Protein AF-0000000079571016 (afdb_homodimer)

Nearest PDB structures (foldseek):
  3h5a-assembly1_A  TM=6.651E-01  e=1.038E-20  Escherichia coli
  6om4-assembly2_B  TM=6.946E-01  e=4.763E-20  Escherichia coli
  3h5a-assembly1_B  TM=6.778E-01  e=3.968E-20  Escherichia coli
  3h9g-assembly1_A  TM=6.775E-01  e=3.305E-20  Escherichia coli
  3h5a-assembly1_C  TM=6.556E-01  e=3.512E-20  Escherichia coli

Solvent-accessible surface area (backbone atoms only — not comparable to full-atom values): 36452 Å² total; per-residue (Å²): 130,80,75,73,71,76,77,66,71,58,88,85,45,50,35,7,35,23,44,46,66,61,47,41,76,34,58,69,48,94,32,28,38,27,41,32,80,48,87,89,58,41,43,78,42,71,78,42,44,72,60,48,50,51,50,62,70,61,38,71,28,58,48,35,45,67,57,54,68,71,71,46,86,49,57,64,68,59,51,52,51,51,49,41,53,34,36,76,60,25,56,34,36,42,64,17,77,87,48,60,45,54,57,70,95,71,29,48,65,74,68,20,53,43,25,25,45,38,42,34,42,37,56,39,92,50,89,61,46,38,59,56,36,51,50,43,27,43,69,33,31,37,38,28,37,33,28,76,45,45,17,31,28,38,44,30,51,43,45,60,68,41,37,31,28,44,24,60,48,44,78,63,57,31,44,52,58,27,44,42,57,27,18,30,37,51,85,44,50,66,35,50,27,36,59,37,33,52,49,32,37,36,54,46,34,76,82,58,45,63,58,82,72,54,92,87,52,73,58,66,31,36,36,38,26,42,68,47,65,72,55,67,63,58,53,49,52,31,45,74,69,55,36,29,36,34,33,29,24,43,57,50,52,26,14,38,30,33,43,32,27,39,53,62,78,41,24,50,70,64,18,51,50,50,52,45,27,73,75,34,79,49,37,65,56,36,50,53,48,55,48,62,47,64,81,77,48,51,67,40,25,26,63,42,42,40,36,36,33,35,18,54,44,48,45,40,50,47,29,46,66,54,68,77,41,80,42,81,19,49,31,14,32,38,33,37,37,58,91,79,66,48,75,45,76,47,83,38,64,68,35,91,89,47,76,64,102,130,80,76,74,71,74,78,66,72,56,88,87,46,48,33,7,33,22,44,47,65,61,47,41,78,34,57,68,47,93,34,26,39,28,42,32,81,50,86,89,60,40,44,76,42,72,78,42,43,71,60,47,50,50,51,64,69,62,37,73,29,60,46,34,45,68,59,52,69,70,72,47,87,50,58,65,68,59,51,52,50,53,49,41,53,32,36,75,60,27,54,34,36,40,63,18,78,87,47,61,46,54,57,70,95,70,30,48,64,73,69,20,51,43,26,25,44,39,40,34,44,37,56,40,92,51,90,62,47,39,55,56,36,52,50,43,27,42,70,33,31,37,38,29,38,33,28,76,44,45,18,32,28,37,43,30,51,43,46,60,69,38,36,31,29,43,24,61,48,43,78,63,58,31,45,54,59,27,44,41,57,28,18,31,36,52,85,43,51,68,36,50,27,34,58,37,32,52,49,33,37,35,55,46,36,76,82,58,44,63,58,82,70,53,94,88,53,72,56,66,32,35,36,39,27,43,68,47,66,72,55,69,64,59,52,50,53,32,46,75,69,54,38,30,34,34,34,29,24,42,56,48,52,27,15,36,30,33,42,32,27,38,53,62,75,41,23,48,70,65,18,50,49,51,52,46,25,74,77,33,78,49,35,65,56,36,49,53,48,55,49,62,48,63,82,77,47,52,68,40,24,26,62,43,43,39,36,37,33,35,17,54,44,47,46,39,51,45,30,47,68,54,68,76,42,80,40,80,20,48,30,14,32,37,34,36,37,58,92,80,66,47,74,47,75,46,80,38,63,68,35,91,89,47,75,63,102

Radius of gyration: 27.51 Å; Cα contacts (8 Å, |Δi|>4): 1527; chains: 2; bounding box: 64×108×54 Å

Foldseek 3Di:
DPPCCVVDDPLLFAFQKAFQPQFDWDDPDPAWIWTHDDPVQIDIDGRHDPQNVVLNVVRHRQATPVVSCVPGPDPPVVNSVVRSVCVVSLRMAHQCNVNHGDDPVPDCCHPHLQVVVQNVVSNDPFPDHSNLLLVLQLPAAEEEEDDLALQQQLQLVSVSNRRQEYEYHYADFRDPLSDDVSAAHPVRGGPGRRVRSVVSSCVSPVNHHYDDDDPVDDHQEYEYEDAADDDPVVQVVCLVVQHWYKYWYDDAQKTKTDQTDGFPPFADVVLVQVVVCVVPVCSVVVRVCVVPPDPPPRGHHDNVNSVVNSVLNSVQVSCVSSPTDHRPNGQWMWMAGPPVRDIDIGGRGHHPPDPRD/DPPCCVVDDPLLFAFQKAFQPQFDWDDPDPFWIWTHDDPVQIDIDGRHDPQNVVLNVPRHRQATPVVSCVPGPDPPVVNSVVRSVCVVSLRMAHQCNVNHGDDPVPDCCHPHLQVVVQNVVSNDPFPDHSNLLLVLQLPAAEEEEDDLALQQQLQLVSVSNRRQEYEYHYADFRDPLSDDVSAAHPVRGGPGRRVRSVVSSCVSPVNHHYDDDDPVDDGQEYEYEDAADDDPVVQVVCLVVQHWYKYWYDDAQKTKTDQTDGFPPFADPVLVQVVVCVVPVCSVVVRVCVVPPDPPPRGHHDNVNSVVNSVLNSVQVSQVSSPTDHRPNGQWMWMAGPPVRDIDIGGRGHHPPDPRD

Structure (mmCIF, N/CA/C/O backbone):
data_AF-0000000079571016-model_v1
#
loop_
_entity.id
_entity.type
_entity.pdbx_description
1 polymer 'THIF-type NAD/FAD binding fold domain-containing protein'
#
loop_
_atom_site.group_PDB
_atom_site.id
_atom_site.type_symbol
_atom_site.label_atom_id
_atom_site.label_alt_id
_atom_site.label_comp_id
_atom_site.label_asym_id
_atom_site.label_entity_id
_atom_site.label_seq_id
_atom_site.pdbx_PDB_ins_code
_atom_site.Cartn_x
_atom_site.Cartn_y
_atom_site.Cartn_z
_atom_site.occupancy
_atom_site.B_iso_or_equiv
_atom_site.auth_seq_id
_atom_site.auth_comp_id
_atom_site.auth_asym_id
_atom_site.auth_atom_id
_atom_site.pdbx_PDB_model_num
ATOM 1 N N . MET A 1 1 ? 23.5 55.062 23.609 1 24.98 1 MET A N 1
ATOM 2 C CA . MET A 1 1 ? 23.641 53.656 23.875 1 24.98 1 MET A CA 1
ATOM 3 C C . MET A 1 1 ? 22.641 52.844 23.047 1 24.98 1 MET A C 1
ATOM 5 O O . MET A 1 1 ? 21.438 52.969 23.219 1 24.98 1 MET A O 1
ATOM 9 N N . SER A 1 2 ? 22.828 52.719 21.734 1 28.77 2 SER A N 1
ATOM 10 C CA . SER A 1 2 ? 22 52 20.766 1 28.77 2 SER A CA 1
ATOM 11 C C . SER A 1 2 ? 21.672 50.594 21.266 1 28.77 2 SER A C 1
ATOM 13 O O . SER A 1 2 ? 22.578 49.812 21.547 1 28.77 2 SER A O 1
ATOM 15 N N . ILE A 1 3 ? 20.719 50.562 22.219 1 31.75 3 ILE A N 1
ATOM 16 C CA . ILE A 1 3 ? 20.281 49.25 22.688 1 31.75 3 ILE A CA 1
ATOM 17 C C . ILE A 1 3 ? 20.25 48.25 21.531 1 31.75 3 ILE A C 1
ATOM 19 O O . ILE A 1 3 ? 19.531 48.469 20.547 1 31.75 3 ILE A O 1
ATOM 23 N N . ASP A 1 4 ? 21.406 47.75 21.156 1 34 4 ASP A N 1
ATOM 24 C CA . ASP A 1 4 ? 21.484 46.656 20.203 1 34 4 ASP A CA 1
ATOM 25 C C . ASP A 1 4 ? 20.391 45.625 20.484 1 34 4 ASP A C 1
ATOM 27 O O . ASP A 1 4 ? 20.422 44.938 21.5 1 34 4 ASP A O 1
ATOM 31 N N . PHE A 1 5 ? 19.188 45.906 20.453 1 36.31 5 PHE A N 1
ATOM 32 C CA . PHE A 1 5 ? 18.094 44.938 20.438 1 36.31 5 PHE A CA 1
ATOM 33 C C . PHE A 1 5 ? 18.469 43.688 19.672 1 36.31 5 PHE A C 1
ATOM 35 O O . PHE A 1 5 ? 18.203 43.594 18.469 1 36.31 5 PHE A O 1
ATOM 42 N N . GLU A 1 6 ? 19.703 43.281 19.609 1 40.94 6 GLU A N 1
ATOM 43 C CA . GLU A 1 6 ? 19.922 42 18.953 1 40.94 6 GLU A CA 1
ATOM 44 C C . GLU A 1 6 ? 18.891 40.969 19.391 1 40.94 6 GLU A C 1
ATOM 46 O O . GLU A 1 6 ? 18.938 40.469 20.531 1 40.94 6 GLU A O 1
ATOM 51 N N . HIS A 1 7 ? 17.594 41.156 19.312 1 48.28 7 HIS A N 1
ATOM 52 C CA . HIS A 1 7 ? 16.375 40.375 19.469 1 48.28 7 HIS A CA 1
ATOM 53 C C . HIS A 1 7 ? 16.547 38.938 19 1 48.28 7 HIS A C 1
ATOM 55 O O . HIS A 1 7 ? 16.328 38.625 17.828 1 48.28 7 HIS A O 1
ATOM 61 N N . VAL A 1 8 ? 17.453 38.281 19.578 1 56.59 8 VAL A N 1
ATOM 62 C CA . VAL A 1 8 ? 17.828 36.906 19.266 1 56.59 8 VAL A CA 1
ATOM 63 C C . VAL A 1 8 ? 16.656 35.969 19.547 1 56.59 8 VAL A C 1
ATOM 65 O O . VAL A 1 8 ? 16.094 36 20.641 1 56.59 8 VAL A O 1
ATOM 68 N N . THR A 1 9 ? 15.992 35.5 18.594 1 68.31 9 THR A N 1
ATOM 69 C CA . THR A 1 9 ? 15.07 34.375 18.734 1 68.31 9 THR A CA 1
ATOM 70 C C . THR A 1 9 ? 15.641 33.344 19.688 1 68.31 9 THR A C 1
ATOM 72 O O . THR A 1 9 ? 16.812 32.969 19.578 1 68.31 9 THR A O 1
ATOM 75 N N . PRO A 1 10 ? 14.938 33.188 20.844 1 78 10 PRO A N 1
ATOM 76 C CA . PRO A 1 10 ? 15.406 32.094 21.703 1 78 10 PRO A CA 1
ATOM 77 C C . PRO A 1 10 ? 15.789 30.844 20.938 1 78 10 PRO A C 1
ATOM 79 O O . PRO A 1 10 ? 15.125 30.484 19.969 1 78 10 PRO A O 1
ATOM 82 N N . PRO A 1 11 ? 16.953 30.281 21.25 1 77.25 11 PRO A N 1
ATOM 83 C CA . PRO A 1 11 ? 17.484 29.141 20.5 1 77.25 11 PRO A CA 1
ATOM 84 C C . PRO A 1 11 ? 16.531 27.953 20.484 1 77.25 11 PRO A C 1
ATOM 86 O O . PRO A 1 11 ? 16.641 27.078 19.609 1 77.25 11 PRO A O 1
ATOM 89 N N . ASP A 1 12 ? 15.578 27.906 21.406 1 84.88 12 ASP A N 1
ATOM 90 C CA . ASP A 1 12 ? 14.695 26.75 21.5 1 84.88 12 ASP A CA 1
ATOM 91 C C . ASP A 1 12 ? 13.445 26.938 20.641 1 84.88 12 ASP A C 1
ATOM 93 O O . ASP A 1 12 ? 12.562 26.078 20.625 1 84.88 12 ASP A O 1
ATOM 97 N N . LEU A 1 13 ? 13.461 28.062 19.984 1 88.38 13 LEU A N 1
ATOM 98 C CA . LEU A 1 13 ? 12.281 28.344 19.172 1 88.38 13 LEU A CA 1
ATOM 99 C C . LEU A 1 13 ? 12.633 28.344 17.688 1 88.38 13 LEU A C 1
ATOM 101 O O . LEU A 1 13 ? 13.758 28.656 17.312 1 88.38 13 LEU A O 1
ATOM 105 N N . PRO A 1 14 ? 11.633 28.031 16.891 1 86.81 14 PRO A N 1
ATOM 106 C CA . PRO A 1 14 ? 11.875 28.094 15.453 1 86.81 14 PRO A CA 1
ATOM 107 C C . PRO A 1 14 ? 12.102 29.516 14.953 1 86.81 14 PRO A C 1
ATOM 109 O O . PRO A 1 14 ? 11.414 30.438 15.383 1 86.81 14 PRO A O 1
ATOM 112 N N . ARG A 1 15 ? 13.055 29.672 14.094 1 85.75 15 ARG A N 1
ATOM 113 C CA . ARG A 1 15 ? 13.336 30.969 13.5 1 85.75 15 ARG A CA 1
ATOM 114 C C . ARG A 1 15 ? 12.273 31.359 12.484 1 85.75 15 ARG A C 1
ATOM 116 O O . ARG A 1 15 ? 11.898 32.531 12.375 1 85.75 15 ARG A O 1
ATOM 123 N N . VAL A 1 16 ? 11.867 30.359 11.797 1 86.44 16 VAL A N 1
ATOM 124 C CA . VAL A 1 16 ? 10.781 30.531 10.844 1 86.44 16 VAL A CA 1
ATOM 125 C C . VAL A 1 16 ? 9.672 29.531 11.125 1 86.44 16 VAL A C 1
ATOM 127 O O . VAL A 1 16 ? 9.633 28.453 10.523 1 86.44 16 VAL A O 1
ATOM 130 N N . PRO A 1 17 ? 8.75 29.906 11.961 1 87.5 17 PRO A N 1
ATOM 131 C CA . PRO A 1 17 ? 7.73 28.953 12.414 1 87.5 17 PRO A CA 1
ATOM 132 C C . PRO A 1 17 ? 6.684 28.656 11.344 1 87.5 17 PRO A C 1
ATOM 134 O O . PRO A 1 17 ? 6.293 29.547 10.586 1 87.5 17 PRO A O 1
ATOM 137 N N . TRP A 1 18 ? 6.363 27.406 11.32 1 85.88 18 TRP A N 1
ATOM 138 C CA . TRP A 1 18 ? 5.32 26.922 10.414 1 85.88 18 TRP A CA 1
ATOM 139 C C . TRP A 1 18 ? 4.41 25.922 11.125 1 85.88 18 TRP A C 1
ATOM 141 O O . TRP A 1 18 ? 4.887 25.016 11.812 1 85.88 18 TRP A O 1
ATOM 151 N N . ILE A 1 19 ? 3.15 26.156 11.047 1 86.12 19 ILE A N 1
ATOM 152 C CA . ILE A 1 19 ? 2.154 25.156 11.43 1 86.12 19 ILE A CA 1
ATOM 153 C C . ILE A 1 19 ? 1.577 24.484 10.188 1 86.12 19 ILE A C 1
ATOM 155 O O . ILE A 1 19 ? 0.854 25.125 9.414 1 86.12 19 ILE A O 1
ATOM 159 N N . PRO A 1 20 ? 1.945 23.203 10.047 1 80.56 20 PRO A N 1
ATOM 160 C CA . PRO A 1 20 ? 1.42 22.531 8.859 1 80.56 20 PRO A CA 1
ATOM 161 C C . PRO A 1 20 ? -0.102 22.609 8.758 1 80.56 20 PRO A C 1
ATOM 163 O O . PRO A 1 20 ? -0.802 22.391 9.75 1 80.56 20 PRO A O 1
ATOM 166 N N . PRO A 1 21 ? -0.557 22.891 7.594 1 76.94 21 PRO A N 1
ATOM 167 C CA . PRO A 1 21 ? -2.004 23.031 7.418 1 76.94 21 PRO A CA 1
ATOM 168 C C . PRO A 1 21 ? -2.764 21.75 7.719 1 76.94 21 PRO A C 1
ATOM 170 O O . PRO A 1 21 ? -3.967 21.781 7.988 1 76.94 21 PRO A O 1
ATOM 173 N N . VAL A 1 22 ? -2.096 20.656 7.664 1 77.62 22 VAL A N 1
ATOM 174 C CA . VAL A 1 22 ? -2.748 19.391 7.926 1 77.62 22 VAL A CA 1
ATOM 175 C C . VAL A 1 22 ? -3.166 19.312 9.391 1 77.62 22 VAL A C 1
ATOM 177 O O . VAL A 1 22 ? -4.082 18.562 9.742 1 77.62 22 VAL A O 1
ATOM 180 N N . LEU A 1 23 ? -2.477 20.062 10.18 1 84.25 23 LEU A N 1
ATOM 181 C CA . LEU A 1 23 ? -2.898 20.172 11.578 1 84.25 23 LEU A CA 1
ATOM 182 C C . LEU A 1 23 ? -4.078 21.125 11.711 1 84.25 23 LEU A C 1
ATOM 184 O O . LEU A 1 23 ? -3.891 22.344 11.805 1 84.25 23 LEU A O 1
ATOM 188 N N . ARG A 1 24 ? -5.191 20.516 11.82 1 84.94 24 ARG A N 1
ATOM 189 C CA . ARG A 1 24 ? -6.41 21.312 11.875 1 84.94 24 ARG A CA 1
ATOM 190 C C . ARG A 1 24 ? -6.539 22.016 13.219 1 84.94 24 ARG A C 1
ATOM 192 O O . ARG A 1 24 ? -6.188 21.453 14.258 1 84.94 24 ARG A O 1
ATOM 199 N N . ARG A 1 25 ? -7.027 23.219 13.047 1 89.75 25 ARG A N 1
ATOM 200 C CA . ARG A 1 25 ? -7.332 24 14.242 1 89.75 25 ARG A CA 1
ATOM 201 C C . ARG A 1 25 ? -8.82 23.922 14.578 1 89.75 25 ARG A C 1
ATOM 203 O O . ARG A 1 25 ? -9.664 24.266 13.75 1 89.75 25 ARG A O 1
ATOM 210 N N . VAL A 1 26 ? -9.078 23.406 15.758 1 92.06 26 VAL A N 1
ATOM 211 C CA . VAL A 1 26 ? -10.469 23.234 16.156 1 92.06 26 VAL A CA 1
ATOM 212 C C . VAL A 1 26 ? -10.703 23.844 17.531 1 92.06 26 VAL A C 1
ATOM 214 O O . VAL A 1 26 ? -9.898 23.672 18.438 1 92.06 26 VAL A O 1
ATOM 217 N N . TRP A 1 27 ? -11.828 24.594 17.656 1 94.62 27 TRP A N 1
ATOM 218 C CA . TRP A 1 27 ? -12.188 25.219 18.922 1 94.62 27 TRP A CA 1
ATOM 219 C C . TRP A 1 27 ? -13.016 24.25 19.781 1 94.62 27 TRP A C 1
ATOM 221 O O . TRP A 1 27 ? -14.047 23.75 19.344 1 94.62 27 TRP A O 1
ATOM 231 N N . ARG A 1 28 ? -12.531 24 21 1 94.56 28 ARG A N 1
ATOM 232 C CA . ARG A 1 28 ? -13.234 23.156 21.953 1 94.56 28 ARG A CA 1
ATOM 233 C C . ARG A 1 28 ? -14.086 23.984 22.906 1 94.56 28 ARG A C 1
ATOM 235 O O . ARG A 1 28 ? -14.922 23.438 23.625 1 94.56 28 ARG A O 1
ATOM 242 N N . GLY A 1 29 ? -13.852 25.203 22.969 1 93.81 29 GLY A N 1
ATOM 243 C CA . GLY A 1 29 ? -14.516 26.266 23.719 1 93.81 29 GLY A CA 1
ATOM 244 C C . GLY A 1 29 ? -14.117 27.656 23.266 1 93.81 29 GLY A C 1
ATOM 245 O O . GLY A 1 29 ? -13.32 27.812 22.344 1 93.81 29 GLY A O 1
ATOM 246 N N . PRO A 1 30 ? -14.648 28.672 23.844 1 93.31 30 PRO A N 1
ATOM 247 C CA . PRO A 1 30 ? -14.383 30.031 23.391 1 93.31 30 PRO A CA 1
ATOM 248 C C . PRO A 1 30 ? -12.906 30.406 23.5 1 93.31 30 PRO A C 1
ATOM 250 O O . PRO A 1 30 ? -12.422 31.25 22.734 1 93.31 30 PRO A O 1
ATOM 253 N N . ASP A 1 31 ? -12.227 29.812 24.391 1 96.12 31 ASP A N 1
ATOM 254 C CA . ASP A 1 31 ? -10.82 30.172 24.562 1 96.12 31 ASP A CA 1
ATOM 255 C C . ASP A 1 31 ? -9.938 28.922 24.609 1 96.12 31 ASP A C 1
ATOM 257 O O . ASP A 1 31 ? -8.852 28.953 25.188 1 96.12 31 ASP A O 1
ATOM 261 N N . VAL A 1 32 ? -10.477 27.812 24.094 1 96.81 32 VAL A N 1
ATOM 262 C CA . VAL A 1 32 ? -9.742 26.562 24.094 1 96.81 32 VAL A CA 1
ATOM 263 C C . VAL A 1 32 ? -9.57 26.078 22.641 1 96.81 32 VAL A C 1
ATOM 265 O O . VAL A 1 32 ? -10.547 25.703 21.984 1 96.81 32 VAL A O 1
ATOM 268 N N . LEU A 1 33 ? -8.312 26.062 22.203 1 96.31 33 LEU A N 1
ATOM 269 C CA . LEU A 1 33 ? -7.988 25.734 20.828 1 96.31 33 LEU A CA 1
ATOM 270 C C . LEU A 1 33 ? -7.176 24.453 20.75 1 96.31 33 LEU A C 1
ATOM 272 O O . LEU A 1 33 ? -6.199 24.281 21.484 1 96.31 33 LEU A O 1
ATOM 276 N N . GLN A 1 34 ? -7.656 23.547 19.984 1 94.69 34 GLN A N 1
ATOM 277 C CA . GLN A 1 34 ? -6.918 22.312 19.719 1 94.69 34 GLN A CA 1
ATOM 278 C C . GLN A 1 34 ? -6.223 22.375 18.359 1 94.69 34 GLN A C 1
ATOM 280 O O . GLN A 1 34 ? -6.824 22.797 17.359 1 94.69 34 GLN A O 1
ATOM 285 N N . ILE A 1 35 ? -4.961 22 18.312 1 91.69 35 ILE A N 1
ATOM 286 C CA . ILE A 1 35 ? -4.188 21.906 17.078 1 91.69 35 ILE A CA 1
ATOM 287 C C . ILE A 1 35 ? -3.871 20.438 16.781 1 91.69 35 ILE A C 1
ATOM 289 O O . ILE A 1 35 ? -3.162 19.781 17.547 1 91.69 35 ILE A O 1
ATOM 293 N N . GLY A 1 36 ? -4.434 19.969 15.633 1 85.56 36 GLY A N 1
ATOM 294 C CA . GLY A 1 36 ? -4.312 18.562 15.281 1 85.56 36 GLY A CA 1
ATOM 295 C C . GLY A 1 36 ? -5.52 17.75 15.688 1 85.56 36 GLY A C 1
ATOM 296 O O . GLY A 1 36 ? -6.277 18.141 16.578 1 85.56 36 GLY A O 1
ATOM 297 N N . ALA A 1 37 ? -5.652 16.594 15.055 1 79.56 37 ALA A N 1
ATOM 298 C CA . ALA A 1 37 ? -6.816 15.758 15.32 1 79.56 37 ALA A CA 1
ATOM 299 C C . ALA A 1 37 ? -6.402 14.391 15.852 1 79.56 37 ALA A C 1
ATOM 301 O O . ALA A 1 37 ? -7.242 13.617 16.312 1 79.56 37 ALA A O 1
ATOM 302 N N . ASP A 1 38 ? -5.16 14.086 15.742 1 75.62 38 ASP A N 1
ATOM 303 C CA . ASP A 1 38 ? -4.668 12.836 16.297 1 75.62 38 ASP A CA 1
ATOM 304 C C . ASP A 1 38 ? -4.664 12.867 17.828 1 75.62 38 ASP A C 1
ATOM 306 O O . ASP A 1 38 ? -4.012 13.719 18.422 1 75.62 38 ASP A O 1
ATOM 310 N N . PRO A 1 39 ? -5.363 11.938 18.438 1 73.56 39 PRO A N 1
ATOM 311 C CA . PRO A 1 39 ? -5.477 11.984 19.906 1 73.56 39 PRO A CA 1
ATOM 312 C C . PRO A 1 39 ? -4.129 11.828 20.609 1 73.56 39 PRO A C 1
ATOM 314 O O . PRO A 1 39 ? -3.959 12.289 21.734 1 73.56 39 PRO A O 1
ATOM 317 N N . ASP A 1 40 ? -3.24 11.211 19.891 1 74.19 40 ASP A N 1
ATOM 318 C CA . ASP A 1 40 ? -1.943 10.961 20.516 1 74.19 40 ASP A CA 1
ATOM 319 C C . ASP A 1 40 ? -1.023 12.172 20.359 1 74.19 40 ASP A C 1
ATOM 321 O O . ASP A 1 40 ? -0.031 12.297 21.078 1 74.19 40 ASP A O 1
ATOM 325 N N . ARG A 1 41 ? -1.382 13.164 19.5 1 79.06 41 ARG A N 1
ATOM 326 C CA . ARG A 1 41 ? -0.411 14.211 19.188 1 79.06 41 ARG A CA 1
ATOM 327 C C . ARG A 1 41 ? -1.044 15.594 19.281 1 79.06 41 ARG A C 1
ATOM 329 O O . ARG A 1 41 ? -0.338 16.594 19.391 1 79.06 41 ARG A O 1
ATOM 336 N N . ALA A 1 42 ? -2.346 15.617 19.297 1 87.12 42 ALA A N 1
ATOM 337 C CA . ALA A 1 42 ? -3.029 16.906 19.328 1 87.12 42 ALA A CA 1
ATOM 338 C C . ALA A 1 42 ? -2.67 17.703 20.578 1 87.12 42 ALA A C 1
ATOM 340 O O . ALA A 1 42 ? -2.428 17.125 21.641 1 87.12 42 ALA A O 1
ATOM 341 N N . VAL A 1 43 ? -2.568 19.016 20.391 1 92.38 43 VAL A N 1
ATOM 342 C CA . VAL A 1 43 ? -2.26 19.906 21.5 1 92.38 43 VAL A CA 1
ATOM 343 C C . VAL A 1 43 ? -3.457 20.812 21.781 1 92.38 43 VAL A C 1
ATOM 345 O O . VAL A 1 43 ? -4.016 21.422 20.859 1 92.38 43 VAL A O 1
ATOM 348 N N . VAL A 1 44 ? -3.84 20.828 23.047 1 94.94 44 VAL A N 1
ATOM 349 C CA . VAL A 1 44 ? -4.941 21.688 23.453 1 94.94 44 VAL A CA 1
ATOM 350 C C . VAL A 1 44 ? -4.398 22.891 24.203 1 94.94 44 VAL A C 1
ATOM 352 O O . VAL A 1 44 ? -3.719 22.75 25.219 1 94.94 44 VAL A O 1
ATOM 355 N N . LEU A 1 45 ? -4.645 24.062 23.625 1 96.12 45 LEU A N 1
ATOM 356 C CA . LEU A 1 45 ? -4.238 25.328 24.234 1 96.12 45 LEU A CA 1
ATOM 357 C C . LEU A 1 45 ? -5.41 25.969 24.969 1 96.12 45 LEU A C 1
ATOM 359 O O . LEU A 1 45 ? -6.484 26.156 24.391 1 96.12 45 LEU A O 1
ATOM 363 N N . GLU A 1 46 ? -5.188 26.328 26.188 1 95.69 46 GLU A N 1
ATOM 364 C CA . GLU A 1 46 ? -6.184 27.047 26.984 1 95.69 46 GLU A CA 1
ATOM 365 C C . GLU A 1 46 ? -5.852 28.531 27.062 1 95.69 46 GLU A C 1
ATOM 367 O O . GLU A 1 46 ? -4.691 28.922 26.938 1 95.69 46 GLU A O 1
ATOM 372 N N . GLY A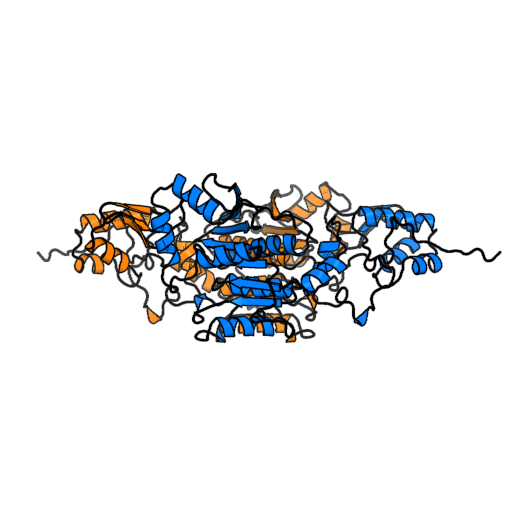 1 47 ? -6.922 29.344 27.234 1 94.5 47 GLY A N 1
ATOM 373 C CA . GLY A 1 47 ? -6.727 30.766 27.359 1 94.5 47 GLY A CA 1
ATOM 374 C C . GLY A 1 47 ? -6.289 31.438 26.078 1 94.5 47 GLY A C 1
ATOM 375 O O . GLY A 1 47 ? -5.473 32.375 26.094 1 94.5 47 GLY A O 1
ATOM 376 N N . VAL A 1 48 ? -6.809 30.891 25.016 1 96.44 48 VAL A N 1
ATOM 377 C CA . VAL A 1 48 ? -6.434 31.438 23.719 1 96.44 48 VAL A CA 1
ATOM 378 C C . VAL A 1 48 ? -7.273 32.688 23.422 1 96.44 48 VAL A C 1
ATOM 380 O O . VAL A 1 48 ? -8.469 32.562 23.156 1 96.44 48 VAL A O 1
ATOM 383 N N . THR A 1 49 ? -6.625 33.875 23.453 1 94.31 49 THR A N 1
ATOM 384 C CA . THR A 1 49 ? -7.293 35.125 23.094 1 94.31 49 THR A CA 1
ATOM 385 C C . THR A 1 49 ? -7.453 35.219 21.578 1 94.31 49 THR A C 1
ATOM 387 O O . THR A 1 49 ? -6.777 34.531 20.828 1 94.31 49 THR A O 1
ATOM 390 N N . PRO A 1 50 ? -8.398 36.062 21.125 1 93.25 50 PRO A N 1
ATOM 391 C CA . PRO A 1 50 ? -8.531 36.312 19.688 1 93.25 50 PRO A CA 1
ATOM 392 C C . PRO A 1 50 ? -7.219 36.719 19.031 1 93.25 50 PRO A C 1
ATOM 394 O O . PRO A 1 50 ? -6.91 36.281 17.922 1 93.25 50 PRO A O 1
ATOM 397 N N . ALA A 1 51 ? -6.496 37.531 19.75 1 93.25 51 ALA A N 1
ATOM 398 C CA . ALA A 1 51 ? -5.211 37.969 19.219 1 93.25 51 ALA A CA 1
ATOM 399 C C . ALA A 1 51 ? -4.242 36.812 19.047 1 93.25 51 ALA A C 1
ATOM 401 O O . ALA A 1 51 ? -3.545 36.719 18.031 1 93.25 51 ALA A O 1
ATOM 402 N N . LEU A 1 52 ? -4.254 35.938 20.031 1 94.56 52 LEU A N 1
ATOM 403 C CA . LEU A 1 52 ? -3.377 34.781 19.953 1 94.56 52 LEU A CA 1
ATOM 404 C C . LEU A 1 52 ? -3.814 33.844 18.828 1 94.56 52 LEU A C 1
ATOM 406 O O . LEU A 1 52 ? -2.977 33.312 18.094 1 94.56 52 LEU A O 1
ATOM 410 N N . ALA A 1 53 ? -5.109 33.656 18.703 1 94.75 53 ALA A N 1
ATOM 411 C CA . ALA A 1 53 ? -5.645 32.844 17.625 1 94.75 53 ALA A CA 1
ATOM 412 C C . ALA A 1 53 ? -5.246 33.406 16.266 1 94.75 53 ALA A C 1
ATOM 414 O O . ALA A 1 53 ? -4.883 32.656 15.359 1 94.75 53 ALA A O 1
ATOM 415 N N . GLU A 1 54 ? -5.309 34.656 16.109 1 92.31 54 GLU A N 1
ATOM 416 C CA . GLU A 1 54 ? -4.93 35.312 14.859 1 92.31 54 GLU A CA 1
ATOM 417 C C . GLU A 1 54 ? -3.439 35.156 14.578 1 92.31 54 GLU A C 1
ATOM 419 O O . GLU A 1 54 ? -3.045 34.938 13.43 1 92.31 54 GLU A O 1
ATOM 424 N N . PHE A 1 55 ? -2.688 35.281 15.609 1 93 55 PHE A N 1
ATOM 425 C CA . PHE A 1 55 ? -1.255 35.031 15.469 1 93 55 PHE A CA 1
ATOM 426 C C . PHE A 1 55 ? -0.979 33.625 14.953 1 93 55 PHE A C 1
ATOM 428 O O . PHE A 1 55 ? -0.263 33.469 13.969 1 93 55 PHE A O 1
ATOM 435 N N . LEU A 1 56 ? -1.588 32.625 15.617 1 93.12 56 LEU A N 1
ATOM 436 C CA . LEU A 1 56 ? -1.371 31.219 15.234 1 93.12 56 LEU A CA 1
ATOM 437 C C . LEU A 1 56 ? -1.821 30.984 13.797 1 93.12 56 LEU A C 1
ATOM 439 O O . LEU A 1 56 ? -1.187 30.219 13.062 1 93.12 56 LEU A O 1
ATOM 443 N N . ALA A 1 57 ? -2.816 31.672 13.398 1 90.5 57 ALA A N 1
ATOM 444 C CA . ALA A 1 57 ? -3.332 31.547 12.039 1 90.5 57 ALA A CA 1
ATOM 445 C C . ALA A 1 57 ? -2.385 32.188 11.031 1 90.5 57 ALA A C 1
ATOM 447 O O . ALA A 1 57 ? -2.387 31.828 9.852 1 90.5 57 ALA A O 1
ATOM 448 N N . SER A 1 58 ? -1.588 33.094 11.508 1 89.56 58 SER A N 1
ATOM 449 C CA . SER A 1 58 ? -0.722 33.844 10.602 1 89.56 58 SER A CA 1
ATOM 450 C C . SER A 1 58 ? 0.588 33.094 10.352 1 89.56 58 SER A C 1
ATOM 452 O O . SER A 1 58 ? 1.331 33.438 9.43 1 89.56 58 SER A O 1
ATOM 454 N N . ILE A 1 59 ? 0.845 32.125 11.188 1 89 59 ILE A N 1
ATOM 455 C CA . ILE A 1 59 ? 2.082 31.344 11.055 1 89 59 ILE A CA 1
ATOM 456 C C . ILE A 1 59 ? 2.018 30.469 9.805 1 89 59 ILE A C 1
ATOM 458 O O . ILE A 1 59 ? 1.356 29.438 9.805 1 89 59 ILE A O 1
ATOM 462 N N . ASP A 1 60 ? 2.727 30.906 8.789 1 80.38 60 ASP A N 1
ATOM 463 C CA . ASP A 1 60 ? 2.627 30.203 7.516 1 80.38 60 ASP A CA 1
ATOM 464 C C . ASP A 1 60 ? 4.004 29.75 7.027 1 80.38 60 ASP A C 1
ATOM 466 O O . ASP A 1 60 ? 4.125 29.172 5.949 1 80.38 60 ASP A O 1
ATOM 470 N N . GLY A 1 61 ? 5.051 30.094 7.773 1 80.62 61 GLY A N 1
ATOM 471 C CA . GLY A 1 61 ? 6.383 29.625 7.422 1 80.62 61 GLY A CA 1
ATOM 472 C C . GLY A 1 61 ? 7.125 30.594 6.512 1 80.62 61 GLY A C 1
ATOM 473 O O . GLY A 1 61 ? 8.219 30.281 6.031 1 80.62 61 GLY A O 1
ATOM 474 N N . PHE A 1 62 ? 6.602 31.828 6.281 1 82.06 62 PHE A N 1
ATOM 475 C CA . PHE A 1 62 ? 7.219 32.75 5.328 1 82.06 62 PHE A CA 1
ATOM 476 C C . PHE A 1 62 ? 7.789 33.969 6.043 1 82.06 62 PHE A C 1
ATOM 478 O O . PHE A 1 62 ? 8.336 34.875 5.406 1 82.06 62 PHE A O 1
ATOM 485 N N . SER A 1 63 ? 7.637 34.031 7.312 1 84.69 63 SER A N 1
ATOM 486 C CA . SER A 1 63 ? 8.156 35.156 8.086 1 84.69 63 SER A CA 1
ATOM 487 C C . SER A 1 63 ? 8.992 34.688 9.266 1 84.69 63 SER A C 1
ATOM 489 O O . SER A 1 63 ? 8.664 33.656 9.906 1 84.69 63 SER A O 1
ATOM 491 N N . PRO A 1 64 ? 10.023 35.406 9.469 1 87.25 64 PRO A N 1
ATOM 492 C CA . PRO A 1 64 ? 10.789 35.062 10.68 1 87.25 64 PRO A CA 1
ATOM 493 C C . PRO A 1 64 ? 10.023 35.406 11.961 1 87.25 64 PRO A C 1
ATOM 495 O O . PRO A 1 64 ? 9.156 36.281 11.961 1 87.25 64 PRO A O 1
ATOM 498 N N . LEU A 1 65 ? 10.352 34.688 12.945 1 89.31 65 LEU A N 1
ATOM 499 C CA . LEU A 1 65 ? 9.703 34.844 14.234 1 89.31 65 LEU A CA 1
ATOM 500 C C . LEU A 1 65 ? 9.766 36.312 14.695 1 89.31 65 LEU A C 1
ATOM 502 O O . LEU A 1 65 ? 8.805 36.812 15.273 1 89.31 65 LEU A O 1
ATOM 506 N N . GLU A 1 66 ? 10.82 37 14.391 1 87.62 66 GLU A N 1
ATOM 507 C CA . GLU A 1 66 ? 11.039 38.375 14.82 1 87.62 66 GLU A CA 1
ATOM 508 C C . GLU A 1 66 ? 9.953 39.312 14.273 1 87.62 66 GLU A C 1
ATOM 510 O O . GLU A 1 66 ? 9.562 40.25 14.938 1 87.62 66 GLU A O 1
ATOM 515 N N . ARG A 1 67 ? 9.555 39 13.117 1 88.25 67 ARG A N 1
ATOM 516 C CA . ARG A 1 67 ? 8.516 39.844 12.508 1 88.25 67 ARG A CA 1
ATOM 517 C C . ARG A 1 67 ? 7.207 39.719 13.281 1 88.25 67 ARG A C 1
ATOM 519 O O . ARG A 1 67 ? 6.508 40.719 13.477 1 88.25 67 ARG A O 1
ATOM 526 N N . TYR A 1 68 ? 6.898 38.562 13.711 1 87.81 68 TYR A N 1
ATOM 527 C CA . TYR A 1 68 ? 5.676 38.344 14.477 1 87.81 68 TYR A CA 1
ATOM 528 C C . TYR A 1 68 ? 5.754 39.031 15.828 1 87.81 68 TYR A C 1
ATOM 530 O O . TYR A 1 68 ? 4.758 39.594 16.312 1 87.81 68 TYR A O 1
ATOM 538 N N . LEU A 1 69 ? 6.891 39.094 16.438 1 86.44 69 LEU A N 1
ATOM 539 C CA . LEU A 1 69 ? 7.078 39.688 17.766 1 86.44 69 LEU A CA 1
ATOM 540 C C . LEU A 1 69 ? 6.914 41.188 17.719 1 86.44 69 LEU A C 1
ATOM 542 O O . LEU A 1 69 ? 6.512 41.812 18.719 1 86.44 69 LEU A O 1
ATOM 546 N N . THR A 1 70 ? 7.223 41.719 16.578 1 84.88 70 THR A N 1
ATOM 547 C CA . THR A 1 70 ? 7.145 43.156 16.438 1 84.88 70 THR A CA 1
ATOM 548 C C . THR A 1 70 ? 5.73 43.594 16.062 1 84.88 70 THR A C 1
ATOM 550 O O . THR A 1 70 ? 5.293 44.688 16.438 1 84.88 70 THR A O 1
ATOM 553 N N . GLU A 1 71 ? 4.961 42.781 15.398 1 80.31 71 GLU A N 1
ATOM 554 C CA . GLU A 1 71 ? 3.703 43.188 14.781 1 80.31 71 GLU A CA 1
ATOM 555 C C . GLU A 1 71 ? 2.506 42.75 15.625 1 80.31 71 GLU A C 1
ATOM 557 O O . GLU A 1 71 ? 1.401 43.281 15.453 1 80.31 71 GLU A O 1
ATOM 562 N N . GLN A 1 72 ? 2.756 41.969 16.578 1 71.44 72 GLN A N 1
ATOM 563 C CA . GLN A 1 72 ? 1.582 41.375 17.203 1 71.44 72 GLN A CA 1
ATOM 564 C C . GLN A 1 72 ? 1.249 42.062 18.531 1 71.44 72 GLN A C 1
ATOM 566 O O . GLN A 1 72 ? 2.117 42.688 19.156 1 71.44 72 GLN A O 1
ATOM 571 N N . THR A 1 73 ? 0.017 42.031 18.812 1 83.31 73 THR A N 1
ATOM 572 C CA . THR A 1 73 ? -0.525 42.625 20.031 1 83.31 73 THR A CA 1
ATOM 573 C C . THR A 1 73 ? -0.526 41.594 21.172 1 83.31 73 THR A C 1
ATOM 575 O O . THR A 1 73 ? -0.827 41.938 22.312 1 83.31 73 THR A O 1
ATOM 578 N N . VAL A 1 74 ? -0.176 40.438 20.875 1 89.31 74 VAL A N 1
ATOM 579 C CA . VAL A 1 74 ? -0.092 39.406 21.891 1 89.31 74 VAL A CA 1
ATOM 580 C C . VAL A 1 74 ? 1.134 39.625 22.781 1 89.31 74 VAL A C 1
ATOM 582 O O . VAL A 1 74 ? 2.211 39.969 22.281 1 89.31 74 VAL A O 1
ATOM 585 N N . PRO A 1 75 ? 0.891 39.625 24.141 1 90.5 75 PRO A N 1
ATOM 586 C CA . PRO A 1 75 ? 2.072 39.719 25 1 90.5 75 PRO A CA 1
ATOM 587 C C . PRO A 1 75 ? 3.186 38.75 24.578 1 90.5 75 PRO A C 1
ATOM 589 O O . PRO A 1 75 ? 2.924 37.594 24.312 1 90.5 75 PRO A O 1
ATOM 592 N N . ARG A 1 76 ? 4.383 39.281 24.547 1 90.06 76 ARG A N 1
ATOM 593 C CA . ARG A 1 76 ? 5.547 38.531 24.078 1 90.06 76 ARG A CA 1
ATOM 594 C C . ARG A 1 76 ? 5.719 37.25 24.844 1 90.06 76 ARG A C 1
ATOM 596 O O . ARG A 1 76 ? 5.984 36.188 24.234 1 90.06 76 ARG A O 1
ATOM 603 N N . THR A 1 77 ? 5.566 37.312 26.078 1 91.06 77 THR A N 1
ATOM 604 C CA . THR A 1 77 ? 5.762 36.125 26.922 1 91.06 77 THR A CA 1
ATOM 605 C C . THR A 1 77 ? 4.754 35.031 26.562 1 91.06 77 THR A C 1
ATOM 607 O O . THR A 1 77 ? 5.109 33.844 26.469 1 91.06 77 THR A O 1
ATOM 610 N N . LEU A 1 78 ? 3.549 35.406 26.344 1 92.62 78 LEU A N 1
ATOM 611 C CA . LEU A 1 78 ? 2.506 34.469 25.969 1 92.62 78 LEU A CA 1
ATOM 612 C C . LEU A 1 78 ? 2.797 33.844 24.609 1 92.62 78 LEU A C 1
ATOM 614 O O . LEU A 1 78 ? 2.646 32.625 24.422 1 92.62 78 LEU A O 1
ATOM 618 N N . LEU A 1 79 ? 3.193 34.656 23.75 1 92.44 79 LEU A N 1
ATOM 619 C CA . LEU A 1 79 ? 3.51 34.219 22.391 1 92.44 79 LEU A CA 1
ATOM 620 C C . LEU A 1 79 ? 4.648 33.188 22.406 1 92.44 79 LEU A C 1
ATOM 622 O O . LEU A 1 79 ? 4.527 32.125 21.828 1 92.44 79 LEU A O 1
ATOM 626 N N . LEU A 1 80 ? 5.691 33.5 23.078 1 93.12 80 LEU A N 1
ATOM 627 C CA . LEU A 1 80 ? 6.867 32.656 23.109 1 93.12 80 LEU A CA 1
ATOM 628 C C . LEU A 1 80 ? 6.559 31.344 23.828 1 93.12 80 LEU A C 1
ATOM 630 O O . LEU A 1 80 ? 6.996 30.281 23.406 1 93.12 80 LEU A O 1
ATOM 634 N N . ASP A 1 81 ? 5.785 31.422 24.844 1 93.81 81 ASP A N 1
ATOM 635 C CA . ASP A 1 81 ? 5.422 30.234 25.594 1 93.81 81 ASP A CA 1
ATOM 636 C C . ASP A 1 81 ? 4.555 29.297 24.75 1 93.81 81 ASP A C 1
ATOM 638 O O . ASP A 1 81 ? 4.742 28.078 24.766 1 93.81 81 ASP A O 1
ATOM 642 N N . THR A 1 82 ? 3.646 29.875 24.062 1 94.44 82 THR A N 1
ATOM 643 C CA . THR A 1 82 ? 2.771 29.094 23.188 1 94.44 82 THR A CA 1
ATOM 644 C C . THR A 1 82 ? 3.574 28.406 22.078 1 94.44 82 THR A C 1
ATOM 646 O O . THR A 1 82 ? 3.412 27.219 21.844 1 94.44 82 THR A O 1
ATOM 649 N N . LEU A 1 83 ? 4.488 29.125 21.516 1 92.75 83 LEU A N 1
ATOM 650 C CA . LEU A 1 83 ? 5.309 28.594 20.438 1 92.75 83 LEU A CA 1
ATOM 651 C C . LEU A 1 83 ? 6.211 27.469 20.953 1 92.75 83 LEU A C 1
ATOM 653 O O . LEU A 1 83 ? 6.41 26.469 20.281 1 92.75 83 LEU A O 1
ATOM 657 N N . ARG A 1 84 ? 6.699 27.688 22.125 1 92.06 84 ARG A N 1
ATOM 658 C CA . ARG A 1 84 ? 7.547 26.672 22.734 1 92.06 84 ARG A CA 1
ATOM 659 C C . ARG A 1 84 ? 6.773 25.375 22.953 1 92.06 84 ARG A C 1
ATOM 661 O O . ARG A 1 84 ? 7.273 24.281 22.656 1 92.06 84 ARG A O 1
ATOM 668 N N . ARG A 1 85 ? 5.637 25.5 23.438 1 91.5 85 ARG A N 1
ATOM 669 C CA . ARG A 1 85 ? 4.789 24.344 23.688 1 91.5 85 ARG A CA 1
ATOM 670 C C . ARG A 1 85 ? 4.453 23.609 22.391 1 91.5 85 ARG A C 1
ATOM 672 O O . ARG A 1 85 ? 4.559 22.391 22.312 1 91.5 85 ARG A O 1
ATOM 679 N N . LEU A 1 86 ? 4.113 24.359 21.406 1 90.81 86 LEU A N 1
ATOM 680 C CA . LEU A 1 86 ? 3.727 23.781 20.125 1 90.81 86 LEU A CA 1
ATOM 681 C C . LEU A 1 86 ? 4.93 23.156 19.422 1 90.81 86 LEU A C 1
ATOM 683 O O . LEU A 1 86 ? 4.809 22.125 18.766 1 90.81 86 LEU A O 1
ATOM 687 N N . HIS A 1 87 ? 6.023 23.781 19.578 1 87.62 87 HIS A N 1
ATOM 688 C CA . HIS A 1 87 ? 7.246 23.266 18.984 1 87.62 87 HIS A CA 1
ATOM 689 C C . HIS A 1 87 ? 7.66 21.938 19.625 1 87.62 87 HIS A C 1
ATOM 691 O O . HIS A 1 87 ? 8.039 21 18.938 1 87.62 87 HIS A O 1
ATOM 697 N N . ARG A 1 88 ? 7.547 21.922 20.938 1 82.62 88 ARG A N 1
ATOM 698 C CA . ARG A 1 88 ? 7.898 20.703 21.672 1 82.62 88 ARG A CA 1
ATOM 699 C C . ARG A 1 88 ? 6.973 19.547 21.297 1 82.62 88 ARG A C 1
ATOM 701 O O . ARG A 1 88 ? 7.398 18.391 21.266 1 82.62 88 ARG A O 1
ATOM 708 N N . ALA A 1 89 ? 5.785 19.922 21 1 82.81 89 ALA A N 1
ATOM 709 C CA . ALA A 1 89 ? 4.797 18.906 20.641 1 82.81 89 ALA A CA 1
ATOM 710 C C . ALA A 1 89 ? 4.891 18.547 19.172 1 82.81 89 ALA A C 1
ATOM 712 O O . ALA A 1 89 ? 4.191 17.641 18.703 1 82.81 89 ALA A O 1
ATOM 713 N N . GLY A 1 90 ? 5.668 19.297 18.422 1 79.88 90 GLY A N 1
ATOM 714 C CA . GLY A 1 90 ? 5.848 19 17.016 1 79.88 90 GLY A CA 1
ATOM 715 C C . GLY A 1 90 ? 4.805 19.672 16.125 1 79.88 90 GLY A C 1
ATOM 716 O O . GLY A 1 90 ? 4.703 19.375 14.938 1 79.88 90 GLY A O 1
ATOM 717 N N . CYS A 1 91 ? 4.043 20.562 16.672 1 85.62 91 CYS A N 1
ATOM 718 C CA . CYS A 1 91 ? 2.977 21.234 15.93 1 85.62 91 CYS A CA 1
ATOM 719 C C . CYS A 1 91 ? 3.506 22.453 15.18 1 85.62 91 CYS A C 1
ATOM 721 O O . CYS A 1 91 ? 2.857 22.953 14.266 1 85.62 91 CYS A O 1
ATOM 723 N N . VAL A 1 92 ? 4.633 23 15.609 1 85.44 92 VAL A N 1
ATOM 724 C CA . VAL A 1 92 ? 5.324 24.078 14.914 1 85.44 92 VAL A CA 1
ATOM 725 C C . VAL A 1 92 ? 6.73 23.625 14.523 1 85.44 92 VAL A C 1
ATOM 727 O O . VAL A 1 92 ? 7.441 23.031 15.336 1 85.44 92 VAL A O 1
ATOM 730 N N . VAL A 1 93 ? 7.035 23.906 13.305 1 80.81 93 VAL A N 1
ATOM 731 C CA . VAL A 1 93 ? 8.344 23.484 12.82 1 80.81 93 VAL A CA 1
ATOM 732 C C . VAL A 1 93 ? 9.117 24.688 12.297 1 80.81 93 VAL A C 1
ATOM 734 O O . VAL A 1 93 ? 8.523 25.719 11.961 1 80.81 93 VAL A O 1
ATOM 737 N N . ASP A 1 94 ? 10.367 24.516 12.359 1 80.38 94 ASP A N 1
ATOM 738 C CA . ASP A 1 94 ? 11.25 25.531 11.812 1 80.38 94 ASP A CA 1
ATOM 739 C C . ASP A 1 94 ? 11.562 25.266 10.344 1 80.38 94 ASP A C 1
ATOM 741 O O . ASP A 1 94 ? 12.258 24.312 10.016 1 80.38 94 ASP A O 1
ATOM 745 N N . LEU A 1 95 ? 11.07 26.047 9.445 1 77 95 LEU A N 1
ATOM 746 C CA . LEU A 1 95 ? 11.258 25.797 8.016 1 77 95 LEU A CA 1
ATOM 747 C C . LEU A 1 95 ? 12.625 26.297 7.555 1 77 95 LEU A C 1
ATOM 749 O O . LEU A 1 95 ? 13.117 25.906 6.496 1 77 95 LEU A O 1
ATOM 753 N N . ALA A 1 96 ? 13.141 27.281 8.188 1 73.25 96 ALA A N 1
ATOM 754 C CA . ALA A 1 96 ? 14.445 27.828 7.832 1 73.25 96 ALA A CA 1
ATOM 755 C C . ALA A 1 96 ? 15.289 28.094 9.078 1 73.25 96 ALA A C 1
ATOM 757 O O . ALA A 1 96 ? 15.367 29.234 9.547 1 73.25 96 ALA A O 1
ATOM 758 N N . PRO A 1 97 ? 15.961 27.062 9.539 1 65.12 97 PRO A N 1
ATOM 759 C CA . PRO A 1 97 ? 16.75 27.25 10.758 1 65.12 97 PRO A CA 1
ATOM 760 C C . PRO A 1 97 ? 17.828 28.328 10.609 1 65.12 97 PRO A C 1
ATOM 762 O O . PRO A 1 97 ? 18.281 28.906 11.602 1 65.12 97 PRO A O 1
ATOM 765 N N . GLY A 1 98 ? 18.219 28.516 9.352 1 66.19 98 GLY A N 1
ATOM 766 C CA . GLY A 1 98 ? 19.203 29.562 9.125 1 66.19 98 GLY A CA 1
ATOM 767 C C . GLY A 1 98 ? 18.625 30.953 9.148 1 66.19 98 GLY A C 1
ATOM 768 O O . GLY A 1 98 ? 19.344 31.953 9.062 1 66.19 98 GLY A O 1
ATOM 769 N N . GLY A 1 99 ? 17.328 31.031 9.398 1 63.72 99 GLY A N 1
ATOM 770 C CA . GLY A 1 99 ? 16.656 32.312 9.617 1 63.72 99 GLY A CA 1
ATOM 771 C C . GLY A 1 99 ? 16.141 32.938 8.344 1 63.72 99 GLY A C 1
ATOM 772 O O . GLY A 1 99 ? 15.398 33.938 8.383 1 63.72 99 GLY A O 1
ATOM 773 N N . GLN A 1 100 ? 16.594 32.5 7.148 1 69.31 100 GLN A N 1
ATOM 774 C CA . GLN A 1 100 ? 16.078 33.062 5.906 1 69.31 100 GLN A CA 1
ATOM 775 C C . GLN A 1 100 ? 14.844 32.312 5.418 1 69.31 100 GLN A C 1
ATOM 777 O O . GLN A 1 100 ? 14.953 31.156 4.984 1 69.31 100 GLN A O 1
ATOM 782 N N . PRO A 1 101 ? 13.742 33.031 5.594 1 69.69 101 PRO A N 1
ATOM 783 C CA . PRO A 1 101 ? 12.531 32.344 5.141 1 69.69 101 PRO A CA 1
ATOM 784 C C . PRO A 1 101 ? 12.562 32.031 3.648 1 69.69 101 PRO A C 1
ATOM 786 O O . PRO A 1 101 ? 13.148 32.781 2.861 1 69.69 101 PRO A O 1
ATOM 789 N N . PRO A 1 102 ? 12.047 30.891 3.332 1 66.31 102 PRO A N 1
ATOM 790 C CA . PRO A 1 102 ? 11.961 30.562 1.91 1 66.31 102 PRO A CA 1
ATOM 791 C C . PRO A 1 102 ? 11.016 31.484 1.144 1 66.31 102 PRO A C 1
ATOM 793 O O . PRO A 1 102 ? 10.141 32.125 1.742 1 66.31 102 PRO A O 1
ATOM 796 N N . GLU A 1 103 ? 11.352 31.719 -0.149 1 63.62 103 GLU A N 1
ATOM 797 C CA . GLU A 1 103 ? 10.445 32.469 -1.007 1 63.62 103 GLU A CA 1
ATOM 798 C C . GLU A 1 103 ? 9.141 31.703 -1.233 1 63.62 103 GLU A C 1
ATOM 800 O O . GLU A 1 103 ? 9.164 30.516 -1.552 1 63.62 103 GLU A O 1
ATOM 805 N N . PRO A 1 104 ? 7.977 32.344 -0.777 1 58.81 104 PRO A N 1
ATOM 806 C CA . PRO A 1 104 ? 6.695 31.656 -0.894 1 58.81 104 PRO A CA 1
ATOM 807 C C . PRO A 1 104 ? 6.527 30.953 -2.236 1 58.81 104 PRO A C 1
ATOM 809 O O . PRO A 1 104 ? 6.059 29.812 -2.285 1 58.81 104 PRO A O 1
ATOM 812 N N . ALA A 1 105 ? 6.648 31.766 -3.43 1 52.59 105 ALA A N 1
ATOM 813 C CA . ALA A 1 105 ? 6.34 31.25 -4.762 1 52.59 105 ALA A CA 1
ATOM 814 C C . ALA A 1 105 ? 7.145 30 -5.066 1 52.59 105 ALA A C 1
ATOM 816 O O . ALA A 1 105 ? 6.695 29.141 -5.828 1 52.59 105 ALA A O 1
ATOM 817 N N . ARG A 1 106 ? 8.195 29.938 -4.484 1 50.91 106 ARG A N 1
ATOM 818 C CA . ARG A 1 106 ? 9.156 28.938 -4.957 1 50.91 106 ARG A CA 1
ATOM 819 C C . ARG A 1 106 ? 9.242 27.766 -3.996 1 50.91 106 ARG A C 1
ATOM 821 O O . ARG A 1 106 ? 9.914 26.766 -4.281 1 50.91 106 ARG A O 1
ATOM 828 N N . HIS A 1 107 ? 8.492 27.953 -2.863 1 54.78 107 HIS A N 1
ATOM 829 C CA . HIS A 1 107 ? 8.938 26.922 -1.926 1 54.78 107 HIS A CA 1
ATOM 830 C C . HIS A 1 107 ? 8.086 25.672 -2.033 1 54.78 107 HIS A C 1
ATOM 832 O O . HIS A 1 107 ? 6.863 25.719 -1.88 1 54.78 107 HIS A O 1
ATOM 838 N N . PRO A 1 108 ? 8.672 24.656 -2.547 1 56.06 108 PRO A N 1
ATOM 839 C CA . PRO A 1 108 ? 7.988 23.375 -2.717 1 56.06 108 PRO A CA 1
ATOM 840 C C . PRO A 1 108 ? 7.121 23 -1.515 1 56.06 108 PRO A C 1
ATOM 842 O O . PRO A 1 108 ? 6.137 22.266 -1.659 1 56.06 108 PRO A O 1
ATOM 845 N N . MET A 1 109 ? 7.488 23.625 -0.442 1 54 109 MET A N 1
ATOM 846 C CA . MET A 1 109 ? 6.84 23.266 0.816 1 54 109 MET A CA 1
ATOM 847 C C . MET A 1 109 ? 5.391 23.734 0.832 1 54 109 MET A C 1
ATOM 849 O O . MET A 1 109 ? 4.57 23.203 1.582 1 54 109 MET A O 1
ATOM 853 N N . PHE A 1 110 ? 5.059 24.766 0.029 1 54.5 110 PHE A N 1
ATOM 854 C CA . PHE A 1 110 ? 3.73 25.344 0.201 1 54.5 110 PHE A CA 1
ATOM 855 C C . PHE A 1 110 ? 2.887 25.125 -1.052 1 54.5 110 PHE A C 1
ATOM 857 O O . PHE A 1 110 ? 1.658 25.219 -1 1 54.5 110 PHE A O 1
ATOM 864 N N . SER A 1 111 ? 3.463 25.031 -2.006 1 56.84 111 SER A N 1
ATOM 865 C CA . SER A 1 111 ? 2.607 24.891 -3.18 1 56.84 111 SER A CA 1
ATOM 866 C C . SER A 1 111 ? 3.049 23.719 -4.051 1 56.84 111 SER A C 1
ATOM 868 O O . SER A 1 111 ? 2.625 23.609 -5.203 1 56.84 111 SER A O 1
ATOM 870 N N . GLY A 1 112 ? 3.596 22.922 -3.195 1 73.38 112 GLY A N 1
ATOM 871 C CA . GLY A 1 112 ? 4.203 21.984 -4.129 1 73.38 112 GLY A CA 1
ATOM 872 C C . GLY A 1 112 ? 3.824 20.531 -3.855 1 73.38 112 GLY A C 1
ATOM 873 O O . GLY A 1 112 ? 2.98 20.266 -2.998 1 73.38 112 GLY A O 1
ATOM 874 N N . ARG A 1 113 ? 4.191 19.812 -4.652 1 79.81 113 ARG A N 1
ATOM 875 C CA . ARG A 1 113 ? 3.908 18.375 -4.719 1 79.81 113 ARG A CA 1
ATOM 876 C C . ARG A 1 113 ? 4.371 17.672 -3.449 1 79.81 113 ARG A C 1
ATOM 878 O O . ARG A 1 113 ? 3.822 16.625 -3.074 1 79.81 113 ARG A O 1
ATOM 885 N N . LEU A 1 114 ? 5.234 18.422 -2.68 1 85 114 LEU A N 1
ATOM 886 C CA . LEU A 1 114 ? 5.84 17.703 -1.567 1 85 114 LEU A CA 1
ATOM 887 C C . LEU A 1 114 ? 5.309 18.219 -0.233 1 85 114 LEU A C 1
ATOM 889 O O . LEU A 1 114 ? 5.832 17.859 0.826 1 85 114 LEU A O 1
ATOM 893 N N . VAL A 1 115 ? 4.289 18.969 -0.292 1 79.88 115 VAL A N 1
ATOM 894 C CA . VAL A 1 115 ? 3.711 19.562 0.914 1 79.88 115 VAL A CA 1
ATOM 895 C C . VAL A 1 115 ? 3.283 18.453 1.871 1 79.88 115 VAL A C 1
ATOM 897 O O . VAL A 1 115 ? 3.598 18.484 3.062 1 79.88 115 VAL A O 1
ATOM 900 N N . PRO A 1 116 ? 2.611 17.406 1.398 1 83.94 116 PRO A N 1
ATOM 901 C CA . PRO A 1 116 ? 2.234 16.344 2.332 1 83.94 116 PRO A CA 1
ATOM 902 C C . PRO A 1 116 ? 3.443 15.648 2.951 1 83.94 116 PRO A C 1
ATOM 904 O O . PRO A 1 116 ? 3.398 15.25 4.117 1 83.94 116 PRO A O 1
ATOM 907 N N . GLU A 1 117 ? 4.496 15.523 2.172 1 86.56 117 GLU A N 1
ATOM 908 C CA . GLU A 1 117 ? 5.719 14.914 2.691 1 86.56 117 GLU A CA 1
ATOM 909 C C . GLU A 1 117 ? 6.328 15.766 3.799 1 86.56 117 GLU A C 1
ATOM 911 O O . GLU A 1 117 ? 6.715 15.25 4.848 1 86.56 117 GLU A O 1
ATOM 916 N N . ILE A 1 118 ? 6.379 17.016 3.566 1 80.75 118 ILE A N 1
ATOM 917 C CA . ILE A 1 118 ? 6.965 17.969 4.508 1 80.75 118 ILE A CA 1
ATOM 918 C C . ILE A 1 118 ? 6.129 18 5.785 1 80.75 118 ILE A C 1
ATOM 920 O O . ILE A 1 118 ? 6.672 17.984 6.891 1 80.75 118 ILE A O 1
ATOM 924 N N . ALA A 1 119 ? 4.828 18.016 5.551 1 79.56 119 ALA A N 1
ATOM 925 C CA . ALA A 1 119 ? 3.922 18.047 6.695 1 79.56 119 ALA A CA 1
ATOM 926 C C . ALA A 1 119 ? 4.086 16.797 7.562 1 79.56 119 ALA A C 1
ATOM 928 O O . ALA A 1 119 ? 4.18 16.891 8.789 1 79.56 119 ALA A O 1
ATOM 929 N N . ALA A 1 120 ? 4.129 15.695 6.961 1 81.25 120 ALA A N 1
ATOM 930 C CA . ALA A 1 120 ? 4.27 14.438 7.695 1 81.25 120 ALA A CA 1
ATOM 931 C C . ALA A 1 120 ? 5.586 14.398 8.469 1 81.25 120 ALA A C 1
ATOM 933 O O . ALA A 1 120 ? 5.625 13.969 9.625 1 81.25 120 ALA A O 1
ATOM 934 N N . ARG A 1 121 ? 6.566 14.875 7.871 1 78.31 121 ARG A N 1
ATOM 935 C CA . ARG A 1 121 ? 7.883 14.859 8.5 1 78.31 121 ARG A CA 1
ATOM 936 C C . ARG A 1 121 ? 7.938 15.82 9.68 1 78.31 121 ARG A C 1
ATOM 938 O O . ARG A 1 121 ? 8.68 15.602 10.641 1 78.31 121 ARG A O 1
ATOM 945 N N . SER A 1 122 ? 7.207 16.812 9.531 1 74.31 122 SER A N 1
ATOM 946 C CA . SER A 1 122 ? 7.18 17.828 10.586 1 74.31 122 SER A CA 1
ATOM 947 C C . SER A 1 122 ? 6.48 17.312 11.836 1 74.31 122 SER A C 1
ATOM 949 O O . SER A 1 122 ? 6.742 17.781 12.945 1 74.31 122 SER A O 1
ATOM 951 N N . LEU A 1 123 ? 5.59 16.406 11.633 1 73.19 123 LEU A N 1
ATOM 952 C CA . LEU A 1 123 ? 4.801 15.867 12.734 1 73.19 123 LEU A CA 1
ATOM 953 C C . LEU A 1 123 ? 5.578 14.781 13.477 1 73.19 123 LEU A C 1
ATOM 955 O O . LEU A 1 123 ? 5.219 14.414 14.602 1 73.19 123 LEU A O 1
ATOM 959 N N . GLY A 1 124 ? 6.613 14.328 12.812 1 62.41 124 GLY A N 1
ATOM 960 C CA . GLY A 1 124 ? 7.41 13.312 13.492 1 62.41 124 GLY A CA 1
ATOM 961 C C . GLY A 1 124 ? 8.523 13.898 14.336 1 62.41 124 GLY A C 1
ATOM 962 O O . GLY A 1 124 ? 8.945 15.039 14.117 1 62.41 124 GLY A O 1
ATOM 963 N N . ALA A 1 125 ? 8.523 13.57 15.609 1 57.16 125 ALA A N 1
ATOM 964 C CA . ALA A 1 125 ? 9.602 13.984 16.5 1 57.16 125 ALA A CA 1
ATOM 965 C C . ALA A 1 125 ? 10.969 13.703 15.875 1 57.16 125 ALA A C 1
ATOM 967 O O . ALA A 1 125 ? 11.766 12.945 16.438 1 57.16 125 ALA A O 1
ATOM 968 N N . LEU A 1 126 ? 11.016 14.188 14.695 1 58.03 126 LEU A N 1
ATOM 969 C CA . LEU A 1 126 ? 12.273 13.805 14.062 1 58.03 126 LEU A CA 1
ATOM 970 C C . LEU A 1 126 ? 13.305 14.922 14.172 1 58.03 126 LEU A C 1
ATOM 972 O O . LEU A 1 126 ? 12.938 16.094 14.328 1 58.03 126 LEU A O 1
ATOM 976 N N . ASP A 1 127 ? 14.414 14.547 14.391 1 57.62 127 ASP A N 1
ATOM 977 C CA . ASP A 1 127 ? 15.562 15.406 14.625 1 57.62 127 ASP A CA 1
ATOM 978 C C . ASP A 1 127 ? 15.867 16.266 13.406 1 57.62 127 ASP A C 1
ATOM 980 O O . ASP A 1 127 ? 16.297 17.422 13.539 1 57.62 127 ASP A O 1
ATOM 984 N N . SER A 1 128 ? 15.531 15.688 12.258 1 63.88 128 SER A N 1
ATOM 985 C CA . SER A 1 128 ? 15.906 16.438 11.062 1 63.88 128 SER A CA 1
ATOM 986 C C . SER A 1 128 ? 14.805 17.406 10.648 1 63.88 128 SER A C 1
ATOM 988 O O . SER A 1 128 ? 13.617 17.109 10.797 1 63.88 128 SER A O 1
ATOM 990 N N . GLN A 1 129 ? 15.32 18.453 10.156 1 69.81 129 GLN A N 1
ATOM 991 C CA . GLN A 1 129 ? 14.406 19.469 9.625 1 69.81 129 GLN A CA 1
ATOM 992 C C . GLN A 1 129 ? 13.75 19 8.336 1 69.81 129 GLN A C 1
ATOM 994 O O . GLN A 1 129 ? 14.391 18.344 7.504 1 69.81 129 GLN A O 1
ATOM 999 N N . PRO A 1 130 ? 12.5 19.234 8.18 1 75.19 130 PRO A N 1
ATOM 1000 C CA . PRO A 1 130 ? 11.797 18.812 6.965 1 75.19 130 PRO A CA 1
ATOM 1001 C C . PRO A 1 130 ? 12.477 19.281 5.684 1 75.19 130 PRO A C 1
ATOM 1003 O O . PRO A 1 130 ? 12.562 18.531 4.711 1 75.19 130 PRO A O 1
ATOM 1006 N N . ALA A 1 131 ? 13.016 20.469 5.703 1 72.12 131 ALA A N 1
ATOM 1007 C CA . ALA A 1 131 ? 13.688 21 4.52 1 72.12 131 ALA A CA 1
ATOM 1008 C C . ALA A 1 131 ? 14.922 20.188 4.172 1 72.12 131 ALA A C 1
ATOM 1010 O O . ALA A 1 131 ? 15.219 19.953 2.996 1 72.12 131 ALA A O 1
ATOM 1011 N N . GLU A 1 132 ? 15.57 19.812 5.16 1 77.81 132 GLU A N 1
ATOM 1012 C CA . GLU A 1 132 ? 16.766 19 4.945 1 77.81 132 GLU A CA 1
ATOM 1013 C C . GLU A 1 132 ? 16.406 17.625 4.367 1 77.81 132 GLU A C 1
ATOM 1015 O O . GLU A 1 132 ? 17.094 17.141 3.471 1 77.81 132 GLU A O 1
ATOM 1020 N N . VAL A 1 133 ? 15.406 17.078 4.855 1 82.56 133 VAL A N 1
ATOM 1021 C CA . VAL A 1 133 ? 14.969 15.766 4.402 1 82.56 133 VAL A CA 1
ATOM 1022 C C . VAL A 1 133 ? 14.539 15.844 2.938 1 82.56 133 VAL A C 1
ATOM 1024 O O . VAL A 1 133 ? 14.914 14.984 2.131 1 82.56 133 VAL A O 1
ATOM 1027 N N . ILE A 1 134 ? 13.844 16.844 2.611 1 81.88 134 ILE A N 1
ATOM 1028 C CA . ILE A 1 134 ? 13.367 17.016 1.241 1 81.88 134 ILE A CA 1
ATOM 1029 C C . ILE A 1 134 ? 14.547 17.266 0.31 1 81.88 134 ILE A C 1
ATOM 1031 O O . ILE A 1 134 ? 14.578 16.766 -0.82 1 81.88 134 ILE A O 1
ATOM 1035 N N . SER A 1 135 ? 15.461 18.016 0.805 1 83.62 135 SER A N 1
ATOM 1036 C CA . SER A 1 135 ? 16.672 18.234 0.023 1 83.62 135 SER A CA 1
ATOM 1037 C C . SER A 1 135 ? 17.453 16.938 -0.185 1 83.62 135 SER A C 1
ATOM 1039 O O . SER A 1 135 ? 17.922 16.672 -1.288 1 83.62 135 SER A O 1
ATOM 1041 N N . ARG A 1 136 ? 17.562 16.219 0.836 1 88.31 136 ARG A N 1
ATOM 1042 C CA . ARG A 1 136 ? 18.234 14.922 0.74 1 88.31 136 ARG A CA 1
ATOM 1043 C C . ARG A 1 136 ? 17.547 14.016 -0.275 1 88.31 136 ARG A C 1
ATOM 1045 O O . ARG A 1 136 ? 18.203 13.367 -1.086 1 88.31 136 ARG A O 1
ATOM 1052 N N . ARG A 1 137 ? 16.25 13.992 -0.213 1 91.81 137 ARG A N 1
ATOM 1053 C CA . ARG A 1 137 ? 15.492 13.18 -1.169 1 91.81 137 ARG A CA 1
ATOM 1054 C C . ARG A 1 137 ? 15.734 13.664 -2.598 1 91.81 137 ARG A C 1
ATOM 1056 O O . ARG A 1 137 ? 15.93 12.852 -3.506 1 91.81 137 ARG A O 1
ATOM 1063 N N . ALA A 1 138 ? 15.797 14.938 -2.752 1 90.25 138 ALA A N 1
ATOM 1064 C CA . ALA A 1 138 ? 15.969 15.516 -4.078 1 90.25 138 ALA A CA 1
ATOM 1065 C C . ALA A 1 138 ? 17.312 15.141 -4.68 1 90.25 138 ALA A C 1
ATOM 1067 O O . ALA A 1 138 ? 17.469 15.07 -5.902 1 90.25 138 ALA A O 1
ATOM 1068 N N . HIS A 1 139 ? 18.25 14.836 -3.877 1 91.5 139 HIS A N 1
ATOM 1069 C CA . HIS A 1 139 ? 19.594 14.516 -4.348 1 91.5 139 HIS A CA 1
ATOM 1070 C C . HIS A 1 139 ? 19.844 13.016 -4.324 1 91.5 139 HIS A C 1
ATOM 1072 O O . HIS A 1 139 ? 20.922 12.547 -4.746 1 91.5 139 HIS A O 1
ATOM 1078 N N . ALA A 1 140 ? 18.938 12.328 -3.805 1 95.19 140 ALA A N 1
ATOM 1079 C CA . ALA A 1 140 ? 19.109 10.875 -3.697 1 95.19 140 ALA A CA 1
ATOM 1080 C C . ALA A 1 140 ? 18.938 10.203 -5.055 1 95.19 140 ALA A C 1
ATOM 1082 O O . ALA A 1 140 ? 18.125 10.648 -5.879 1 95.19 140 ALA A O 1
ATOM 1083 N N . ARG A 1 141 ? 19.766 9.164 -5.266 1 96.62 141 ARG A N 1
ATOM 1084 C CA . ARG A 1 141 ? 19.703 8.312 -6.449 1 96.62 141 ARG A CA 1
ATOM 1085 C C . ARG A 1 141 ? 19.328 6.879 -6.074 1 96.62 141 ARG A C 1
ATOM 1087 O O . ARG A 1 141 ? 20.078 6.191 -5.383 1 96.62 141 ARG A O 1
ATOM 1094 N N . VAL A 1 142 ? 18.172 6.422 -6.582 1 97.94 142 VAL A N 1
ATOM 1095 C CA . VAL A 1 142 ? 17.703 5.09 -6.238 1 97.94 142 VAL A CA 1
ATOM 1096 C C . VAL A 1 142 ? 17.5 4.266 -7.508 1 97.94 142 VAL A C 1
ATOM 1098 O O . VAL A 1 142 ? 16.922 4.746 -8.484 1 97.94 142 VAL A O 1
ATOM 1101 N N . ILE A 1 143 ? 18.047 3.072 -7.539 1 96.69 143 ILE A N 1
ATOM 1102 C CA . ILE A 1 143 ? 17.844 2.123 -8.625 1 96.69 143 ILE A CA 1
ATOM 1103 C C . ILE A 1 143 ? 16.906 1.003 -8.156 1 96.69 143 ILE A C 1
ATOM 1105 O O . ILE A 1 143 ? 17.109 0.427 -7.086 1 96.69 143 ILE A O 1
ATOM 1109 N N . VAL A 1 144 ? 15.844 0.79 -8.883 1 96.56 144 VAL A N 1
ATOM 1110 C CA . VAL A 1 144 ? 14.953 -0.339 -8.648 1 96.56 144 VAL A CA 1
ATOM 1111 C C . VAL A 1 144 ? 15.172 -1.406 -9.719 1 96.56 144 VAL A C 1
ATOM 1113 O O . VAL A 1 144 ? 15.102 -1.119 -10.922 1 96.56 144 VAL A O 1
ATOM 1116 N N . VAL A 1 145 ? 15.461 -2.609 -9.273 1 93.44 145 VAL A N 1
ATOM 1117 C CA . VAL A 1 145 ? 15.781 -3.684 -10.211 1 93.44 145 VAL A CA 1
ATOM 1118 C C . VAL A 1 145 ? 14.695 -4.75 -10.164 1 93.44 145 VAL A C 1
ATOM 1120 O O . VAL A 1 145 ? 14.438 -5.34 -9.109 1 93.44 145 VAL A O 1
ATOM 1123 N N . GLY A 1 146 ? 14.102 -4.938 -11.281 1 87.75 146 GLY A N 1
ATOM 1124 C CA . GLY A 1 146 ? 13.164 -6.039 -11.414 1 87.75 146 GLY A CA 1
ATOM 1125 C C . GLY A 1 146 ? 11.758 -5.684 -10.977 1 87.75 146 GLY A C 1
ATOM 1126 O O . GLY A 1 146 ? 11.406 -4.504 -10.898 1 87.75 146 GLY A O 1
ATOM 1127 N N . GLY A 1 147 ? 10.945 -6.801 -10.891 1 83.75 147 GLY A N 1
ATOM 1128 C CA . GLY A 1 147 ? 9.539 -6.645 -10.562 1 83.75 147 GLY A CA 1
ATOM 1129 C C . GLY A 1 147 ? 8.711 -6.121 -11.719 1 83.75 147 GLY A C 1
ATOM 1130 O O . GLY A 1 147 ? 8.758 -4.93 -12.039 1 83.75 147 GLY A O 1
ATOM 1131 N N . ARG A 1 148 ? 7.918 -6.91 -12.219 1 88.31 148 ARG A N 1
ATOM 1132 C CA . ARG A 1 148 ? 7.109 -6.504 -13.359 1 88.31 148 ARG A CA 1
ATOM 1133 C C . ARG A 1 148 ? 6.012 -5.531 -12.938 1 88.31 148 ARG A C 1
ATOM 1135 O O . ARG A 1 148 ? 5.582 -4.688 -13.727 1 88.31 148 ARG A O 1
ATOM 1142 N N . ARG A 1 149 ? 5.562 -5.723 -11.781 1 93 149 ARG A N 1
ATOM 1143 C CA . ARG A 1 149 ? 4.562 -4.82 -11.211 1 93 149 ARG A CA 1
ATOM 1144 C C . ARG A 1 149 ? 5.133 -4.047 -10.023 1 93 149 ARG A C 1
ATOM 1146 O O . ARG A 1 149 ? 5.168 -2.816 -10.039 1 93 149 ARG A O 1
ATOM 1153 N N . LEU A 1 150 ? 5.805 -4.727 -9.148 1 94.56 150 LEU A N 1
ATOM 1154 C CA . LEU A 1 150 ? 6.309 -4.133 -7.914 1 94.56 150 LEU A CA 1
ATOM 1155 C C . LEU A 1 150 ? 7.363 -3.074 -8.211 1 94.56 150 LEU A C 1
ATOM 1157 O O . LEU A 1 150 ? 7.328 -1.979 -7.648 1 94.56 150 LEU A O 1
ATOM 1161 N N . GLY A 1 151 ? 8.273 -3.326 -9.109 1 95 151 GLY A N 1
ATOM 1162 C CA . GLY A 1 151 ? 9.336 -2.396 -9.445 1 95 151 GLY A CA 1
ATOM 1163 C C . GLY A 1 151 ? 8.828 -1.067 -9.969 1 95 151 GLY A C 1
ATOM 1164 O O . GLY A 1 151 ? 9.109 -0.016 -9.391 1 95 151 GLY A O 1
ATOM 1165 N N . PRO A 1 152 ? 8.039 -1.162 -11.062 1 95.31 152 PRO A N 1
ATOM 1166 C CA . PRO A 1 152 ? 7.492 0.077 -11.609 1 95.31 152 PRO A CA 1
ATOM 1167 C C . PRO A 1 152 ? 6.656 0.855 -10.602 1 95.31 152 PRO A C 1
ATOM 1169 O O . PRO A 1 152 ? 6.762 2.08 -10.516 1 95.31 152 PRO A O 1
ATOM 1172 N N . MET A 1 153 ? 5.82 0.175 -9.828 1 96.31 153 MET A N 1
ATOM 1173 C CA . MET A 1 153 ? 5.039 0.872 -8.812 1 96.31 153 MET A CA 1
ATOM 1174 C C . MET A 1 153 ? 5.953 1.559 -7.805 1 96.31 153 MET A C 1
ATOM 1176 O O . MET A 1 153 ? 5.746 2.727 -7.465 1 96.31 153 MET A O 1
ATOM 1180 N N . LEU A 1 154 ? 6.992 0.899 -7.375 1 97.31 154 LEU A N 1
ATOM 1181 C CA . LEU A 1 154 ? 7.945 1.474 -6.434 1 97.31 154 LEU A CA 1
ATOM 1182 C C . LEU A 1 154 ? 8.648 2.684 -7.043 1 97.31 154 LEU A C 1
ATOM 1184 O O . LEU A 1 154 ? 8.852 3.693 -6.363 1 97.31 154 LEU A O 1
ATOM 1188 N N . GLY A 1 155 ? 9 2.527 -8.266 1 97.31 155 GLY A N 1
ATOM 1189 C CA . GLY A 1 155 ? 9.609 3.66 -8.938 1 97.31 155 GLY A CA 1
ATOM 1190 C C . GLY A 1 155 ? 8.758 4.914 -8.906 1 97.31 155 GLY A C 1
ATOM 1191 O O . GLY A 1 155 ? 9.25 5.996 -8.578 1 97.31 155 GLY A O 1
ATOM 1192 N N . SER A 1 156 ? 7.52 4.742 -9.195 1 96.88 156 SER A N 1
ATOM 1193 C CA . SER A 1 156 ? 6.586 5.867 -9.219 1 96.88 156 SER A CA 1
ATOM 1194 C C . SER A 1 156 ? 6.379 6.438 -7.816 1 96.88 156 SER A C 1
ATOM 1196 O O . SER A 1 156 ? 6.27 7.652 -7.648 1 96.88 156 SER A O 1
ATOM 1198 N N . LEU A 1 157 ? 6.32 5.582 -6.852 1 97.75 157 LEU A N 1
ATOM 1199 C CA . LEU A 1 157 ? 6.133 6.023 -5.473 1 97.75 157 LEU A CA 1
ATOM 1200 C C . LEU A 1 157 ? 7.363 6.773 -4.973 1 97.75 157 LEU A C 1
ATOM 1202 O O . LEU A 1 157 ? 7.238 7.797 -4.293 1 97.75 157 LEU A O 1
ATOM 1206 N N . LEU A 1 158 ? 8.539 6.258 -5.32 1 97.38 158 LEU A N 1
ATOM 1207 C CA . LEU A 1 158 ? 9.781 6.941 -4.969 1 97.38 158 LEU A CA 1
ATOM 1208 C C . LEU A 1 158 ? 9.82 8.336 -5.582 1 97.38 158 LEU A C 1
ATOM 1210 O O . LEU A 1 158 ? 10.117 9.32 -4.891 1 97.38 158 LEU A O 1
ATOM 1214 N N . ALA A 1 159 ? 9.461 8.406 -6.82 1 95.38 159 ALA A N 1
ATOM 1215 C CA . ALA A 1 159 ? 9.438 9.695 -7.508 1 95.38 159 ALA A CA 1
ATOM 1216 C C . ALA A 1 159 ? 8.445 10.648 -6.844 1 95.38 159 ALA A C 1
ATOM 1218 O O . ALA A 1 159 ? 8.766 11.82 -6.613 1 95.38 159 ALA A O 1
ATOM 1219 N N . THR A 1 160 ? 7.312 10.164 -6.504 1 94.75 160 THR A N 1
ATOM 1220 C CA . THR A 1 160 ? 6.258 10.969 -5.902 1 94.75 160 THR A CA 1
ATOM 1221 C C . THR A 1 160 ? 6.668 11.445 -4.512 1 94.75 160 THR A C 1
ATOM 1223 O O . THR A 1 160 ? 6.25 12.516 -4.062 1 94.75 160 THR A O 1
ATOM 1226 N N . SER A 1 161 ? 7.535 10.672 -3.852 1 94.56 161 SER A N 1
ATOM 1227 C CA . SER A 1 161 ? 7.984 11.008 -2.506 1 94.56 161 SER A CA 1
ATOM 1228 C C . SER A 1 161 ? 9.078 12.07 -2.539 1 94.56 161 SER A C 1
ATOM 1230 O O . SER A 1 161 ? 9.531 12.539 -1.491 1 94.56 161 SER A O 1
ATOM 1232 N N . GLY A 1 162 ? 9.562 12.406 -3.729 1 91.62 162 GLY A N 1
ATOM 1233 C CA . GLY A 1 162 ? 10.516 13.492 -3.854 1 91.62 162 GLY A CA 1
ATOM 1234 C C . GLY A 1 162 ? 11.922 13.023 -4.176 1 91.62 162 GLY A C 1
ATOM 1235 O O . GLY A 1 162 ? 12.859 13.82 -4.199 1 91.62 162 GLY A O 1
ATOM 1236 N N . ILE A 1 163 ? 12.102 11.727 -4.426 1 94.75 163 ILE A N 1
ATOM 1237 C CA . ILE A 1 163 ? 13.422 11.242 -4.812 1 94.75 163 ILE A CA 1
ATOM 1238 C C . ILE A 1 163 ? 13.82 11.852 -6.152 1 94.75 163 ILE A C 1
ATOM 1240 O O . ILE A 1 163 ? 13.047 11.82 -7.109 1 94.75 163 ILE A O 1
ATOM 1244 N N . GLY A 1 164 ? 15.016 12.359 -6.199 1 92.06 164 GLY A N 1
ATOM 1245 C CA . GLY A 1 164 ? 15.438 13.148 -7.344 1 92.06 164 GLY A CA 1
ATOM 1246 C C . GLY A 1 164 ? 15.711 12.312 -8.578 1 92.06 164 GLY A C 1
ATOM 1247 O O . GLY A 1 164 ? 15.438 12.742 -9.703 1 92.06 164 GLY A O 1
ATOM 1248 N N . ARG A 1 165 ? 16.344 11.188 -8.406 1 94.75 165 ARG A N 1
ATOM 1249 C CA . ARG A 1 165 ? 16.641 10.289 -9.516 1 94.75 165 ARG A CA 1
ATOM 1250 C C . ARG A 1 165 ? 16.172 8.875 -9.219 1 94.75 165 ARG A C 1
ATOM 1252 O O . ARG A 1 165 ? 16.547 8.289 -8.203 1 94.75 165 ARG A O 1
ATOM 1259 N N . VAL A 1 166 ? 15.367 8.344 -10.086 1 96.69 166 VAL A N 1
ATOM 1260 C CA . VAL A 1 166 ? 14.852 6.988 -9.977 1 96.69 166 VAL A CA 1
ATOM 1261 C C . VAL A 1 166 ? 15.047 6.25 -11.297 1 96.69 166 VAL A C 1
ATOM 1263 O O . VAL A 1 166 ? 14.625 6.727 -12.352 1 96.69 166 VAL A O 1
ATOM 1266 N N . ASP A 1 167 ? 15.75 5.176 -11.266 1 95.44 167 ASP A N 1
ATOM 1267 C CA . ASP A 1 167 ? 15.891 4.316 -12.438 1 95.44 167 ASP A CA 1
ATOM 1268 C C . ASP A 1 167 ? 15.328 2.926 -12.164 1 95.44 167 ASP A C 1
ATOM 1270 O O . ASP A 1 167 ? 15.773 2.234 -11.25 1 95.44 167 ASP A O 1
ATOM 1274 N N . VAL A 1 168 ? 14.344 2.557 -12.938 1 95.19 168 VAL A N 1
ATOM 1275 C CA . VAL A 1 168 ? 13.773 1.22 -12.836 1 95.19 168 VAL A CA 1
ATOM 1276 C C . VAL A 1 168 ? 14.305 0.344 -13.969 1 95.19 168 VAL A C 1
ATOM 1278 O O . VAL A 1 168 ? 14.055 0.616 -15.141 1 95.19 168 VAL A O 1
ATOM 1281 N N . ILE A 1 169 ? 15.047 -0.654 -13.594 1 92.94 169 ILE A N 1
ATOM 1282 C CA . ILE A 1 169 ? 15.586 -1.598 -14.562 1 92.94 169 ILE A CA 1
ATOM 1283 C C . ILE A 1 169 ? 14.609 -2.756 -14.758 1 92.94 169 ILE A C 1
ATOM 1285 O O . ILE A 1 169 ? 14.352 -3.523 -13.828 1 92.94 169 ILE A O 1
ATOM 1289 N N . ALA A 1 170 ? 14.047 -2.771 -15.867 1 87.94 170 ALA A N 1
ATOM 1290 C CA . ALA A 1 170 ? 13.07 -3.801 -16.219 1 87.94 170 ALA A CA 1
ATOM 1291 C C . ALA A 1 170 ? 13.383 -4.426 -17.562 1 87.94 170 ALA A C 1
ATOM 1293 O O . ALA A 1 170 ? 13.75 -3.725 -18.516 1 87.94 170 ALA A O 1
ATOM 1294 N N . HIS A 1 171 ? 13.281 -5.703 -17.625 1 88.06 171 HIS A N 1
ATOM 1295 C CA . HIS A 1 171 ? 13.562 -6.41 -18.875 1 88.06 171 HIS A CA 1
ATOM 1296 C C . HIS A 1 171 ? 12.305 -7.059 -19.438 1 88.06 171 HIS A C 1
ATOM 1298 O O . HIS A 1 171 ? 11.312 -7.219 -18.719 1 88.06 171 HIS A O 1
ATOM 1304 N N . GLY A 1 172 ? 12.367 -7.359 -20.672 1 89.75 172 GLY A N 1
ATOM 1305 C CA . GLY A 1 172 ? 11.25 -8.031 -21.328 1 89.75 172 GLY A CA 1
ATOM 1306 C C . GLY A 1 172 ? 10.227 -7.066 -21.891 1 89.75 172 GLY A C 1
ATOM 1307 O O . GLY A 1 172 ? 10.547 -5.918 -22.203 1 89.75 172 GLY A O 1
ATOM 1308 N N . ARG A 1 173 ? 9 -7.684 -22.141 1 93.44 173 ARG A N 1
ATOM 1309 C CA . ARG A 1 173 ? 7.91 -6.906 -22.719 1 93.44 173 ARG A CA 1
ATOM 1310 C C . ARG A 1 173 ? 6.723 -6.828 -21.766 1 93.44 173 ARG A C 1
ATOM 1312 O O . ARG A 1 173 ? 6.512 -7.734 -20.953 1 93.44 173 ARG A O 1
ATOM 1319 N N . VAL A 1 174 ? 6.031 -5.777 -21.906 1 92.81 174 VAL A N 1
ATOM 1320 C CA . VAL A 1 174 ? 4.863 -5.586 -21.047 1 92.81 174 VAL A CA 1
ATOM 1321 C C . VAL A 1 174 ? 3.791 -6.613 -21.406 1 92.81 174 VAL A C 1
ATOM 1323 O O . VAL A 1 174 ? 3.443 -6.781 -22.578 1 92.81 174 VAL A O 1
ATOM 1326 N N . GLU A 1 175 ? 3.35 -7.305 -20.406 1 89.19 175 GLU A N 1
ATOM 1327 C CA . GLU A 1 175 ? 2.227 -8.227 -20.531 1 89.19 175 GLU A CA 1
ATOM 1328 C C . GLU A 1 175 ? 0.968 -7.66 -19.891 1 89.19 175 GLU A C 1
ATOM 1330 O O . GLU A 1 175 ? 1.039 -6.688 -19.125 1 89.19 175 GLU A O 1
ATOM 1335 N N . ALA A 1 176 ? -0.156 -8.281 -20.172 1 87.38 176 ALA A N 1
ATOM 1336 C CA . ALA A 1 176 ? -1.426 -7.793 -19.641 1 87.38 176 ALA A CA 1
ATOM 1337 C C . ALA A 1 176 ? -1.418 -7.789 -18.125 1 87.38 176 ALA A C 1
ATOM 1339 O O . ALA A 1 176 ? -1.964 -6.879 -17.484 1 87.38 176 ALA A O 1
ATOM 1340 N N . SER A 1 177 ? -0.711 -8.742 -17.547 1 87.56 177 SER A N 1
ATOM 1341 C CA . SER A 1 177 ? -0.704 -8.898 -16.094 1 87.56 177 SER A CA 1
ATOM 1342 C C . SER A 1 177 ? 0.229 -7.891 -15.438 1 87.56 177 SER A C 1
ATOM 1344 O O . SER A 1 177 ? 0.274 -7.793 -14.211 1 87.56 177 SER A O 1
ATOM 1346 N N . ASP A 1 178 ? 0.925 -7.082 -16.312 1 90.12 178 ASP A N 1
ATOM 1347 C CA . ASP A 1 178 ? 1.889 -6.125 -15.773 1 90.12 178 ASP A CA 1
ATOM 1348 C C . ASP A 1 178 ? 1.222 -4.781 -15.477 1 90.12 178 ASP A C 1
ATOM 1350 O O . ASP A 1 178 ? 1.813 -3.92 -14.828 1 90.12 178 ASP A O 1
ATOM 1354 N N . VAL A 1 179 ? -0.002 -4.617 -15.961 1 92 179 VAL A N 1
ATOM 1355 C CA . VAL A 1 179 ? -0.676 -3.326 -15.867 1 92 179 VAL A CA 1
ATOM 1356 C C . VAL A 1 179 ? -1.004 -3.02 -14.406 1 92 179 VAL A C 1
ATOM 1358 O O . VAL A 1 179 ? -1.676 -3.807 -13.734 1 92 179 VAL A O 1
ATOM 1361 N N . ILE A 1 180 ? -0.489 -1.88 -13.953 1 93.38 180 ILE A N 1
ATOM 1362 C CA . ILE A 1 180 ? -0.664 -1.508 -12.547 1 93.38 180 ILE A CA 1
ATOM 1363 C C . ILE A 1 180 ? -0.601 0.011 -12.406 1 93.38 180 ILE A C 1
ATOM 1365 O O . ILE A 1 180 ? 0.045 0.689 -13.211 1 93.38 180 ILE A O 1
ATOM 1369 N N . PRO A 1 181 ? -1.239 0.577 -11.359 1 94.5 181 PRO A N 1
ATOM 1370 C CA . PRO A 1 181 ? -1.056 2.006 -11.094 1 94.5 181 PRO A CA 1
ATOM 1371 C C . PRO A 1 181 ? 0.411 2.385 -10.898 1 94.5 181 PRO A C 1
ATOM 1373 O O . PRO A 1 181 ? 1.122 1.743 -10.125 1 94.5 181 PRO A O 1
ATOM 1376 N N . GLY A 1 182 ? 0.814 3.426 -11.586 1 92.06 182 GLY A N 1
ATOM 1377 C CA . GLY A 1 182 ? 2.193 3.869 -11.461 1 92.06 182 GLY A CA 1
ATOM 1378 C C . GLY A 1 182 ? 3.146 3.121 -12.367 1 92.06 182 GLY A C 1
ATOM 1379 O O . GLY A 1 182 ? 4.324 3.477 -12.477 1 92.06 182 GLY A O 1
ATOM 1380 N N . GLY A 1 183 ? 2.691 2.076 -12.969 1 92.69 183 GLY A N 1
ATOM 1381 C CA . GLY A 1 183 ? 3.49 1.305 -13.906 1 92.69 183 GLY A CA 1
ATOM 1382 C C . GLY A 1 183 ? 3.004 1.424 -15.336 1 92.69 183 GLY A C 1
ATOM 1383 O O . GLY A 1 183 ? 2.576 2.498 -15.766 1 92.69 183 GLY A O 1
ATOM 1384 N N . ALA A 1 184 ? 3.119 0.313 -16.078 1 90.62 184 ALA A N 1
ATOM 1385 C CA . ALA A 1 184 ? 2.758 0.311 -17.484 1 90.62 184 ALA A CA 1
ATOM 1386 C C . ALA A 1 184 ? 1.242 0.318 -17.656 1 90.62 184 ALA A C 1
ATOM 1388 O O . ALA A 1 184 ? 0.541 -0.528 -17.109 1 90.62 184 ALA A O 1
ATOM 1389 N N . PRO A 1 185 ? 0.765 1.236 -18.406 1 91.81 185 PRO A N 1
ATOM 1390 C CA . PRO A 1 185 ? -0.667 1.207 -18.703 1 91.81 185 PRO A CA 1
ATOM 1391 C C . PRO A 1 185 ? -1.022 0.18 -19.781 1 91.81 185 PRO A C 1
ATOM 1393 O O . PRO A 1 185 ? -0.134 -0.345 -20.453 1 91.81 185 PRO A O 1
ATOM 1396 N N . GLU A 1 186 ? -2.264 -0.054 -19.859 1 91.44 186 GLU A N 1
ATOM 1397 C CA . GLU A 1 186 ? -2.775 -1.075 -20.766 1 91.44 186 GLU A CA 1
ATOM 1398 C C . GLU A 1 186 ? -2.328 -0.812 -22.203 1 91.44 186 GLU A C 1
ATOM 1400 O O . GLU A 1 186 ? -2.016 -1.748 -22.938 1 91.44 186 GLU A O 1
ATOM 1405 N N . ALA A 1 187 ? -2.188 0.401 -22.562 1 92.75 187 ALA A N 1
ATOM 1406 C CA . ALA A 1 187 ? -1.884 0.781 -23.953 1 92.75 187 ALA A CA 1
ATOM 1407 C C . ALA A 1 187 ? -0.463 0.372 -24.328 1 92.75 187 ALA A C 1
ATOM 1409 O O . ALA A 1 187 ? -0.112 0.354 -25.516 1 92.75 187 ALA A O 1
ATOM 1410 N N . THR A 1 188 ? 0.345 0.047 -23.375 1 94.62 188 THR A N 1
ATOM 1411 C CA . THR A 1 188 ? 1.748 -0.223 -23.672 1 94.62 188 THR A CA 1
ATOM 1412 C C . THR A 1 188 ? 2.01 -1.726 -23.719 1 94.62 188 THR A C 1
ATOM 1414 O O . THR A 1 188 ? 3.16 -2.156 -23.844 1 94.62 188 THR A O 1
ATOM 1417 N N . ILE A 1 189 ? 0.973 -2.523 -23.609 1 92.44 189 ILE A N 1
ATOM 1418 C CA . ILE A 1 189 ? 1.136 -3.971 -23.688 1 92.44 189 ILE A CA 1
ATOM 1419 C C . ILE A 1 189 ? 1.878 -4.336 -24.969 1 92.44 189 ILE A C 1
ATOM 1421 O O . ILE A 1 189 ? 1.538 -3.85 -26.047 1 92.44 189 ILE A O 1
ATOM 1425 N N . GLY A 1 190 ? 2.91 -5.129 -24.797 1 94.62 190 GLY A N 1
ATOM 1426 C CA . GLY A 1 190 ? 3.709 -5.539 -25.938 1 94.62 190 GLY A CA 1
ATOM 1427 C C . GLY A 1 190 ? 4.977 -4.723 -26.109 1 94.62 190 GLY A C 1
ATOM 1428 O O . GLY A 1 190 ? 5.93 -5.168 -26.75 1 94.62 190 GLY A O 1
ATOM 1429 N N . GLU A 1 191 ? 5.039 -3.537 -25.562 1 96.31 191 GLU A N 1
ATOM 1430 C CA . GLU A 1 191 ? 6.223 -2.688 -25.625 1 96.31 191 GLU A CA 1
ATOM 1431 C C . GLU A 1 191 ? 7.312 -3.189 -24.672 1 96.31 191 GLU A C 1
ATOM 1433 O O . GLU A 1 191 ? 7.047 -4.027 -23.812 1 96.31 191 GLU A O 1
ATOM 1438 N N . ALA A 1 192 ? 8.562 -2.652 -24.984 1 96.12 192 ALA A N 1
ATOM 1439 C CA . ALA A 1 192 ? 9.633 -2.941 -24.031 1 96.12 192 ALA A CA 1
ATOM 1440 C C . ALA A 1 192 ? 9.281 -2.438 -22.625 1 96.12 192 ALA A C 1
ATOM 1442 O O . ALA A 1 192 ? 8.891 -1.277 -22.469 1 96.12 192 ALA A O 1
ATOM 1443 N N . ARG A 1 193 ? 9.391 -3.309 -21.656 1 93.75 193 ARG A N 1
ATOM 1444 C CA . ARG A 1 193 ? 9 -2.979 -20.297 1 93.75 193 ARG A CA 1
ATOM 1445 C C . ARG A 1 193 ? 9.773 -1.769 -19.781 1 93.75 193 ARG A C 1
ATOM 1447 O O . ARG A 1 193 ? 9.203 -0.907 -19.109 1 93.75 193 ARG A O 1
ATOM 1454 N N . GLN A 1 194 ? 11.078 -1.675 -20.094 1 93.81 194 GLN A N 1
ATOM 1455 C CA . GLN A 1 194 ? 11.93 -0.562 -19.672 1 93.81 194 GLN A CA 1
ATOM 1456 C C . GLN A 1 194 ? 11.375 0.767 -20.188 1 93.81 194 GLN A C 1
ATOM 1458 O O . GLN A 1 194 ? 11.266 1.73 -19.422 1 93.81 194 GLN A O 1
ATOM 1463 N N . ALA A 1 195 ? 11.062 0.786 -21.391 1 94.69 195 ALA A N 1
ATOM 1464 C CA . ALA A 1 195 ? 10.562 2.006 -22.031 1 94.69 195 ALA A CA 1
ATOM 1465 C C . ALA A 1 195 ? 9.195 2.383 -21.469 1 94.69 195 ALA A C 1
ATOM 1467 O O . ALA A 1 195 ? 8.93 3.555 -21.188 1 94.69 195 ALA A O 1
ATOM 1468 N N . ALA A 1 196 ? 8.336 1.378 -21.344 1 95.06 196 ALA A N 1
ATOM 1469 C CA . ALA A 1 196 ? 6.996 1.625 -20.828 1 95.06 196 ALA A CA 1
ATOM 1470 C C . ALA A 1 196 ? 7.047 2.172 -19.391 1 95.06 196 ALA A C 1
ATOM 1472 O O . ALA A 1 196 ? 6.301 3.09 -19.047 1 95.06 196 ALA A O 1
ATOM 1473 N N . THR A 1 197 ? 7.93 1.604 -18.609 1 93.88 197 THR A N 1
ATOM 1474 C CA . THR A 1 197 ? 8.07 2.025 -17.219 1 93.88 197 THR A CA 1
ATOM 1475 C C . THR A 1 197 ? 8.609 3.451 -17.141 1 93.88 197 THR A C 1
ATOM 1477 O O . THR A 1 197 ? 8.078 4.277 -16.391 1 93.88 197 THR A O 1
ATOM 1480 N N . ARG A 1 198 ? 9.602 3.76 -17.922 1 93.06 198 ARG A N 1
ATOM 1481 C CA . ARG A 1 198 ? 10.156 5.109 -17.938 1 93.06 198 ARG A CA 1
ATOM 1482 C C . ARG A 1 198 ? 9.117 6.117 -18.422 1 93.06 198 ARG A C 1
ATOM 1484 O O . ARG A 1 198 ? 9.016 7.223 -17.875 1 93.06 198 ARG A O 1
ATOM 1491 N N . GLY A 1 199 ? 8.391 5.707 -19.422 1 92.94 199 GLY A N 1
ATOM 1492 C CA . GLY A 1 199 ? 7.32 6.562 -19.906 1 92.94 199 GLY A CA 1
ATOM 1493 C C . GLY A 1 199 ? 6.273 6.859 -18.844 1 92.94 199 GLY A C 1
ATOM 1494 O O . GLY A 1 199 ? 5.828 8 -18.719 1 92.94 199 GLY A O 1
ATOM 1495 N N . ALA A 1 200 ? 5.902 5.875 -18.125 1 92.38 200 ALA A N 1
ATOM 1496 C CA . ALA A 1 200 ? 4.914 6.047 -17.062 1 92.38 200 ALA A CA 1
ATOM 1497 C C . ALA A 1 200 ? 5.43 6.992 -15.977 1 92.38 200 ALA A C 1
ATOM 1499 O O . ALA A 1 200 ? 4.688 7.844 -15.484 1 92.38 200 ALA A O 1
ATOM 1500 N N . LEU A 1 201 ? 6.695 6.867 -15.602 1 93 201 LEU A N 1
ATOM 1501 C CA . LEU A 1 201 ? 7.309 7.73 -14.594 1 93 201 LEU A CA 1
ATOM 1502 C C . LEU A 1 201 ? 7.316 9.18 -15.062 1 93 201 LEU A C 1
ATOM 1504 O O . LEU A 1 201 ? 6.973 10.086 -14.297 1 93 201 LEU A O 1
ATOM 1508 N N . ARG A 1 202 ? 7.582 9.352 -16.297 1 91 202 ARG A N 1
ATOM 1509 C CA . ARG A 1 202 ? 7.664 10.703 -16.844 1 91 202 ARG A CA 1
ATOM 1510 C C . ARG A 1 202 ? 6.273 11.32 -16.984 1 91 202 ARG A C 1
ATOM 1512 O O . ARG A 1 202 ? 6.113 12.531 -16.875 1 91 202 ARG A O 1
ATOM 1519 N N . GLN A 1 203 ? 5.395 10.477 -17.266 1 89.75 203 GLN A N 1
ATOM 1520 C CA . GLN A 1 203 ? 4.02 10.969 -17.344 1 89.75 203 GLN A CA 1
ATOM 1521 C C . GLN A 1 203 ? 3.531 11.453 -15.984 1 89.75 203 GLN A C 1
ATOM 1523 O O . GLN A 1 203 ? 2.787 12.43 -15.898 1 89.75 203 GLN A O 1
ATOM 1528 N N . LEU A 1 204 ? 3.926 10.773 -14.977 1 91 204 LEU A N 1
ATOM 1529 C CA . LEU A 1 204 ? 3.514 11.133 -13.625 1 91 204 LEU A CA 1
ATOM 1530 C C . LEU A 1 204 ? 4.277 12.359 -13.141 1 91 204 LEU A C 1
ATOM 1532 O O . LEU A 1 204 ? 3.689 13.273 -12.555 1 91 204 LEU A O 1
ATOM 1536 N N . HIS A 1 205 ? 5.57 12.344 -13.391 1 90.19 205 HIS A N 1
ATOM 1537 C CA . HIS A 1 205 ? 6.453 13.453 -13.031 1 90.19 205 HIS A CA 1
ATOM 1538 C C . HIS A 1 205 ? 7.348 13.844 -14.195 1 90.19 205 HIS A C 1
ATOM 1540 O O . HIS A 1 205 ? 8.375 13.211 -14.445 1 90.19 205 HIS A O 1
ATOM 1546 N N . ARG A 1 206 ? 7.074 14.969 -14.836 1 85.88 206 ARG A N 1
ATOM 1547 C CA . ARG A 1 206 ? 7.676 15.352 -16.109 1 85.88 206 ARG A CA 1
ATOM 1548 C C . ARG A 1 206 ? 9.164 15.625 -15.953 1 85.88 206 ARG A C 1
ATOM 1550 O O . ARG A 1 206 ? 9.953 15.344 -16.859 1 85.88 206 ARG A O 1
ATOM 1557 N N . ASP A 1 207 ? 9.594 16.062 -14.766 1 84.88 207 ASP A N 1
ATOM 1558 C CA . ASP A 1 207 ? 10.977 16.5 -14.609 1 84.88 207 ASP A CA 1
ATOM 1559 C C . ASP A 1 207 ? 11.797 15.445 -13.859 1 84.88 207 ASP A C 1
ATOM 1561 O O . ASP A 1 207 ? 12.93 15.703 -13.453 1 84.88 207 ASP A O 1
ATOM 1565 N N . LEU A 1 208 ? 11.234 14.289 -13.68 1 87.44 208 LEU A N 1
ATOM 1566 C CA . LEU A 1 208 ? 11.953 13.234 -12.969 1 87.44 208 LEU A CA 1
ATOM 1567 C C . LEU A 1 208 ? 13.172 12.781 -13.758 1 87.44 208 LEU A C 1
ATOM 1569 O O . LEU A 1 208 ? 13.078 12.539 -14.969 1 87.44 208 LEU A O 1
ATOM 1573 N N . ALA A 1 209 ? 14.32 12.727 -13.164 1 87.69 209 ALA A N 1
ATOM 1574 C CA . ALA A 1 209 ? 15.5 12.117 -13.773 1 87.69 209 ALA A CA 1
ATOM 1575 C C . ALA A 1 209 ? 15.414 10.594 -13.727 1 87.69 209 ALA A C 1
ATOM 1577 O O . ALA A 1 209 ? 15.328 10 -12.641 1 87.69 209 ALA A O 1
ATOM 1578 N N . THR A 1 210 ? 15.289 10.062 -14.914 1 88.12 210 THR A N 1
ATOM 1579 C CA . THR A 1 210 ? 15.234 8.609 -15.023 1 88.12 210 THR A CA 1
ATOM 1580 C C . THR A 1 210 ? 16.328 8.094 -15.961 1 88.12 210 THR A C 1
ATOM 1582 O O . THR A 1 210 ? 16.938 8.875 -16.688 1 88.12 210 THR A O 1
ATOM 1585 N N . GLY A 1 211 ? 16.75 6.891 -15.891 1 84.81 211 GLY A N 1
ATOM 1586 C CA . GLY A 1 211 ? 17.781 6.312 -16.719 1 84.81 211 GLY A CA 1
ATOM 1587 C C . GLY A 1 211 ? 19.031 5.918 -15.945 1 84.81 211 GLY A C 1
ATOM 1588 O O . GLY A 1 211 ? 19.125 6.191 -14.75 1 84.81 211 GLY A O 1
ATOM 1589 N N . PRO A 1 212 ? 19.891 5.359 -16.625 1 84.44 212 PRO A N 1
ATOM 1590 C CA . PRO A 1 212 ? 21.078 4.816 -15.953 1 84.44 212 PRO A CA 1
ATOM 1591 C C . PRO A 1 212 ? 21.984 5.906 -15.398 1 84.44 212 PRO A C 1
ATOM 1593 O O . PRO A 1 212 ? 22.047 7.008 -15.953 1 84.44 212 PRO A O 1
ATOM 1596 N N . LEU A 1 213 ? 22.562 5.57 -14.297 1 83.69 213 LEU A N 1
ATOM 1597 C CA . LEU A 1 213 ? 23.578 6.438 -13.711 1 83.69 213 LEU A CA 1
ATOM 1598 C C . LEU A 1 213 ? 24.859 6.41 -14.531 1 83.69 213 LEU A C 1
ATOM 1600 O O . LEU A 1 213 ? 25.125 5.438 -15.242 1 83.69 213 LEU A O 1
ATOM 1604 N N . THR A 1 214 ? 25.578 7.469 -14.453 1 82.81 214 THR A N 1
ATOM 1605 C CA . THR A 1 214 ? 26.906 7.469 -15.047 1 82.81 214 THR A CA 1
ATOM 1606 C C . THR A 1 214 ? 27.859 6.605 -14.234 1 82.81 214 THR A C 1
ATOM 1608 O O . THR A 1 214 ? 27.609 6.332 -13.062 1 82.81 214 THR A O 1
ATOM 1611 N N . PRO A 1 215 ? 28.828 6.133 -14.914 1 78.56 215 PRO A N 1
ATOM 1612 C CA . PRO A 1 215 ? 29.781 5.285 -14.211 1 78.56 215 PRO A CA 1
ATOM 1613 C C . PRO A 1 215 ? 30.359 5.945 -12.961 1 78.56 215 PRO A C 1
ATOM 1615 O O . PRO A 1 215 ? 30.828 5.258 -12.055 1 78.56 215 PRO A O 1
ATOM 1618 N N . SER A 1 216 ? 30.344 7.254 -12.938 1 81.56 216 SER A N 1
ATOM 1619 C CA . SER A 1 216 ? 30.906 7.969 -11.797 1 81.56 216 SER A CA 1
ATOM 1620 C C . SER A 1 216 ? 29.891 8.125 -10.672 1 81.56 216 SER A C 1
ATOM 1622 O O . SER A 1 216 ? 30.234 8.492 -9.555 1 81.56 216 SER A O 1
ATOM 1624 N N . GLU A 1 217 ? 28.719 7.793 -11.008 1 86.5 217 GLU A N 1
ATOM 1625 C CA . GLU A 1 217 ? 27.656 7.969 -10.031 1 86.5 217 GLU A CA 1
ATOM 1626 C C . GLU A 1 217 ? 27.297 6.652 -9.344 1 86.5 217 GLU A C 1
ATOM 1628 O O . GLU A 1 217 ? 27.297 5.598 -9.984 1 86.5 217 GLU A O 1
ATOM 1633 N N . SER A 1 218 ? 27.234 6.785 -8.031 1 91.19 218 SER A N 1
ATOM 1634 C CA . SER A 1 218 ? 26.812 5.629 -7.254 1 91.19 218 SER A CA 1
ATOM 1635 C C . SER A 1 218 ? 25.391 5.828 -6.703 1 91.19 218 SER A C 1
ATOM 1637 O O . SER A 1 218 ? 25.047 6.93 -6.273 1 91.19 218 SER A O 1
ATOM 1639 N N . PRO A 1 219 ? 24.656 4.789 -6.785 1 96.06 219 PRO A N 1
ATOM 1640 C CA . PRO A 1 219 ? 23.328 4.934 -6.164 1 96.06 219 PRO A CA 1
ATOM 1641 C C . PRO A 1 219 ? 23.406 5.016 -4.641 1 96.06 219 PRO A C 1
ATOM 1643 O O . PRO A 1 219 ? 24.312 4.445 -4.027 1 96.06 219 PRO A O 1
ATOM 1646 N N . ASP A 1 220 ? 22.453 5.754 -4.094 1 96.44 220 ASP A N 1
ATOM 1647 C CA . ASP A 1 220 ? 22.328 5.832 -2.643 1 96.44 220 ASP A CA 1
ATOM 1648 C C . ASP A 1 220 ? 21.609 4.613 -2.078 1 96.44 220 ASP A C 1
ATOM 1650 O O . ASP A 1 220 ? 21.766 4.281 -0.901 1 96.44 220 ASP A O 1
ATOM 1654 N N . LEU A 1 221 ? 20.828 3.955 -2.902 1 97.44 221 LEU A N 1
ATOM 1655 C CA . LEU A 1 221 ? 20.078 2.764 -2.523 1 97.44 221 LEU A CA 1
ATOM 1656 C C . LEU A 1 221 ? 19.672 1.967 -3.756 1 97.44 221 LEU A C 1
ATOM 1658 O O . LEU A 1 221 ? 19.25 2.545 -4.762 1 97.44 221 LEU A O 1
ATOM 1662 N N . VAL A 1 222 ? 19.844 0.695 -3.693 1 96.75 222 VAL A N 1
ATOM 1663 C CA . VAL A 1 222 ? 19.297 -0.209 -4.699 1 96.75 222 VAL A CA 1
ATOM 1664 C C . VAL A 1 222 ? 18.156 -1.034 -4.094 1 96.75 222 VAL A C 1
ATOM 1666 O O . VAL A 1 222 ? 18.297 -1.569 -2.99 1 96.75 222 VAL A O 1
ATOM 1669 N N . ILE A 1 223 ? 17.031 -1.083 -4.758 1 97.12 223 ILE A N 1
ATOM 1670 C CA . ILE A 1 223 ? 15.914 -1.933 -4.34 1 97.12 223 ILE A CA 1
ATOM 1671 C C . ILE A 1 223 ? 15.758 -3.094 -5.316 1 97.12 223 ILE A C 1
ATOM 1673 O O . ILE A 1 223 ? 15.57 -2.883 -6.516 1 97.12 223 ILE A O 1
ATOM 1677 N N . LEU A 1 224 ? 15.906 -4.281 -4.789 1 95.19 224 LEU A N 1
ATOM 1678 C CA . LEU A 1 224 ? 15.688 -5.496 -5.566 1 95.19 224 LEU A CA 1
ATOM 1679 C C . LEU A 1 224 ? 14.25 -5.984 -5.426 1 95.19 224 LEU A C 1
ATOM 1681 O O . LEU A 1 224 ? 13.828 -6.375 -4.336 1 95.19 224 LEU A O 1
ATOM 1685 N N . ALA A 1 225 ? 13.516 -6.039 -6.543 1 92.56 225 ALA A N 1
ATOM 1686 C CA . ALA A 1 225 ? 12.078 -6.285 -6.473 1 92.56 225 ALA A CA 1
ATOM 1687 C C . ALA A 1 225 ? 11.711 -7.621 -7.121 1 92.56 225 ALA A C 1
ATOM 1689 O O . ALA A 1 225 ? 10.531 -7.93 -7.305 1 92.56 225 ALA A O 1
ATOM 1690 N N . ASP A 1 226 ? 12.68 -8.391 -7.43 1 83.31 226 ASP A N 1
ATOM 1691 C CA . ASP A 1 226 ? 12.398 -9.727 -7.957 1 83.31 226 ASP A CA 1
ATOM 1692 C C . ASP A 1 226 ? 12.117 -10.711 -6.828 1 83.31 226 ASP A C 1
ATOM 1694 O O . ASP A 1 226 ? 12.711 -10.625 -5.75 1 83.31 226 ASP A O 1
ATOM 1698 N N . PRO A 1 227 ? 11.25 -11.648 -7.078 1 68.56 227 PRO A N 1
ATOM 1699 C CA . PRO A 1 227 ? 10.836 -12.578 -6.023 1 68.56 227 PRO A CA 1
ATOM 1700 C C . PRO A 1 227 ? 11.961 -13.5 -5.574 1 68.56 227 PRO A C 1
ATOM 1702 O O . PRO A 1 227 ? 11.953 -13.984 -4.438 1 68.56 227 PRO A O 1
ATOM 1705 N N . TRP A 1 228 ? 12.766 -13.852 -6.395 1 66.25 228 TRP A N 1
ATOM 1706 C CA . TRP A 1 228 ? 13.742 -14.867 -6.008 1 66.25 228 TRP A CA 1
ATOM 1707 C C . TRP A 1 228 ? 15.164 -14.359 -6.215 1 66.25 228 TRP A C 1
ATOM 1709 O O . TRP A 1 228 ? 15.383 -13.398 -6.953 1 66.25 228 TRP A O 1
ATOM 1719 N N . PRO A 1 229 ? 15.992 -15.062 -5.574 1 62.09 229 PRO A N 1
ATOM 1720 C CA . PRO A 1 229 ? 17.297 -14.539 -5.164 1 62.09 229 PRO A CA 1
ATOM 1721 C C . PRO A 1 229 ? 18.078 -13.93 -6.324 1 62.09 229 PRO A C 1
ATOM 1723 O O . PRO A 1 229 ? 17.922 -14.359 -7.473 1 62.09 229 PRO A O 1
ATOM 1726 N N . VAL A 1 230 ? 18.656 -12.875 -6.027 1 63.97 230 VAL A N 1
ATOM 1727 C CA . VAL A 1 230 ? 19.578 -12.039 -6.781 1 63.97 230 VAL A CA 1
ATOM 1728 C C . VAL A 1 230 ? 20.828 -12.852 -7.145 1 63.97 230 VAL A C 1
ATOM 1730 O O . VAL A 1 230 ? 21.234 -13.742 -6.398 1 63.97 230 VAL A O 1
ATOM 1733 N N . SER A 1 231 ? 21.172 -12.516 -8.273 1 66 231 SER A N 1
ATOM 1734 C CA . SER A 1 231 ? 22.438 -13.125 -8.703 1 66 231 SER A CA 1
ATOM 1735 C C . SER A 1 231 ? 23.547 -12.844 -7.711 1 66 231 SER A C 1
ATOM 1737 O O . SER A 1 231 ? 23.609 -11.766 -7.117 1 66 231 SER A O 1
ATOM 1739 N N . GLY A 1 232 ? 24.25 -13.828 -7.477 1 75.62 232 GLY A N 1
ATOM 1740 C CA . GLY A 1 232 ? 25.438 -13.703 -6.641 1 75.62 232 GLY A CA 1
ATOM 1741 C C . GLY A 1 232 ? 26.375 -12.602 -7.098 1 75.62 232 GLY A C 1
ATOM 1742 O O . GLY A 1 232 ? 26.953 -11.891 -6.273 1 75.62 232 GLY A O 1
ATOM 1743 N N . GLU A 1 233 ? 26.359 -12.375 -8.359 1 81.19 233 GLU A N 1
ATOM 1744 C CA . GLU A 1 233 ? 27.25 -11.359 -8.922 1 81.19 233 GLU A CA 1
ATOM 1745 C C . GLU A 1 233 ? 26.781 -9.953 -8.547 1 81.19 233 GLU A C 1
ATOM 1747 O O . GLU A 1 233 ? 27.609 -9.102 -8.195 1 81.19 233 GLU A O 1
ATOM 1752 N N . ARG A 1 234 ? 25.578 -9.727 -8.648 1 83.62 234 ARG A N 1
ATOM 1753 C CA . ARG A 1 234 ? 25.047 -8.422 -8.281 1 83.62 234 ARG A CA 1
ATOM 1754 C C . ARG A 1 234 ? 25.281 -8.125 -6.809 1 83.62 234 ARG A C 1
ATOM 1756 O O . ARG A 1 234 ? 25.672 -7.008 -6.449 1 83.62 234 ARG A O 1
ATOM 1763 N N . GLU A 1 235 ? 25.094 -9.078 -6.062 1 85.5 235 GLU A N 1
ATOM 1764 C CA . GLU A 1 235 ? 25.297 -8.906 -4.629 1 85.5 235 GLU A CA 1
ATOM 1765 C C . GLU A 1 235 ? 26.766 -8.578 -4.324 1 85.5 235 GLU A C 1
ATOM 1767 O O . GLU A 1 235 ? 27.047 -7.688 -3.516 1 85.5 235 GLU A O 1
ATOM 1772 N N . ARG A 1 236 ? 27.625 -9.266 -4.957 1 86.38 236 ARG A N 1
ATOM 1773 C CA . ARG A 1 236 ? 29.047 -9.031 -4.746 1 86.38 236 ARG A CA 1
ATOM 1774 C C . ARG A 1 236 ? 29.438 -7.625 -5.18 1 86.38 236 ARG A C 1
ATOM 1776 O O . ARG A 1 236 ? 30.219 -6.957 -4.496 1 86.38 236 ARG A O 1
ATOM 1783 N N . SER A 1 237 ? 28.906 -7.234 -6.285 1 88.25 237 SER A N 1
ATOM 1784 C CA . SER A 1 237 ? 29.219 -5.902 -6.797 1 88.25 237 SER A CA 1
ATOM 1785 C C . SER A 1 237 ? 28.734 -4.816 -5.84 1 88.25 237 SER A C 1
ATOM 1787 O O . SER A 1 237 ? 29.438 -3.844 -5.586 1 88.25 237 SER A O 1
ATOM 1789 N N . MET A 1 238 ? 27.594 -4.961 -5.328 1 90.38 238 MET A N 1
ATOM 1790 C CA . MET A 1 238 ? 27.031 -3.988 -4.395 1 90.38 238 MET A CA 1
ATOM 1791 C C . MET A 1 238 ? 27.828 -3.969 -3.092 1 90.38 238 MET A C 1
ATOM 1793 O O . MET A 1 238 ? 28.078 -2.902 -2.533 1 90.38 238 MET A O 1
ATOM 1797 N N . ARG A 1 239 ? 28.203 -5.117 -2.674 1 90.69 239 ARG A N 1
ATOM 1798 C CA . ARG A 1 239 ? 29.016 -5.215 -1.466 1 90.69 239 ARG A CA 1
ATOM 1799 C C . ARG A 1 239 ? 30.344 -4.5 -1.645 1 90.69 239 ARG A C 1
ATOM 1801 O O . ARG A 1 239 ? 30.766 -3.732 -0.775 1 90.69 239 ARG A O 1
ATOM 1808 N N . ALA A 1 240 ? 30.969 -4.746 -2.74 1 90.62 240 ALA A N 1
ATOM 1809 C CA . ALA A 1 240 ? 32.25 -4.137 -3.027 1 90.62 240 ALA A CA 1
ATOM 1810 C C . ALA A 1 240 ? 32.156 -2.617 -3.1 1 90.62 240 ALA A C 1
ATOM 1812 O O . ALA A 1 240 ? 33.031 -1.901 -2.641 1 90.62 240 ALA A O 1
ATOM 1813 N N . ALA A 1 241 ? 31.062 -2.143 -3.623 1 92.75 241 ALA A N 1
ATOM 1814 C CA . ALA A 1 241 ? 30.859 -0.706 -3.797 1 92.75 241 ALA A CA 1
ATOM 1815 C C . ALA A 1 241 ? 30.344 -0.063 -2.51 1 92.75 241 ALA A C 1
ATOM 1817 O O . ALA A 1 241 ? 30.297 1.164 -2.402 1 92.75 241 ALA A O 1
ATOM 1818 N N . GLY A 1 242 ? 29.969 -0.879 -1.57 1 94.06 242 GLY A N 1
ATOM 1819 C CA . GLY A 1 242 ? 29.406 -0.363 -0.337 1 94.06 242 GLY A CA 1
ATOM 1820 C C . GLY A 1 242 ? 28 0.187 -0.515 1 94.06 242 GLY A C 1
ATOM 1821 O O . GLY A 1 242 ? 27.562 1.046 0.252 1 94.06 242 GLY A O 1
ATOM 1822 N N . THR A 1 243 ? 27.281 -0.245 -1.53 1 95.06 243 THR A N 1
ATOM 1823 C CA . THR A 1 243 ? 25.953 0.254 -1.854 1 95.06 243 THR A CA 1
ATOM 1824 C C . THR A 1 243 ? 24.891 -0.452 -1.016 1 95.06 243 THR A C 1
ATOM 1826 O O . THR A 1 243 ? 24.719 -1.671 -1.106 1 95.06 243 THR A O 1
ATOM 1829 N N . PRO A 1 244 ? 24.172 0.282 -0.188 1 96.5 244 PRO A N 1
ATOM 1830 C CA . PRO A 1 244 ? 23.047 -0.345 0.518 1 96.5 244 PRO A CA 1
ATOM 1831 C C . PRO A 1 244 ? 21.953 -0.834 -0.428 1 96.5 244 PRO A C 1
ATOM 1833 O O . PRO A 1 244 ? 21.719 -0.224 -1.473 1 96.5 244 PRO A O 1
ATOM 1836 N N . TYR A 1 245 ? 21.266 -1.924 -0.051 1 96.06 245 TYR A N 1
ATOM 1837 C CA . TYR A 1 245 ? 20.172 -2.389 -0.897 1 96.06 245 TYR A CA 1
ATOM 1838 C C . TYR A 1 245 ? 19.078 -3.016 -0.061 1 96.06 245 TYR A C 1
ATOM 1840 O O . TYR A 1 245 ? 19.312 -3.504 1.043 1 96.06 245 TYR A O 1
ATOM 1848 N N . LEU A 1 246 ? 17.875 -2.904 -0.53 1 96.75 246 LEU A N 1
ATOM 1849 C CA . LEU A 1 246 ? 16.656 -3.467 0.061 1 96.75 246 LEU A CA 1
ATOM 1850 C C . LEU A 1 246 ? 16.062 -4.539 -0.843 1 96.75 246 LEU A C 1
ATOM 1852 O O . LEU A 1 246 ? 15.797 -4.289 -2.02 1 96.75 246 LEU A O 1
ATOM 1856 N N . CYS A 1 247 ? 15.875 -5.73 -0.31 1 95.19 247 CYS A N 1
ATOM 1857 C CA . CY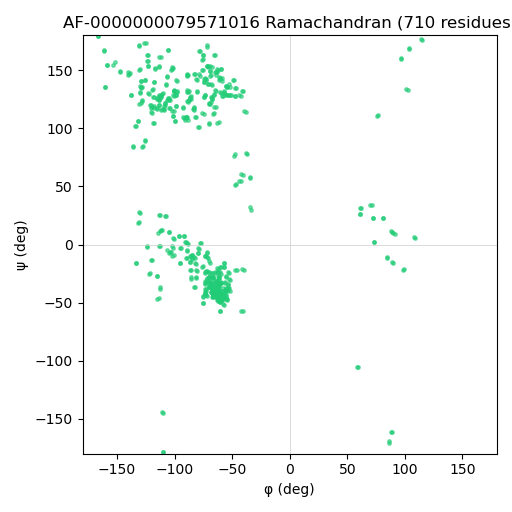S A 1 247 ? 15.164 -6.781 -1.026 1 95.19 247 CYS A CA 1
ATOM 1858 C C . CYS A 1 247 ? 13.664 -6.715 -0.747 1 95.19 247 CYS A C 1
ATOM 1860 O O . CYS A 1 247 ? 13.25 -6.551 0.402 1 95.19 247 CYS A O 1
ATOM 1862 N N . THR A 1 248 ? 12.922 -6.762 -1.767 1 94.75 248 THR A N 1
ATOM 1863 C CA . THR A 1 248 ? 11.469 -6.82 -1.644 1 94.75 248 THR A CA 1
ATOM 1864 C C . THR A 1 248 ? 10.875 -7.77 -2.678 1 94.75 248 THR A C 1
ATOM 1866 O O . THR A 1 248 ? 11.406 -7.91 -3.781 1 94.75 248 THR A O 1
ATOM 1869 N N . ALA A 1 249 ? 9.797 -8.438 -2.291 1 91.5 249 ALA A N 1
ATOM 1870 C CA . ALA A 1 249 ? 9.211 -9.414 -3.205 1 91.5 249 ALA A CA 1
ATOM 1871 C C . ALA A 1 249 ? 7.75 -9.68 -2.859 1 91.5 249 ALA A C 1
ATOM 1873 O O . ALA A 1 249 ? 7.312 -9.422 -1.735 1 91.5 249 ALA A O 1
ATOM 1874 N N . VAL A 1 250 ? 7.082 -10.078 -3.838 1 91.25 250 VAL A N 1
ATOM 1875 C CA . VAL A 1 250 ? 5.785 -10.719 -3.666 1 91.25 250 VAL A CA 1
ATOM 1876 C C . VAL A 1 250 ? 5.887 -12.203 -4.004 1 91.25 250 VAL A C 1
ATOM 1878 O O . VAL A 1 250 ? 6.254 -12.57 -5.121 1 91.25 250 VAL A O 1
ATOM 1881 N N . ARG A 1 251 ? 5.672 -13.023 -3.037 1 86.5 251 ARG A N 1
ATOM 1882 C CA . ARG A 1 251 ? 5.703 -14.469 -3.203 1 86.5 251 ARG A CA 1
ATOM 1883 C C . ARG A 1 251 ? 4.34 -15.086 -2.895 1 86.5 251 ARG A C 1
ATOM 1885 O O . ARG A 1 251 ? 3.961 -15.211 -1.729 1 86.5 251 ARG A O 1
ATOM 1892 N N . GLU A 1 252 ? 3.674 -15.453 -3.996 1 83.5 252 GLU A N 1
ATOM 1893 C CA . GLU A 1 252 ? 2.334 -16.016 -3.84 1 83.5 252 GLU A CA 1
ATOM 1894 C C . GLU A 1 252 ? 1.405 -15.031 -3.133 1 83.5 252 GLU A C 1
ATOM 1896 O O . GLU A 1 252 ? 1.13 -13.945 -3.65 1 83.5 252 GLU A O 1
ATOM 1901 N N . ARG A 1 253 ? 1.086 -15.25 -1.867 1 86.06 253 ARG A N 1
ATOM 1902 C CA . ARG A 1 253 ? 0.141 -14.375 -1.183 1 86.06 253 ARG A CA 1
ATOM 1903 C C . ARG A 1 253 ? 0.831 -13.586 -0.074 1 86.06 253 ARG A C 1
ATOM 1905 O O . ARG A 1 253 ? 0.186 -13.164 0.888 1 86.06 253 ARG A O 1
ATOM 1912 N N . ARG A 1 254 ? 2.131 -13.406 -0.265 1 90.5 254 ARG A N 1
ATOM 1913 C CA . ARG A 1 254 ? 2.891 -12.734 0.785 1 90.5 254 ARG A CA 1
ATOM 1914 C C . ARG A 1 254 ? 3.736 -11.609 0.209 1 90.5 254 ARG A C 1
ATOM 1916 O O . ARG A 1 254 ? 4.391 -11.773 -0.823 1 90.5 254 ARG A O 1
ATOM 1923 N N . ALA A 1 255 ? 3.619 -10.477 0.832 1 94.81 255 ALA A N 1
ATOM 1924 C CA . ALA A 1 255 ? 4.617 -9.43 0.624 1 94.81 255 ALA A CA 1
ATOM 1925 C C . ALA A 1 255 ? 5.812 -9.617 1.551 1 94.81 255 ALA A C 1
ATOM 1927 O O . ALA A 1 255 ? 5.648 -9.789 2.762 1 94.81 255 ALA A O 1
ATOM 1928 N N . VAL A 1 256 ? 6.98 -9.633 1.035 1 93.81 256 VAL A N 1
ATOM 1929 C CA . VAL A 1 256 ? 8.195 -9.82 1.817 1 93.81 256 VAL A CA 1
ATOM 1930 C C . VAL A 1 256 ? 9.109 -8.609 1.644 1 93.81 256 VAL A C 1
ATOM 1932 O O . VAL A 1 256 ? 9.539 -8.297 0.528 1 93.81 256 VAL A O 1
ATOM 1935 N N . ILE A 1 257 ? 9.375 -7.906 2.748 1 96.88 257 ILE A N 1
ATOM 1936 C CA . ILE A 1 257 ? 10.266 -6.75 2.746 1 96.88 257 ILE A CA 1
ATOM 1937 C C . ILE A 1 257 ? 11.531 -7.066 3.531 1 96.88 257 ILE A C 1
ATOM 1939 O O . ILE A 1 257 ? 11.469 -7.406 4.715 1 96.88 257 ILE A O 1
ATOM 1943 N N . GLY A 1 258 ? 12.672 -6.836 2.848 1 95.81 258 GLY A N 1
ATOM 1944 C CA . GLY A 1 258 ? 13.953 -7.121 3.467 1 95.81 258 GLY A CA 1
ATOM 1945 C C . GLY A 1 258 ? 14.594 -8.398 2.959 1 95.81 258 GLY A C 1
ATOM 1946 O O . GLY A 1 258 ? 13.938 -9.211 2.303 1 95.81 258 GLY A O 1
ATOM 1947 N N . PRO A 1 259 ? 15.711 -8.625 3.238 1 95 259 PRO A N 1
ATOM 1948 C CA . PRO A 1 259 ? 16.438 -7.773 4.188 1 95 259 PRO A CA 1
ATOM 1949 C C . PRO A 1 259 ? 16.859 -6.441 3.574 1 95 259 PRO A C 1
ATOM 1951 O O . PRO A 1 259 ? 16.938 -6.316 2.35 1 95 259 PRO A O 1
ATOM 1954 N N . PHE A 1 260 ? 16.938 -5.434 4.395 1 96.69 260 PHE A N 1
ATOM 1955 C CA . PHE A 1 260 ? 17.703 -4.23 4.109 1 96.69 260 PHE A CA 1
ATOM 1956 C C . PHE A 1 260 ? 19.172 -4.422 4.473 1 96.69 260 PHE A C 1
ATOM 1958 O O . PHE A 1 260 ? 19.516 -4.551 5.648 1 96.69 260 PHE A O 1
ATOM 1965 N N . VAL A 1 261 ? 20.047 -4.367 3.482 1 95.94 261 VAL A N 1
ATOM 1966 C CA . VAL A 1 261 ? 21.438 -4.754 3.715 1 95.94 261 VAL A CA 1
ATOM 1967 C C . VAL A 1 261 ? 22.328 -3.512 3.697 1 95.94 261 VAL A C 1
ATOM 1969 O O . VAL A 1 261 ? 22.297 -2.738 2.736 1 95.94 261 VAL A O 1
ATOM 1972 N N . LEU A 1 262 ? 22.984 -3.309 4.742 1 96.25 262 LEU A N 1
ATOM 1973 C CA . LEU A 1 262 ? 24.094 -2.375 4.836 1 96.25 262 LEU A CA 1
ATOM 1974 C C . LEU A 1 262 ? 25.438 -3.107 4.734 1 96.25 262 LEU A C 1
ATOM 1976 O O . LEU A 1 262 ? 25.859 -3.77 5.684 1 96.25 262 LEU A O 1
ATOM 1980 N N . PRO A 1 263 ? 26.062 -2.947 3.582 1 94.44 263 PRO A N 1
ATOM 1981 C CA . PRO A 1 263 ? 27.297 -3.715 3.396 1 94.44 263 PRO A CA 1
ATOM 1982 C C . PRO A 1 263 ? 28.281 -3.547 4.555 1 94.44 263 PRO A C 1
ATOM 1984 O O . PRO A 1 263 ? 28.531 -2.422 5 1 94.44 263 PRO A O 1
ATOM 1987 N N . ARG A 1 264 ? 28.75 -4.695 5.086 1 92.25 264 ARG A N 1
ATOM 1988 C CA . ARG A 1 264 ? 29.766 -4.805 6.133 1 92.25 264 ARG A CA 1
ATOM 1989 C C . ARG A 1 264 ? 29.203 -4.395 7.488 1 92.25 264 ARG A C 1
ATOM 1991 O O . ARG A 1 264 ? 29.922 -4.352 8.484 1 92.25 264 ARG A O 1
ATOM 1998 N N . GLU A 1 265 ? 27.922 -4.055 7.59 1 94.25 265 GLU A N 1
ATOM 1999 C CA . GLU A 1 265 ? 27.328 -3.611 8.852 1 94.25 265 GLU A CA 1
ATOM 2000 C C . GLU A 1 265 ? 26.156 -4.504 9.258 1 94.25 265 GLU A C 1
ATOM 2002 O O . GLU A 1 265 ? 25.797 -4.57 10.43 1 94.25 265 GLU A O 1
ATOM 2007 N N . SER A 1 266 ? 25.516 -5.141 8.297 1 95.56 266 SER A N 1
ATOM 2008 C CA . SER A 1 266 ? 24.391 -6.02 8.562 1 95.56 266 SER A CA 1
ATOM 2009 C C . SER A 1 266 ? 24.547 -7.363 7.859 1 95.56 266 SER A C 1
ATOM 2011 O O . SER A 1 266 ? 25.5 -7.562 7.102 1 95.56 266 SER A O 1
ATOM 2013 N N . SER A 1 267 ? 23.594 -8.336 8.219 1 95.19 267 SER A N 1
ATOM 2014 C CA . SER A 1 267 ? 23.578 -9.594 7.477 1 95.19 267 SER A CA 1
ATOM 2015 C C . SER A 1 267 ? 23.234 -9.367 6.008 1 95.19 267 SER A C 1
ATOM 2017 O O . SER A 1 267 ? 22.609 -8.367 5.66 1 95.19 267 SER A O 1
ATOM 2019 N N . CYS A 1 268 ? 23.766 -10.266 5.195 1 92.44 268 CYS A N 1
ATOM 2020 C CA . CYS A 1 268 ? 23.562 -10.156 3.756 1 92.44 268 CYS A CA 1
ATOM 2021 C C . CYS A 1 268 ? 22.656 -11.266 3.242 1 92.44 268 CYS A C 1
ATOM 2023 O O . CYS A 1 268 ? 22.125 -12.047 4.031 1 92.44 268 CYS A O 1
ATOM 2025 N N . LEU A 1 269 ? 22.422 -11.297 1.973 1 90.44 269 LEU A N 1
ATOM 2026 C CA . LEU A 1 269 ? 21.562 -12.312 1.369 1 90.44 269 LEU A CA 1
ATOM 2027 C C . LEU A 1 269 ? 22.172 -13.703 1.535 1 90.44 269 LEU A C 1
ATOM 2029 O O . LEU A 1 269 ? 21.438 -14.688 1.689 1 90.44 269 LEU A O 1
ATOM 2033 N N . ARG A 1 270 ? 23.469 -13.781 1.464 1 89.62 270 ARG A N 1
ATOM 2034 C CA . ARG A 1 270 ? 24.141 -15.07 1.66 1 89.62 270 ARG A CA 1
ATOM 2035 C C . ARG A 1 270 ? 23.875 -15.609 3.061 1 89.62 270 ARG A C 1
ATOM 2037 O O . ARG A 1 270 ? 23.703 -16.812 3.242 1 89.62 270 ARG A O 1
ATOM 2044 N N . CYS A 1 271 ? 23.891 -14.711 4.055 1 93.75 271 CYS A N 1
ATOM 2045 C CA . CYS A 1 271 ? 23.531 -15.125 5.406 1 93.75 271 CYS A CA 1
ATOM 2046 C C . CYS A 1 271 ? 22.156 -15.797 5.434 1 93.75 271 CYS A C 1
ATOM 2048 O O . CYS A 1 271 ? 22 -16.875 6.008 1 93.75 271 CYS A O 1
ATOM 2050 N N . GLN A 1 272 ? 21.219 -15.164 4.801 1 90.56 272 GLN A N 1
ATOM 2051 C CA . GLN A 1 272 ? 19.875 -15.719 4.758 1 90.56 272 GLN A CA 1
ATOM 2052 C C . GLN A 1 272 ? 19.844 -17.078 4.07 1 90.56 272 GLN A C 1
ATOM 2054 O O . GLN A 1 272 ? 19.188 -18 4.535 1 90.56 272 GLN A O 1
ATOM 2059 N N . GLU A 1 273 ? 20.578 -17.172 2.979 1 88.25 273 GLU A N 1
ATOM 2060 C CA . GLU A 1 273 ? 20.641 -18.422 2.242 1 88.25 273 GLU A CA 1
ATOM 2061 C C . GLU A 1 273 ? 21.266 -19.531 3.092 1 88.25 273 GLU A C 1
ATOM 2063 O O . GLU A 1 273 ? 20.828 -20.688 3.029 1 88.25 273 GLU A O 1
ATOM 2068 N N . LEU A 1 274 ? 22.25 -19.172 3.797 1 93.06 274 LEU A N 1
ATOM 2069 C CA . LEU A 1 274 ? 22.906 -20.141 4.668 1 93.06 274 LEU A CA 1
ATOM 2070 C C . LEU A 1 274 ? 21.953 -20.609 5.762 1 93.06 274 LEU A C 1
ATOM 2072 O O . LEU A 1 274 ? 21.906 -21.797 6.078 1 93.06 274 LEU A O 1
ATOM 2076 N N . TYR A 1 275 ? 21.203 -19.734 6.289 1 93 275 TYR A N 1
ATOM 2077 C CA . TYR A 1 275 ? 20.203 -20.125 7.289 1 93 275 TYR A CA 1
ATOM 2078 C C . TYR A 1 275 ? 19.156 -21.047 6.68 1 93 275 TYR A C 1
ATOM 2080 O O . TYR A 1 275 ? 18.766 -22.031 7.293 1 93 275 TYR A O 1
ATOM 2088 N N . ARG A 1 276 ? 18.703 -20.719 5.5 1 89.25 276 ARG A N 1
ATOM 2089 C CA . ARG A 1 276 ? 17.734 -21.562 4.82 1 89.25 276 ARG A CA 1
ATOM 2090 C C . ARG A 1 276 ? 18.312 -22.938 4.539 1 89.25 276 ARG A C 1
ATOM 2092 O O . ARG A 1 276 ? 17.609 -23.953 4.66 1 89.25 276 ARG A O 1
ATOM 2099 N N . THR A 1 277 ? 19.5 -22.938 4.188 1 91.44 277 THR A N 1
ATOM 2100 C CA . THR A 1 277 ? 20.172 -24.203 3.916 1 91.44 277 THR A CA 1
ATOM 2101 C C . THR A 1 277 ? 20.328 -25.031 5.195 1 91.44 277 THR A C 1
ATOM 2103 O O . THR A 1 277 ? 20.203 -26.25 5.172 1 91.44 277 THR A O 1
ATOM 2106 N N . ASP A 1 278 ? 20.656 -24.328 6.297 1 93.75 278 ASP A N 1
ATOM 2107 C CA . ASP A 1 278 ? 20.719 -25.016 7.582 1 93.75 278 ASP A CA 1
ATOM 2108 C C . ASP A 1 278 ? 19.406 -25.719 7.891 1 93.75 278 ASP A C 1
ATOM 2110 O O . ASP A 1 278 ? 19.406 -26.828 8.438 1 93.75 278 ASP A O 1
ATOM 2114 N N . HIS A 1 279 ? 18.328 -25.109 7.531 1 90.56 279 HIS A N 1
ATOM 2115 C CA . HIS A 1 279 ? 17 -25.641 7.824 1 90.56 279 HIS A CA 1
ATOM 2116 C C . HIS A 1 279 ? 16.578 -26.688 6.793 1 90.56 279 HIS A C 1
ATOM 2118 O O . HIS A 1 279 ? 15.836 -27.609 7.105 1 90.56 279 HIS A O 1
ATOM 2124 N N . ASP A 1 280 ? 16.953 -26.453 5.562 1 91.38 280 ASP A N 1
ATOM 2125 C CA . ASP A 1 280 ? 16.641 -27.328 4.434 1 91.38 280 ASP A CA 1
ATOM 2126 C C . ASP A 1 280 ? 17.891 -27.562 3.566 1 91.38 280 ASP A C 1
ATOM 2128 O O . ASP A 1 280 ? 18.172 -26.766 2.668 1 91.38 280 ASP A O 1
ATOM 2132 N N . PRO A 1 281 ? 18.484 -28.672 3.727 1 91.69 281 PRO A N 1
ATOM 2133 C CA . PRO A 1 281 ? 19.734 -28.938 3.008 1 91.69 281 PRO A CA 1
ATOM 2134 C C . PRO A 1 281 ? 19.562 -28.891 1.491 1 91.69 281 PRO A C 1
ATOM 2136 O O . PRO A 1 281 ? 20.547 -28.719 0.762 1 91.69 281 PRO A O 1
ATOM 2139 N N . GLN A 1 282 ? 18.375 -29.016 0.967 1 91.12 282 GLN A N 1
ATOM 2140 C CA . GLN A 1 282 ? 18.156 -28.984 -0.475 1 91.12 282 GLN A CA 1
ATOM 2141 C C . GLN A 1 282 ? 17.859 -27.578 -0.964 1 91.12 282 GLN A C 1
ATOM 2143 O O . GLN A 1 282 ? 17.609 -27.359 -2.154 1 91.12 282 GLN A O 1
ATOM 2148 N N . TRP A 1 283 ? 18 -26.625 -0.07 1 89.19 283 TRP A N 1
ATOM 2149 C CA . TRP A 1 283 ? 17.625 -25.266 -0.405 1 89.19 283 TRP A CA 1
ATOM 2150 C C . TRP A 1 283 ? 18.5 -24.703 -1.517 1 89.19 283 TRP A C 1
ATOM 2152 O O . TRP A 1 283 ? 18.016 -24 -2.41 1 89.19 283 TRP A O 1
ATOM 2162 N N . ARG A 1 284 ? 19.828 -25 -1.479 1 86.38 284 ARG A N 1
ATOM 2163 C CA . ARG A 1 284 ? 20.719 -24.453 -2.5 1 86.38 284 ARG A CA 1
ATOM 2164 C C . ARG A 1 284 ? 20.266 -24.859 -3.896 1 86.38 284 ARG A C 1
ATOM 2166 O O . ARG A 1 284 ? 20.281 -24.031 -4.82 1 86.38 284 ARG A O 1
ATOM 2173 N N . ALA A 1 285 ? 19.797 -26.016 -4.062 1 87.69 285 ALA A N 1
ATOM 2174 C CA . ALA A 1 285 ? 19.312 -26.516 -5.348 1 87.69 285 ALA A CA 1
ATOM 2175 C C . ALA A 1 285 ? 17.969 -25.875 -5.699 1 87.69 285 ALA A C 1
ATOM 2177 O O . ALA A 1 285 ? 17.734 -25.516 -6.855 1 87.69 285 ALA A O 1
ATOM 2178 N N . VAL A 1 286 ? 17.172 -25.766 -4.734 1 87.56 286 VAL A N 1
ATOM 2179 C CA . VAL A 1 286 ? 15.867 -25.141 -4.906 1 87.56 286 VAL A CA 1
ATOM 2180 C C . VAL A 1 286 ? 16.031 -23.688 -5.332 1 87.56 286 VAL A C 1
ATOM 2182 O O . VAL A 1 286 ? 15.445 -23.25 -6.324 1 87.56 286 VAL A O 1
ATOM 2185 N N . ALA A 1 287 ? 16.875 -23 -4.609 1 85.88 287 ALA A N 1
ATOM 2186 C CA . ALA A 1 287 ? 17.109 -21.578 -4.867 1 85.88 287 ALA A CA 1
ATOM 2187 C C . ALA A 1 287 ? 17.672 -21.359 -6.27 1 85.88 287 ALA A C 1
ATOM 2189 O O . ALA A 1 287 ? 17.297 -20.406 -6.949 1 85.88 287 ALA A O 1
ATOM 2190 N N . ALA A 1 288 ? 18.547 -22.203 -6.695 1 85.38 288 ALA A N 1
ATOM 2191 C CA . ALA A 1 288 ? 19.141 -22.094 -8.023 1 85.38 288 ALA A CA 1
ATOM 2192 C C . ALA A 1 288 ? 18.078 -22.219 -9.109 1 85.38 288 ALA A C 1
ATOM 2194 O O . ALA A 1 288 ? 18.125 -21.5 -10.117 1 85.38 288 ALA A O 1
ATOM 2195 N N . GLN A 1 289 ? 17.156 -23.094 -8.93 1 86.56 289 GLN A N 1
ATOM 2196 C CA . GLN A 1 289 ? 16.078 -23.281 -9.891 1 86.56 289 GLN A CA 1
ATOM 2197 C C . GLN A 1 289 ? 15.117 -22.094 -9.891 1 86.56 289 GLN A C 1
ATOM 2199 O O . GLN A 1 289 ? 14.617 -21.703 -10.945 1 86.56 289 GLN A O 1
ATOM 2204 N N . LEU A 1 290 ? 14.914 -21.562 -8.703 1 82.12 290 LEU A N 1
ATOM 2205 C CA . LEU A 1 290 ? 14.008 -20.422 -8.594 1 82.12 290 LEU A CA 1
ATOM 2206 C C . LEU A 1 290 ? 14.617 -19.172 -9.242 1 82.12 290 LEU A C 1
ATOM 2208 O O . LEU A 1 290 ? 13.898 -18.359 -9.812 1 82.12 290 LEU A O 1
ATOM 2212 N N . ALA A 1 291 ? 15.875 -19.094 -9.156 1 76.38 291 ALA A N 1
ATOM 2213 C CA . ALA A 1 291 ? 16.578 -17.938 -9.719 1 76.38 291 ALA A CA 1
ATOM 2214 C C . ALA A 1 291 ? 16.578 -17.984 -11.242 1 76.38 291 ALA A C 1
ATOM 2216 O O . ALA A 1 291 ? 16.656 -16.953 -11.898 1 76.38 291 ALA A O 1
ATOM 2217 N N . HIS A 1 292 ? 16.531 -19.188 -11.805 1 69.81 292 HIS A N 1
ATOM 2218 C CA . HIS A 1 292 ? 16.672 -19.344 -13.25 1 69.81 292 HIS A CA 1
ATOM 2219 C C . HIS A 1 292 ? 15.328 -19.562 -13.922 1 69.81 292 HIS A C 1
ATOM 2221 O O . HIS A 1 292 ? 15.258 -19.812 -15.125 1 69.81 292 HIS A O 1
ATOM 2227 N N . ALA A 1 293 ? 14.367 -19.625 -13.117 1 62 293 ALA A N 1
ATOM 2228 C CA . ALA A 1 293 ? 13.062 -19.875 -13.727 1 62 293 ALA A CA 1
ATOM 2229 C C . ALA A 1 293 ? 12.703 -18.766 -14.719 1 62 293 ALA A C 1
ATOM 2231 O O . ALA A 1 293 ? 13.008 -17.594 -14.492 1 62 293 ALA A O 1
ATOM 2232 N N . PRO A 1 294 ? 12.312 -19.359 -15.883 1 54.88 294 PRO A N 1
ATOM 2233 C CA . PRO A 1 294 ? 12.008 -18.391 -16.938 1 54.88 294 PRO A CA 1
ATOM 2234 C C . PRO A 1 294 ? 11.094 -17.266 -16.453 1 54.88 294 PRO A C 1
ATOM 2236 O O . PRO A 1 294 ? 10.305 -17.453 -15.531 1 54.88 294 PRO A O 1
ATOM 2239 N N . SER A 1 295 ? 11.477 -16.125 -17 1 51.12 295 SER A N 1
ATOM 2240 C CA . SER A 1 295 ? 10.852 -14.812 -16.812 1 51.12 295 SER A CA 1
ATOM 2241 C C . SER A 1 295 ? 9.336 -14.898 -16.969 1 51.12 295 SER A C 1
ATOM 2243 O O . SER A 1 295 ? 8.609 -14 -16.531 1 51.12 295 SER A O 1
ATOM 2245 N N . ARG A 1 296 ? 8.844 -15.961 -17.688 1 49.78 296 ARG A N 1
ATOM 2246 C CA . ARG A 1 296 ? 7.43 -16.016 -18.047 1 49.78 296 ARG A CA 1
ATOM 2247 C C . ARG A 1 296 ? 6.562 -16.312 -16.828 1 49.78 296 ARG A C 1
ATOM 2249 O O . ARG A 1 296 ? 5.332 -16.328 -16.922 1 49.78 296 ARG A O 1
ATOM 2256 N N . ALA A 1 297 ? 7.418 -16.578 -15.883 1 54.34 297 ALA A N 1
ATOM 2257 C CA . ALA A 1 297 ? 6.57 -16.844 -14.727 1 54.34 297 ALA A CA 1
ATOM 2258 C C . ALA A 1 297 ? 5.809 -15.594 -14.297 1 54.34 297 ALA A C 1
ATOM 2260 O O . ALA A 1 297 ? 6.375 -14.5 -14.258 1 54.34 297 ALA A O 1
ATOM 2261 N N . ALA A 1 298 ? 4.527 -15.773 -14.5 1 56.97 298 ALA A N 1
ATOM 2262 C CA . ALA A 1 298 ? 3.58 -14.719 -14.156 1 56.97 298 ALA A CA 1
ATOM 2263 C C . ALA A 1 298 ? 3.908 -14.109 -12.797 1 56.97 298 ALA A C 1
ATOM 2265 O O . ALA A 1 298 ? 4.418 -14.797 -11.906 1 56.97 298 ALA A O 1
ATOM 2266 N N . GLU A 1 299 ? 3.998 -12.852 -12.781 1 62.75 299 GLU A N 1
ATOM 2267 C CA . GLU A 1 299 ? 4.145 -12.156 -11.508 1 62.75 299 GLU A CA 1
ATOM 2268 C C . GLU A 1 299 ? 3.135 -12.664 -10.484 1 62.75 299 GLU A C 1
ATOM 2270 O O . GLU A 1 299 ? 1.975 -12.914 -10.82 1 62.75 299 GLU A O 1
ATOM 2275 N N . SER A 1 300 ? 3.695 -13.023 -9.359 1 65.94 300 SER A N 1
ATOM 2276 C CA . SER A 1 300 ? 2.887 -13.531 -8.258 1 65.94 300 SER A CA 1
ATOM 2277 C C . SER A 1 300 ? 2.209 -12.391 -7.504 1 65.94 300 SER A C 1
ATOM 2279 O O . SER A 1 300 ? 2.676 -11.25 -7.539 1 65.94 300 SER A O 1
ATOM 2281 N N . GLY A 1 301 ? 1.033 -12.703 -7.035 1 80.5 301 GLY A N 1
ATOM 2282 C CA . GLY A 1 301 ? 0.396 -11.891 -6.016 1 80.5 301 GLY A CA 1
ATOM 2283 C C . GLY A 1 301 ? -0.672 -10.961 -6.57 1 80.5 301 GLY A C 1
ATOM 2284 O O . GLY A 1 301 ? -0.475 -10.328 -7.609 1 80.5 301 GLY A O 1
ATOM 2285 N N . GLU A 1 302 ? -1.703 -10.93 -5.98 1 90 302 GLU A N 1
ATOM 2286 C CA . GLU A 1 302 ? -2.779 -10.008 -6.332 1 90 302 GLU A CA 1
ATOM 2287 C C . GLU A 1 302 ? -2.369 -8.562 -6.086 1 90 302 GLU A C 1
ATOM 2289 O O . GLU A 1 302 ? -1.374 -8.297 -5.406 1 90 302 GLU A O 1
ATOM 2294 N N . ILE A 1 303 ? -3.043 -7.656 -6.633 1 94.44 303 ILE A N 1
ATOM 2295 C CA . ILE A 1 303 ? -2.693 -6.242 -6.656 1 94.44 303 ILE A CA 1
ATOM 2296 C C . ILE A 1 303 ? -2.619 -5.703 -5.23 1 94.44 303 ILE A C 1
ATOM 2298 O O . ILE A 1 303 ? -1.798 -4.832 -4.934 1 94.44 303 ILE A O 1
ATOM 2302 N N . ALA A 1 304 ? -3.439 -6.199 -4.316 1 96.06 304 ALA A N 1
ATOM 2303 C CA . ALA A 1 304 ? -3.373 -5.766 -2.922 1 96.06 304 ALA A CA 1
ATOM 2304 C C . ALA A 1 304 ? -2.025 -6.121 -2.301 1 96.06 304 ALA A C 1
ATOM 2306 O O . ALA A 1 304 ? -1.436 -5.312 -1.58 1 96.06 304 ALA A O 1
ATOM 2307 N N . THR A 1 305 ? -1.547 -7.32 -2.605 1 95.12 305 THR A N 1
ATOM 2308 C CA . THR A 1 305 ? -0.262 -7.762 -2.072 1 95.12 305 THR A CA 1
ATOM 2309 C C . THR A 1 305 ? 0.875 -6.906 -2.629 1 95.12 305 THR A C 1
ATOM 2311 O O . THR A 1 305 ? 1.766 -6.488 -1.886 1 95.12 305 THR A O 1
ATOM 2314 N N . VAL A 1 306 ? 0.796 -6.617 -3.906 1 96 306 VAL A N 1
ATOM 2315 C CA . VAL A 1 306 ? 1.82 -5.797 -4.551 1 96 306 VAL A CA 1
ATOM 2316 C C . VAL A 1 306 ? 1.82 -4.398 -3.939 1 96 306 VAL A C 1
ATOM 2318 O O . VAL A 1 306 ? 2.881 -3.842 -3.645 1 96 306 VAL A O 1
ATOM 2321 N N . THR A 1 307 ? 0.648 -3.834 -3.73 1 97.75 307 THR A N 1
ATOM 2322 C CA . THR A 1 307 ? 0.501 -2.488 -3.189 1 97.75 307 THR A CA 1
ATOM 2323 C C . THR A 1 307 ? 1.055 -2.412 -1.77 1 97.75 307 THR A C 1
ATOM 2325 O O . THR A 1 307 ? 1.778 -1.473 -1.429 1 97.75 307 THR A O 1
ATOM 2328 N N . LEU A 1 308 ? 0.746 -3.404 -0.969 1 97.69 308 LEU A N 1
ATOM 2329 C CA . LEU A 1 308 ? 1.251 -3.434 0.399 1 97.69 308 LEU A CA 1
ATOM 2330 C C . LEU A 1 308 ? 2.766 -3.605 0.416 1 97.69 308 LEU A C 1
ATOM 2332 O O . LEU A 1 308 ? 3.461 -2.953 1.198 1 97.69 308 LEU A O 1
ATOM 2336 N N . ALA A 1 309 ? 3.254 -4.469 -0.453 1 96.94 309 ALA A N 1
ATOM 2337 C CA . ALA A 1 309 ? 4.699 -4.629 -0.567 1 96.94 309 ALA A CA 1
ATOM 2338 C C . ALA A 1 309 ? 5.375 -3.303 -0.905 1 96.94 309 ALA A C 1
ATOM 2340 O O . ALA A 1 309 ? 6.367 -2.926 -0.28 1 96.94 309 ALA A O 1
ATOM 2341 N N . ALA A 1 310 ? 4.797 -2.607 -1.849 1 97.94 310 ALA A N 1
ATOM 2342 C CA . ALA A 1 310 ? 5.359 -1.334 -2.293 1 97.94 310 ALA A CA 1
ATOM 2343 C C . ALA A 1 310 ? 5.332 -0.3 -1.172 1 97.94 310 ALA A C 1
ATOM 2345 O O . ALA A 1 310 ? 6.301 0.432 -0.967 1 97.94 310 ALA A O 1
ATOM 2346 N N . GLY A 1 311 ? 4.223 -0.24 -0.474 1 98 311 GLY A N 1
ATOM 2347 C CA . GLY A 1 311 ? 4.105 0.712 0.619 1 98 311 GLY A CA 1
ATOM 2348 C C . GLY A 1 311 ? 5.125 0.485 1.72 1 98 311 GLY A C 1
ATOM 2349 O O . GLY A 1 311 ? 5.781 1.427 2.17 1 98 311 GLY A O 1
ATOM 2350 N N . PHE A 1 312 ? 5.254 -0.738 2.166 1 97.94 312 PHE A N 1
ATOM 2351 C CA . PHE A 1 312 ? 6.211 -1.069 3.217 1 97.94 312 PHE A CA 1
ATOM 2352 C C . PHE A 1 312 ? 7.641 -0.85 2.734 1 97.94 312 PHE A C 1
ATOM 2354 O O . PHE A 1 312 ? 8.469 -0.29 3.459 1 97.94 312 PHE A O 1
ATOM 2361 N N . ALA A 1 313 ? 7.926 -1.291 1.522 1 97.88 313 ALA A N 1
ATOM 2362 C CA . ALA A 1 313 ? 9.266 -1.122 0.97 1 97.88 313 ALA A CA 1
ATOM 2363 C C . ALA A 1 313 ? 9.633 0.355 0.86 1 97.88 313 ALA A C 1
ATOM 2365 O O . ALA A 1 313 ? 10.742 0.753 1.21 1 97.88 313 ALA A O 1
ATOM 2366 N N . LEU A 1 314 ? 8.711 1.156 0.381 1 98.31 314 LEU A N 1
ATOM 2367 C CA . LEU A 1 314 ? 8.938 2.594 0.285 1 98.31 314 LEU A CA 1
ATOM 2368 C C . LEU A 1 314 ? 9.25 3.189 1.654 1 98.31 314 LEU A C 1
ATOM 2370 O O . LEU A 1 314 ? 10.18 3.988 1.791 1 98.31 314 LEU A O 1
ATOM 2374 N N . SER A 1 315 ? 8.477 2.809 2.633 1 96.75 315 SER A N 1
ATOM 2375 C CA . SER A 1 315 ? 8.68 3.332 3.98 1 96.75 315 SER A CA 1
ATOM 2376 C C . SER A 1 315 ? 10.078 3.008 4.492 1 96.75 315 SER A C 1
ATOM 2378 O O . SER A 1 315 ? 10.758 3.873 5.051 1 96.75 315 SER A O 1
ATOM 2380 N N . HIS A 1 316 ? 10.508 1.777 4.266 1 97.25 316 HIS A N 1
ATOM 2381 C CA . HIS A 1 316 ? 11.844 1.395 4.703 1 97.25 316 HIS A CA 1
ATOM 2382 C C . HIS A 1 316 ? 12.914 2.166 3.938 1 97.25 316 HIS A C 1
ATOM 2384 O O . HIS A 1 316 ? 13.898 2.615 4.527 1 97.25 316 HIS A O 1
ATOM 2390 N N . ALA A 1 317 ? 12.727 2.32 2.652 1 97.56 317 ALA A N 1
ATOM 2391 C CA . ALA A 1 317 ? 13.672 3.08 1.835 1 97.56 317 ALA A CA 1
ATOM 2392 C C . ALA A 1 317 ? 13.781 4.52 2.324 1 97.56 317 ALA A C 1
ATOM 2394 O O . ALA A 1 317 ? 14.891 5.047 2.48 1 97.56 317 ALA A O 1
ATOM 2395 N N . LEU A 1 318 ? 12.648 5.133 2.594 1 95.19 318 LEU A N 1
ATOM 2396 C CA . LEU A 1 318 ? 12.641 6.531 2.998 1 95.19 318 LEU A CA 1
ATOM 2397 C C . LEU A 1 318 ? 13.219 6.699 4.398 1 95.19 318 LEU A C 1
ATOM 2399 O O . LEU A 1 318 ? 13.867 7.707 4.691 1 95.19 318 LEU A O 1
ATOM 2403 N N . GLN A 1 319 ? 12.953 5.73 5.266 1 93.12 319 GLN A N 1
ATOM 2404 C CA . GLN A 1 319 ? 13.57 5.789 6.586 1 93.12 319 GLN A CA 1
ATOM 2405 C C . GLN A 1 319 ? 15.086 5.887 6.477 1 93.12 319 GLN A C 1
ATOM 2407 O O . GLN A 1 319 ? 15.719 6.668 7.195 1 93.12 319 GLN A O 1
ATOM 2412 N N . TRP A 1 320 ? 15.625 5.176 5.566 1 94.69 320 TRP A N 1
ATOM 2413 C CA . TRP A 1 320 ? 17.062 5.176 5.367 1 94.69 320 TRP A CA 1
ATOM 2414 C C . TRP A 1 320 ? 17.516 6.461 4.676 1 94.69 320 TRP A C 1
ATOM 2416 O O . TRP A 1 320 ? 18.438 7.133 5.145 1 94.69 320 TRP A O 1
ATOM 2426 N N . LEU A 1 321 ? 16.891 6.82 3.58 1 94.81 321 LEU A N 1
ATOM 2427 C CA . LEU A 1 321 ? 17.312 7.945 2.752 1 94.81 321 LEU A CA 1
ATOM 2428 C C . LEU A 1 321 ? 17.156 9.266 3.504 1 94.81 321 LEU A C 1
ATOM 2430 O O . LEU A 1 321 ? 17.922 10.195 3.289 1 94.81 321 LEU A O 1
ATOM 2434 N N . ASP A 1 322 ? 16.141 9.234 4.375 1 90.31 322 ASP A N 1
ATOM 2435 C CA . ASP A 1 322 ? 15.906 10.445 5.16 1 90.31 322 ASP A CA 1
ATOM 2436 C C . ASP A 1 322 ? 16.938 10.586 6.273 1 90.31 322 ASP A C 1
ATOM 2438 O O . ASP A 1 322 ? 17.109 11.672 6.832 1 90.31 322 ASP A O 1
ATOM 2442 N N . GLY A 1 323 ? 17.625 9.477 6.641 1 84.94 323 GLY A N 1
ATOM 2443 C CA . GLY A 1 323 ? 18.703 9.508 7.617 1 84.94 323 GLY A CA 1
ATOM 2444 C C . GLY A 1 323 ? 18.203 9.5 9.055 1 84.94 323 GLY A C 1
ATOM 2445 O O . GLY A 1 323 ? 18.891 9.984 9.953 1 84.94 323 GLY A O 1
ATOM 2446 N N . GLU A 1 324 ? 17.031 9.031 9.344 1 72.06 324 GLU A N 1
ATOM 2447 C CA . GLU A 1 324 ? 16.484 9.219 10.68 1 72.06 324 GLU A CA 1
ATOM 2448 C C . GLU A 1 324 ? 16.375 7.887 11.422 1 72.06 324 GLU A C 1
ATOM 2450 O O . GLU A 1 324 ? 16.531 7.832 12.641 1 72.06 324 GLU A O 1
ATOM 2455 N N . ARG A 1 325 ? 16.031 6.941 10.727 1 75.88 325 ARG A N 1
ATOM 2456 C CA . ARG A 1 325 ? 15.742 5.66 11.367 1 75.88 325 ARG A CA 1
ATOM 2457 C C . ARG A 1 325 ? 16.297 4.5 10.547 1 75.88 325 ARG A C 1
ATOM 2459 O O . ARG A 1 325 ? 16.453 4.613 9.328 1 75.88 325 ARG A O 1
ATOM 2466 N N . PHE A 1 326 ? 16.656 3.523 11.336 1 87.75 326 PHE A N 1
ATOM 2467 C CA . PHE A 1 326 ? 17 2.268 10.688 1 87.75 326 PHE A CA 1
ATOM 2468 C C . PHE A 1 326 ? 15.758 1.422 10.445 1 87.75 326 PHE A C 1
ATOM 2470 O O . PHE A 1 326 ? 14.961 1.197 11.367 1 87.75 326 PHE A O 1
ATOM 2477 N N . PRO A 1 327 ? 15.602 1.061 9.195 1 94.19 327 PRO A N 1
ATOM 2478 C CA . PRO A 1 327 ? 14.445 0.22 8.898 1 94.19 327 PRO A CA 1
ATOM 2479 C C . PRO A 1 327 ? 14.453 -1.095 9.672 1 94.19 327 PRO A C 1
ATOM 2481 O O . PRO A 1 327 ? 15.523 -1.639 9.969 1 94.19 327 PRO A O 1
ATOM 2484 N N . GLU A 1 328 ? 13.266 -1.597 9.93 1 95.19 328 GLU A N 1
ATOM 2485 C CA . GLU A 1 328 ? 13.117 -2.822 10.711 1 95.19 328 GLU A CA 1
ATOM 2486 C C . GLU A 1 328 ? 13.578 -4.043 9.914 1 95.19 328 GLU A C 1
ATOM 2488 O O . GLU A 1 328 ? 13.773 -5.121 10.477 1 95.19 328 GLU A O 1
ATOM 2493 N N . SER A 1 329 ? 13.805 -3.883 8.656 1 96.69 329 SER A N 1
ATOM 2494 C CA . SER A 1 329 ? 14.188 -5.004 7.805 1 96.69 329 SER A CA 1
ATOM 2495 C C . SER A 1 329 ? 15.703 -5.191 7.789 1 96.69 329 SER A C 1
ATOM 2497 O O . SER A 1 329 ? 16.219 -6.051 7.074 1 96.69 329 SER A O 1
ATOM 2499 N N . ILE A 1 330 ? 16.453 -4.348 8.539 1 97.06 330 ILE A N 1
ATOM 2500 C CA . ILE A 1 330 ? 17.875 -4.637 8.742 1 97.06 330 ILE A CA 1
ATOM 2501 C C . ILE A 1 330 ? 18.016 -5.898 9.586 1 97.06 330 ILE A C 1
ATOM 2503 O O . ILE A 1 330 ? 17.422 -6.012 10.656 1 97.06 330 ILE A O 1
ATOM 2507 N N . ASN A 1 331 ? 18.734 -6.863 9.102 1 96.81 331 ASN A N 1
ATOM 2508 C CA . ASN A 1 331 ? 18.938 -8.172 9.719 1 96.81 331 ASN A CA 1
ATOM 2509 C C . ASN A 1 331 ? 17.625 -8.922 9.891 1 96.81 331 ASN A C 1
ATOM 2511 O O . ASN A 1 331 ? 17.453 -9.68 10.844 1 96.81 331 ASN A O 1
ATOM 2515 N N . ALA A 1 332 ? 16.625 -8.617 9.031 1 97 332 ALA A N 1
ATOM 2516 C CA . ALA A 1 332 ? 15.312 -9.227 9.18 1 97 332 ALA A CA 1
ATOM 2517 C C . ALA A 1 332 ? 14.508 -9.117 7.887 1 97 332 ALA A C 1
ATOM 2519 O O . ALA A 1 332 ? 14.93 -8.453 6.938 1 97 332 ALA A O 1
ATOM 2520 N N . THR A 1 333 ? 13.461 -9.844 7.848 1 95.88 333 THR A N 1
ATOM 2521 C CA . THR A 1 333 ? 12.406 -9.641 6.867 1 95.88 333 THR A CA 1
ATOM 2522 C C . THR A 1 333 ? 11.086 -9.289 7.559 1 95.88 333 THR A C 1
ATOM 2524 O O . THR A 1 333 ? 10.805 -9.789 8.648 1 95.88 333 THR A O 1
ATOM 2527 N N . VAL A 1 334 ? 10.367 -8.375 6.988 1 97.19 334 VAL A N 1
ATOM 2528 C CA . VAL A 1 334 ? 9 -8.055 7.379 1 97.19 334 VAL A CA 1
ATOM 2529 C C . VAL A 1 334 ? 8.023 -8.617 6.344 1 97.19 334 VAL A C 1
ATOM 2531 O O . VAL A 1 334 ? 8.133 -8.32 5.152 1 97.19 334 VAL A O 1
ATOM 2534 N N . GLU A 1 335 ? 7.062 -9.398 6.781 1 95.56 335 GLU A N 1
ATOM 2535 C CA . GLU A 1 335 ? 6.172 -10.086 5.855 1 95.56 335 GLU A CA 1
ATOM 2536 C C . GLU A 1 335 ? 4.707 -9.781 6.172 1 95.56 335 GLU A C 1
ATOM 2538 O O . GLU A 1 335 ? 4.328 -9.688 7.34 1 95.56 335 GLU A O 1
ATOM 2543 N N . ILE A 1 336 ? 3.945 -9.625 5.121 1 95.25 336 ILE A N 1
ATOM 2544 C CA . ILE A 1 336 ? 2.502 -9.461 5.238 1 95.25 336 ILE A CA 1
ATOM 2545 C C . ILE A 1 336 ? 1.787 -10.562 4.469 1 95.25 336 ILE A C 1
ATOM 2547 O O . ILE A 1 336 ? 1.95 -10.688 3.252 1 95.25 336 ILE A O 1
ATOM 2551 N N . ALA A 1 337 ? 1.01 -11.312 5.156 1 91.25 337 ALA A N 1
ATOM 2552 C CA . ALA A 1 337 ? 0.265 -12.398 4.531 1 91.25 337 ALA A CA 1
ATOM 2553 C C . ALA A 1 337 ? -1.167 -11.977 4.219 1 91.25 337 ALA A C 1
ATOM 2555 O O . ALA A 1 337 ? -1.835 -11.359 5.051 1 91.25 337 ALA A O 1
ATOM 2556 N N . LEU A 1 338 ? -1.566 -12.234 3.074 1 88.56 338 LEU A N 1
ATOM 2557 C CA . LEU A 1 338 ? -2.953 -12.008 2.682 1 88.56 338 LEU A CA 1
ATOM 2558 C C . LEU A 1 338 ? -3.703 -13.336 2.562 1 88.56 338 LEU A C 1
ATOM 2560 O O . LEU A 1 338 ? -3.104 -14.367 2.258 1 88.56 338 LEU A O 1
ATOM 2564 N N . PRO A 1 339 ? -4.965 -13.367 2.92 1 84.38 339 PRO A N 1
ATOM 2565 C CA . PRO A 1 339 ? -5.797 -12.18 3.117 1 84.38 339 PRO A CA 1
ATOM 2566 C C . PRO A 1 339 ? -5.879 -11.75 4.582 1 84.38 339 PRO A C 1
ATOM 2568 O O . PRO A 1 339 ? -6.621 -10.82 4.918 1 84.38 339 PRO A O 1
ATOM 2571 N N . GLU A 1 340 ? -5.117 -12.344 5.512 1 87 340 GLU A N 1
ATOM 2572 C CA . GLU A 1 340 ? -5.223 -12.07 6.941 1 87 340 GLU A CA 1
ATOM 2573 C C . GLU A 1 340 ? -4.641 -10.711 7.293 1 87 340 GLU A C 1
ATOM 2575 O O . GLU A 1 340 ? -4.961 -10.141 8.336 1 87 340 GLU A O 1
ATOM 2580 N N . LEU A 1 341 ? -3.734 -10.188 6.477 1 93.06 341 LEU A N 1
ATOM 2581 C CA . LEU A 1 341 ? -3.049 -8.914 6.652 1 93.06 341 LEU A CA 1
ATOM 2582 C C . LEU A 1 341 ? -2.24 -8.906 7.945 1 93.06 341 LEU A C 1
ATOM 2584 O O . LEU A 1 341 ? -2.125 -7.867 8.602 1 93.06 341 LEU A O 1
ATOM 2588 N N . THR A 1 342 ? -1.786 -10.031 8.289 1 92 342 THR A N 1
ATOM 2589 C CA . THR A 1 342 ? -0.898 -10.148 9.438 1 92 342 THR A CA 1
ATOM 2590 C C . THR A 1 342 ? 0.53 -9.766 9.062 1 92 342 THR A C 1
ATOM 2592 O O . THR A 1 342 ? 1.05 -10.219 8.039 1 92 342 THR A O 1
ATOM 2595 N N . VAL A 1 343 ? 1.111 -8.906 9.891 1 95.19 343 VAL A N 1
ATOM 2596 C CA . VAL A 1 343 ? 2.5 -8.508 9.695 1 95.19 343 VAL A CA 1
ATOM 2597 C C . VAL A 1 343 ? 3.402 -9.281 10.656 1 95.19 343 VAL A C 1
ATOM 2599 O O . VAL A 1 343 ? 3.145 -9.328 11.859 1 95.19 343 VAL A O 1
ATOM 2602 N N . SER A 1 344 ? 4.398 -9.891 10.156 1 95.25 344 SER A N 1
ATOM 2603 C CA . SER A 1 344 ? 5.363 -10.617 10.977 1 95.25 344 SER A CA 1
ATOM 2604 C C . SER A 1 344 ? 6.797 -10.227 10.625 1 95.25 344 SER A C 1
ATOM 2606 O O . SER A 1 344 ? 7.059 -9.75 9.516 1 95.25 344 SER A O 1
ATOM 2608 N N . ARG A 1 345 ? 7.617 -10.32 11.602 1 96.25 345 ARG A N 1
ATOM 2609 C CA . ARG A 1 345 ? 9.039 -10.039 11.414 1 96.25 345 ARG A CA 1
ATOM 2610 C C . ARG A 1 345 ? 9.883 -11.273 11.727 1 96.25 345 ARG A C 1
ATOM 2612 O O . ARG A 1 345 ? 9.695 -11.914 12.766 1 96.25 345 ARG A O 1
ATOM 2619 N N . ARG A 1 346 ? 10.711 -11.617 10.789 1 93.94 346 ARG A N 1
ATOM 2620 C CA . ARG A 1 346 ? 11.656 -12.727 10.977 1 93.94 346 ARG A CA 1
ATOM 2621 C C . ARG A 1 346 ? 13.086 -12.211 11.047 1 93.94 346 ARG A C 1
ATOM 2623 O O . ARG A 1 346 ? 13.539 -11.484 10.164 1 93.94 346 ARG A O 1
ATOM 2630 N N . HIS A 1 347 ? 13.781 -12.633 12.078 1 95.19 347 HIS A N 1
ATOM 2631 C CA . HIS A 1 347 ? 15.148 -12.164 12.305 1 95.19 347 HIS A CA 1
ATOM 2632 C C . HIS A 1 347 ? 16.156 -13.062 11.594 1 95.19 347 HIS A C 1
ATOM 2634 O O . HIS A 1 347 ? 16.047 -14.289 11.641 1 95.19 347 HIS A O 1
ATOM 2640 N N . TRP A 1 348 ? 17.094 -12.391 10.898 1 94.5 348 TRP A N 1
ATOM 2641 C CA . TRP A 1 348 ? 18.188 -13.047 10.188 1 94.5 348 TRP A CA 1
ATOM 2642 C C . TRP A 1 348 ? 19.531 -12.445 10.578 1 94.5 348 TRP A C 1
ATOM 2644 O O . TRP A 1 348 ? 20.094 -11.648 9.828 1 94.5 348 TRP A O 1
ATOM 2654 N N . PRO A 1 349 ? 20.125 -12.891 11.688 1 94.81 349 PRO A N 1
ATOM 2655 C CA . PRO A 1 349 ? 21.438 -12.336 12.039 1 94.81 349 PRO A CA 1
ATOM 2656 C C . PRO A 1 349 ? 22.547 -12.828 11.117 1 94.81 349 PRO A C 1
ATOM 2658 O O . PRO A 1 349 ? 22.328 -13.703 10.273 1 94.81 349 PRO A O 1
ATOM 2661 N N . ARG A 1 350 ? 23.688 -12.219 11.25 1 95.5 350 ARG A N 1
ATOM 2662 C CA . ARG A 1 350 ? 24.844 -12.688 10.492 1 95.5 350 ARG A CA 1
ATOM 2663 C C . ARG A 1 350 ? 25.109 -14.172 10.75 1 95.5 350 ARG A C 1
ATOM 2665 O O . ARG A 1 350 ? 25.141 -14.609 11.898 1 95.5 350 ARG A O 1
ATOM 2672 N N . HIS A 1 351 ? 25.219 -14.875 9.648 1 96.25 351 HIS A N 1
ATOM 2673 C CA . HIS A 1 351 ? 25.484 -16.297 9.758 1 96.25 351 HIS A CA 1
ATOM 2674 C C . HIS A 1 351 ? 26.969 -16.562 10.008 1 96.25 351 HIS A C 1
ATOM 2676 O O . HIS A 1 351 ? 27.828 -15.914 9.406 1 96.25 351 HIS A O 1
ATOM 2682 N N . GLN A 1 352 ? 27.344 -17.5 10.805 1 95.19 352 GLN A N 1
ATOM 2683 C CA . GLN A 1 352 ? 28.703 -17.781 11.234 1 95.19 352 GLN A CA 1
ATOM 2684 C C . GLN A 1 352 ? 29.594 -18.141 10.047 1 95.19 352 GLN A C 1
ATOM 2686 O O . GLN A 1 352 ? 30.797 -17.859 10.055 1 95.19 352 GLN A O 1
ATOM 2691 N N . LEU A 1 353 ? 29.031 -18.703 9.023 1 95.25 353 LEU A N 1
ATOM 2692 C CA . LEU A 1 353 ? 29.812 -19.188 7.898 1 95.25 353 LEU A CA 1
ATOM 2693 C C . LEU A 1 353 ? 29.891 -18.141 6.793 1 95.25 353 LEU A C 1
ATOM 2695 O O . LEU A 1 353 ? 30.531 -18.375 5.762 1 95.25 353 LEU A O 1
ATOM 2699 N N . CYS A 1 354 ? 29.203 -17.016 6.984 1 94.19 354 CYS A N 1
ATOM 2700 C CA . CYS A 1 354 ? 29.234 -15.969 5.965 1 94.19 354 CYS A CA 1
ATOM 2701 C C . CYS A 1 354 ? 30.391 -15.008 6.203 1 94.19 354 CYS A C 1
ATOM 2703 O O . CYS A 1 354 ? 30.688 -14.656 7.348 1 94.19 354 CYS A O 1
ATOM 2705 N N . GLU A 1 355 ? 30.984 -14.461 5.141 1 88.94 355 GLU A N 1
ATOM 2706 C CA . GLU A 1 355 ? 32.125 -13.562 5.246 1 88.94 355 GLU A CA 1
ATOM 2707 C C . GLU A 1 355 ? 31.75 -12.125 4.926 1 88.94 355 GLU A C 1
ATOM 2709 O O . GLU A 1 355 ? 32.562 -11.352 4.43 1 88.94 355 GLU A O 1
ATOM 2714 N N . CYS A 1 356 ? 30.531 -11.828 5.105 1 86.81 356 CYS A N 1
ATOM 2715 C CA . CYS A 1 356 ? 30.078 -10.523 4.652 1 86.81 356 CYS A CA 1
ATOM 2716 C C . CYS A 1 356 ? 30.594 -9.414 5.57 1 86.81 356 CYS A C 1
ATOM 2718 O O . CYS A 1 356 ? 30.469 -8.234 5.258 1 86.81 356 CYS A O 1
ATOM 2720 N N . TRP A 1 357 ? 31.172 -9.664 6.688 1 77.44 357 TRP A N 1
ATOM 2721 C CA . TRP A 1 357 ? 31.75 -8.609 7.523 1 77.44 357 TRP A CA 1
ATOM 2722 C C . TRP A 1 357 ? 33.25 -8.492 7.316 1 77.44 357 TRP A C 1
ATOM 2724 O O . TRP A 1 357 ? 33.906 -9.492 7.023 1 77.44 357 TRP A O 1
ATOM 2734 N N . MET B 1 1 ? -23.297 -55.031 -24.125 1 25.23 1 MET B N 1
ATOM 2735 C CA . MET B 1 1 ? -23.344 -54.25 -22.891 1 25.23 1 MET B CA 1
ATOM 2736 C C . MET B 1 1 ? -22.344 -53.094 -22.938 1 25.23 1 MET B C 1
ATOM 2738 O O . MET B 1 1 ? -21.141 -53.312 -22.984 1 25.23 1 MET B O 1
ATOM 2742 N N . SER B 1 2 ? -22.609 -52.062 -23.703 1 29.72 2 SER B N 1
ATOM 2743 C CA . SER B 1 2 ? -21.797 -50.844 -23.859 1 29.72 2 SER B CA 1
ATOM 2744 C C . SER B 1 2 ? -21.375 -50.281 -22.5 1 29.72 2 SER B C 1
ATOM 2746 O O . SER B 1 2 ? -22.219 -50 -21.656 1 29.72 2 SER B O 1
ATOM 2748 N N . ILE B 1 3 ? -20.344 -50.938 -21.922 1 33.41 3 ILE B N 1
ATOM 2749 C CA . ILE B 1 3 ? -19.812 -50.406 -20.672 1 33.41 3 ILE B CA 1
ATOM 2750 C C . ILE B 1 3 ? -19.797 -48.875 -20.719 1 33.41 3 ILE B C 1
ATOM 2752 O O . ILE B 1 3 ? -19.156 -48.281 -21.594 1 33.41 3 ILE B O 1
ATOM 2756 N N . ASP B 1 4 ? -20.953 -48.312 -20.5 1 34.5 4 ASP B N 1
ATOM 2757 C CA . ASP B 1 4 ? -21.031 -46.844 -20.297 1 34.5 4 ASP B CA 1
ATOM 2758 C C . ASP B 1 4 ? -19.891 -46.375 -19.406 1 34.5 4 ASP B C 1
ATOM 2760 O O . ASP B 1 4 ? -19.844 -46.656 -18.203 1 34.5 4 ASP B O 1
ATOM 2764 N N . PHE B 1 5 ? -18.688 -46.531 -19.719 1 36.44 5 PHE B N 1
ATOM 2765 C CA . PHE B 1 5 ? -17.578 -45.875 -19.062 1 36.44 5 PHE B CA 1
ATOM 2766 C C . PHE B 1 5 ? -17.969 -44.469 -18.609 1 36.44 5 PHE B C 1
ATOM 2768 O O . PHE B 1 5 ? -17.797 -43.5 -19.359 1 36.44 5 PHE B O 1
ATOM 2775 N N . GLU B 1 6 ? -19.172 -44.188 -18.234 1 41.16 6 GLU B N 1
ATOM 2776 C CA . GLU B 1 6 ? -19.391 -42.875 -17.672 1 41.16 6 GLU B CA 1
ATOM 2777 C C . GLU B 1 6 ? -18.266 -42.469 -16.719 1 41.16 6 GLU B C 1
ATOM 2779 O O . GLU B 1 6 ? -18.172 -43.031 -15.609 1 41.16 6 GLU B O 1
ATOM 2784 N N . HIS B 1 7 ? -17.016 -42.469 -17.047 1 48.84 7 HIS B N 1
ATOM 2785 C CA . HIS B 1 7 ? -15.742 -42.031 -16.469 1 48.84 7 HIS B CA 1
ATOM 2786 C C . HIS B 1 7 ? -15.906 -40.781 -15.648 1 48.84 7 HIS B C 1
ATOM 2788 O O . HIS B 1 7 ? -15.82 -39.656 -16.188 1 48.84 7 HIS B O 1
ATOM 2794 N N . VAL B 1 8 ? -16.734 -40.844 -14.695 1 56.47 8 VAL B N 1
ATOM 2795 C CA . VAL B 1 8 ? -17.062 -39.75 -13.805 1 56.47 8 VAL B CA 1
ATOM 2796 C C . VAL B 1 8 ? -15.82 -39.312 -13.031 1 56.47 8 VAL B C 1
ATOM 2798 O O . VAL B 1 8 ? -15.141 -40.125 -12.414 1 56.47 8 VAL B O 1
ATOM 2801 N N . THR B 1 9 ? -15.234 -38.219 -13.352 1 68.06 9 THR B N 1
ATOM 2802 C CA . THR B 1 9 ? -14.234 -37.562 -12.508 1 68.06 9 THR B CA 1
ATOM 2803 C C . THR B 1 9 ? -14.641 -37.656 -11.031 1 68.06 9 THR B C 1
ATOM 2805 O O . THR B 1 9 ? -15.789 -37.375 -10.688 1 68.06 9 THR B O 1
ATOM 2808 N N . PRO B 1 10 ? -13.82 -38.375 -10.266 1 77.62 10 PRO B N 1
ATOM 2809 C CA . PRO B 1 10 ? -14.125 -38.375 -8.828 1 77.62 10 PRO B CA 1
ATOM 2810 C C . PRO B 1 10 ? -14.516 -37 -8.32 1 77.62 10 PRO B C 1
ATOM 2812 O O . PRO B 1 10 ? -13.938 -36 -8.734 1 77.62 10 PRO B O 1
ATOM 2815 N N . PRO B 1 11 ? -15.609 -36.938 -7.566 1 76.81 11 PRO B N 1
ATOM 2816 C CA . PRO B 1 11 ? -16.156 -35.656 -7.121 1 76.81 11 PRO B CA 1
ATOM 2817 C C . PRO B 1 11 ? -15.148 -34.812 -6.328 1 76.81 11 PRO B C 1
ATOM 2819 O O . PRO B 1 11 ? -15.297 -33.594 -6.199 1 76.81 11 PRO B O 1
ATOM 2822 N N . ASP B 1 12 ? -14.094 -35.469 -5.797 1 84.94 12 ASP B N 1
ATOM 2823 C CA . ASP B 1 12 ? -13.148 -34.75 -4.953 1 84.94 12 ASP B CA 1
ATOM 2824 C C . ASP B 1 12 ? -12.008 -34.156 -5.785 1 84.94 12 ASP B C 1
ATOM 2826 O O . ASP B 1 12 ? -11.086 -33.531 -5.238 1 84.94 12 ASP B O 1
ATOM 2830 N N . LEU B 1 13 ? -12.156 -34.375 -7.066 1 88.38 13 LEU B N 1
ATOM 2831 C CA . LEU B 1 13 ? -11.086 -33.875 -7.93 1 88.38 13 LEU B CA 1
ATOM 2832 C C . LEU B 1 13 ? -11.594 -32.75 -8.836 1 88.38 13 LEU B C 1
ATOM 2834 O O . LEU B 1 13 ? -12.773 -32.719 -9.188 1 88.38 13 LEU B O 1
ATOM 2838 N N . PRO B 1 14 ? -10.672 -31.906 -9.219 1 86.88 14 PRO B N 1
ATOM 2839 C CA . PRO B 1 14 ? -11.07 -30.859 -10.156 1 86.88 14 PRO B CA 1
ATOM 2840 C C . PRO B 1 14 ? -11.422 -31.406 -11.539 1 86.88 14 PRO B C 1
ATOM 2842 O O . PRO B 1 14 ? -10.734 -32.281 -12.047 1 86.88 14 PRO B O 1
ATOM 2845 N N . ARG B 1 15 ? -12.453 -30.891 -12.094 1 85.81 15 ARG B N 1
ATOM 2846 C CA . ARG B 1 15 ? -12.867 -31.297 -13.438 1 85.81 15 ARG B CA 1
ATOM 2847 C C . ARG B 1 15 ? -11.938 -30.719 -14.492 1 85.81 15 ARG B C 1
ATOM 2849 O O . ARG B 1 15 ? -11.648 -31.375 -15.492 1 85.81 15 ARG B O 1
ATOM 2856 N N . VAL B 1 16 ? -11.562 -29.531 -14.227 1 86.44 16 VAL B N 1
ATOM 2857 C CA . VAL B 1 16 ? -10.594 -28.875 -15.086 1 86.44 16 VAL B CA 1
ATOM 2858 C C . VAL B 1 16 ? -9.406 -28.375 -14.258 1 86.44 16 VAL B C 1
ATOM 2860 O O . VAL B 1 16 ? -9.383 -27.234 -13.812 1 86.44 16 VAL B O 1
ATOM 2863 N N . PRO B 1 17 ? -8.414 -29.219 -14.109 1 87.69 17 PRO B N 1
ATOM 2864 C CA . PRO B 1 17 ? -7.309 -28.906 -13.203 1 87.69 17 PRO B CA 1
ATOM 2865 C C . PRO B 1 17 ? -6.367 -27.844 -13.773 1 87.69 17 PRO B C 1
ATOM 2867 O O . PRO B 1 17 ? -6.105 -27.828 -14.977 1 87.69 17 PRO B O 1
ATOM 2870 N N . TRP B 1 18 ? -5.988 -27 -12.867 1 85.88 18 TRP B N 1
ATOM 2871 C CA . TRP B 1 18 ? -5.027 -25.953 -13.195 1 85.88 18 TRP B CA 1
ATOM 2872 C C . TRP B 1 18 ? -3.994 -25.797 -12.078 1 85.88 18 TRP B C 1
ATOM 2874 O O . TRP B 1 18 ? -4.348 -25.766 -10.898 1 85.88 18 TRP B O 1
ATOM 2884 N N . ILE B 1 19 ? -2.768 -25.828 -12.43 1 86.31 19 ILE B N 1
ATOM 2885 C CA . ILE B 1 19 ? -1.688 -25.438 -11.531 1 86.31 19 ILE B CA 1
ATOM 2886 C C . ILE B 1 19 ? -1.214 -24.031 -11.883 1 86.31 19 ILE B C 1
ATOM 2888 O O . ILE B 1 19 ? -0.61 -23.812 -12.938 1 86.31 19 ILE B O 1
ATOM 2892 N N . PRO B 1 20 ? -1.532 -23.109 -10.961 1 80.56 20 PRO B N 1
ATOM 2893 C CA . PRO B 1 20 ? -1.103 -21.75 -11.266 1 80.56 20 PRO B CA 1
ATOM 2894 C C . PRO B 1 20 ? 0.394 -21.641 -11.555 1 80.56 20 PRO B C 1
ATOM 2896 O O . PRO B 1 20 ? 1.205 -22.219 -10.82 1 80.56 20 PRO B O 1
ATOM 2899 N N . PRO B 1 21 ? 0.716 -20.922 -12.555 1 76.88 21 PRO B N 1
ATOM 2900 C CA . PRO B 1 21 ? 2.129 -20.812 -12.922 1 76.88 21 PRO B CA 1
ATOM 2901 C C . PRO B 1 21 ? 2.977 -20.156 -11.828 1 76.88 21 PRO B C 1
ATOM 2903 O O . PRO B 1 21 ? 4.199 -20.328 -11.812 1 76.88 21 PRO B O 1
ATOM 2906 N N . VAL B 1 22 ? 2.355 -19.453 -10.977 1 77.69 22 VAL B N 1
ATOM 2907 C CA . VAL B 1 22 ? 3.092 -18.797 -9.906 1 77.69 22 VAL B CA 1
ATOM 2908 C C . VAL B 1 22 ? 3.666 -19.844 -8.953 1 77.69 22 VAL B C 1
ATOM 2910 O O . VAL B 1 22 ? 4.648 -19.578 -8.25 1 77.69 22 VAL B O 1
ATOM 2913 N N . LEU B 1 23 ? 3.033 -20.969 -8.953 1 84.5 23 LEU B N 1
ATOM 2914 C CA . LEU B 1 23 ? 3.592 -22.078 -8.188 1 84.5 23 LEU B CA 1
ATOM 2915 C C . LEU B 1 23 ? 4.73 -22.75 -8.953 1 84.5 23 LEU B C 1
ATOM 2917 O O . LEU B 1 23 ? 4.492 -23.609 -9.805 1 84.5 23 LEU B O 1
ATOM 2921 N N . ARG B 1 24 ? 5.879 -22.375 -8.523 1 85.06 24 ARG B N 1
ATOM 2922 C CA . ARG B 1 24 ? 7.051 -22.875 -9.227 1 85.06 24 ARG B CA 1
ATOM 2923 C C . ARG B 1 24 ? 7.277 -24.359 -8.914 1 85.06 24 ARG B C 1
ATOM 2925 O O . ARG B 1 24 ? 7.059 -24.797 -7.785 1 85.06 24 ARG B O 1
ATOM 2932 N N . ARG B 1 25 ? 7.695 -24.984 -9.992 1 89.81 25 ARG B N 1
ATOM 2933 C CA . ARG B 1 25 ? 8.086 -26.375 -9.852 1 89.81 25 ARG B CA 1
ATOM 2934 C C . ARG B 1 25 ? 9.602 -26.516 -9.734 1 89.81 25 ARG B C 1
ATOM 2936 O O . ARG B 1 25 ? 10.336 -26.078 -10.625 1 89.81 25 ARG B O 1
ATOM 2943 N N . VAL B 1 26 ? 10.008 -27.062 -8.602 1 92.12 26 VAL B N 1
ATOM 2944 C CA . VAL B 1 26 ? 11.438 -27.172 -8.359 1 92.12 26 VAL B CA 1
ATOM 2945 C C . VAL B 1 26 ? 11.789 -28.609 -7.965 1 92.12 26 VAL B C 1
ATOM 2947 O O . VAL B 1 26 ? 11.086 -29.219 -7.156 1 92.12 26 VAL B O 1
ATOM 2950 N N . TRP B 1 27 ? 12.875 -29.125 -8.562 1 94.75 27 TRP B N 1
ATOM 2951 C CA . TRP B 1 27 ? 13.336 -30.469 -8.25 1 94.75 27 TRP B CA 1
ATOM 2952 C C . TRP B 1 27 ? 14.281 -30.469 -7.059 1 94.75 27 TRP B C 1
ATOM 2954 O O . TRP B 1 27 ? 15.289 -29.766 -7.066 1 94.75 27 TRP B O 1
ATOM 2964 N N . ARG B 1 28 ? 13.945 -31.25 -6.043 1 94.62 28 ARG B N 1
ATOM 2965 C CA . ARG B 1 28 ? 14.781 -31.391 -4.859 1 94.62 28 ARG B CA 1
ATOM 2966 C C . ARG B 1 28 ? 15.695 -32.625 -4.969 1 94.62 28 ARG B C 1
ATOM 2968 O O . ARG B 1 28 ? 16.625 -32.781 -4.176 1 94.62 28 ARG B O 1
ATOM 2975 N N . GLY B 1 29 ? 15.406 -33.469 -5.832 1 93.88 29 GLY B N 1
ATOM 2976 C CA . GLY B 1 29 ? 16.094 -34.688 -6.219 1 93.88 29 GLY B CA 1
ATOM 2977 C C . GLY B 1 29 ? 15.578 -35.25 -7.523 1 93.88 29 GLY B C 1
ATOM 2978 O O . GLY B 1 29 ? 14.68 -34.688 -8.148 1 93.88 29 GLY B O 1
ATOM 2979 N N . PRO B 1 30 ? 16.125 -36.344 -7.984 1 93.25 30 PRO B N 1
ATOM 2980 C CA . PRO B 1 30 ? 15.75 -36.906 -9.289 1 93.25 30 PRO B CA 1
ATOM 2981 C C . PRO B 1 30 ? 14.281 -37.312 -9.352 1 93.25 30 PRO B C 1
ATOM 2983 O O . PRO B 1 30 ? 13.672 -37.281 -10.422 1 93.25 30 PRO B O 1
ATOM 2986 N N . ASP B 1 31 ? 13.719 -37.625 -8.25 1 96.06 31 ASP B N 1
ATOM 2987 C CA . ASP B 1 31 ? 12.328 -38.062 -8.266 1 96.06 31 ASP B CA 1
ATOM 2988 C C . ASP B 1 31 ? 11.516 -37.312 -7.203 1 96.06 31 ASP B C 1
ATOM 2990 O O . ASP B 1 31 ? 10.492 -37.844 -6.734 1 96.06 31 ASP B O 1
ATOM 2994 N N . VAL B 1 32 ? 12.055 -36.188 -6.738 1 96.81 32 VAL B N 1
ATOM 2995 C CA . VAL B 1 32 ? 11.383 -35.406 -5.715 1 96.81 32 VAL B CA 1
ATOM 2996 C C . VAL B 1 32 ? 11.086 -34 -6.254 1 96.81 32 VAL B C 1
ATOM 2998 O O . VAL B 1 32 ? 12.008 -33.219 -6.492 1 96.81 32 VAL B O 1
ATOM 3001 N N . LEU B 1 33 ? 9.797 -33.719 -6.406 1 96.31 33 LEU B N 1
ATOM 3002 C CA . LEU B 1 33 ? 9.344 -32.469 -7.004 1 96.31 33 LEU B CA 1
ATOM 3003 C C . LEU B 1 33 ? 8.586 -31.625 -5.988 1 96.31 33 LEU B C 1
ATOM 3005 O O . LEU B 1 33 ? 7.703 -32.125 -5.289 1 96.31 33 LEU B O 1
ATOM 3009 N N . GLN B 1 34 ? 9.023 -30.422 -5.84 1 94.75 34 GLN B N 1
ATOM 3010 C CA . GLN B 1 34 ? 8.32 -29.453 -5 1 94.75 34 GLN B CA 1
ATOM 3011 C C . GLN B 1 34 ? 7.488 -28.5 -5.844 1 94.75 34 GLN B C 1
ATOM 3013 O O . GLN B 1 34 ? 7.961 -27.984 -6.855 1 94.75 34 GLN B O 1
ATOM 3018 N N . ILE B 1 35 ? 6.242 -28.297 -5.461 1 91.81 35 ILE B N 1
ATOM 3019 C CA . ILE B 1 35 ? 5.348 -27.328 -6.098 1 91.81 35 ILE B CA 1
ATOM 3020 C C . ILE B 1 35 ? 5.074 -26.172 -5.145 1 91.81 35 ILE B C 1
ATOM 3022 O O . ILE B 1 35 ? 4.488 -26.359 -4.074 1 91.81 35 ILE B O 1
ATOM 3026 N N . GLY B 1 36 ? 5.535 -24.953 -5.59 1 85.81 36 GLY B N 1
ATOM 3027 C CA . GLY B 1 36 ? 5.449 -23.781 -4.734 1 85.81 36 GLY B CA 1
ATOM 3028 C C . GLY B 1 36 ? 6.734 -23.5 -3.975 1 85.81 36 GLY B C 1
ATOM 3029 O O . GLY B 1 36 ? 7.555 -24.406 -3.783 1 85.81 36 GLY B O 1
ATOM 3030 N N . ALA B 1 37 ? 6.867 -22.266 -3.527 1 79.81 37 ALA B N 1
ATOM 3031 C CA . ALA B 1 37 ? 8.102 -21.875 -2.848 1 79.81 37 ALA B CA 1
ATOM 3032 C C . ALA B 1 37 ? 7.816 -21.422 -1.421 1 79.81 37 ALA B C 1
ATOM 3034 O O . ALA B 1 37 ? 8.742 -21.234 -0.624 1 79.81 37 ALA B O 1
ATOM 3035 N N . ASP B 1 38 ? 6.59 -21.188 -1.122 1 75.56 38 ASP B N 1
ATOM 3036 C CA . ASP B 1 38 ? 6.219 -20.812 0.24 1 75.56 38 ASP B CA 1
ATOM 3037 C C . ASP B 1 38 ? 6.379 -22 1.197 1 75.56 38 ASP B C 1
ATOM 3039 O O . ASP B 1 38 ? 5.754 -23.047 1.013 1 75.56 38 ASP B O 1
ATOM 3043 N N . PRO B 1 39 ? 7.199 -21.844 2.217 1 73.38 39 PRO B N 1
ATOM 3044 C CA . PRO B 1 39 ? 7.461 -22.969 3.109 1 73.38 39 PRO B CA 1
ATOM 3045 C C . PRO B 1 39 ? 6.207 -23.453 3.828 1 73.38 39 PRO B C 1
ATOM 3047 O O . PRO B 1 39 ? 6.137 -24.625 4.23 1 73.38 39 PRO B O 1
ATOM 3050 N N . ASP B 1 40 ? 5.277 -22.562 3.934 1 74.25 40 ASP B N 1
ATOM 3051 C CA . ASP B 1 40 ? 4.074 -22.922 4.668 1 74.25 40 ASP B CA 1
ATOM 3052 C C . ASP B 1 40 ? 3.074 -23.641 3.762 1 74.25 40 ASP B C 1
ATOM 3054 O O . ASP B 1 40 ? 2.154 -24.312 4.242 1 74.25 40 ASP B O 1
ATOM 3058 N N . ARG B 1 41 ? 3.281 -23.625 2.416 1 79.19 41 ARG B N 1
ATOM 3059 C CA . ARG B 1 41 ? 2.225 -24.109 1.532 1 79.19 41 ARG B CA 1
ATOM 3060 C C . ARG B 1 41 ? 2.787 -25.047 0.469 1 79.19 41 ARG B C 1
ATOM 3062 O O . ARG B 1 41 ? 2.041 -25.812 -0.155 1 79.19 41 ARG B O 1
ATOM 3069 N N . ALA B 1 42 ? 4.078 -25.016 0.312 1 87.31 42 ALA B N 1
ATOM 3070 C CA . ALA B 1 42 ? 4.688 -25.844 -0.737 1 87.31 42 ALA B CA 1
ATOM 3071 C C . ALA B 1 42 ? 4.422 -27.328 -0.503 1 87.31 42 ALA B C 1
ATOM 3073 O O . ALA B 1 42 ? 4.324 -27.766 0.643 1 87.31 42 ALA B O 1
ATOM 3074 N N . VAL B 1 43 ? 4.23 -28.031 -1.604 1 92.5 43 VAL B N 1
ATOM 3075 C CA . VAL B 1 43 ? 3.996 -29.469 -1.544 1 92.5 43 VAL B CA 1
ATOM 3076 C C . VAL B 1 43 ? 5.172 -30.219 -2.176 1 92.5 43 VAL B C 1
ATOM 3078 O O . VAL B 1 43 ? 5.602 -29.875 -3.283 1 92.5 43 VAL B O 1
ATOM 3081 N N . VAL B 1 44 ? 5.684 -31.156 -1.411 1 95 44 VAL B N 1
ATOM 3082 C CA . VAL B 1 44 ? 6.781 -31.984 -1.92 1 95 44 VAL B CA 1
ATOM 3083 C C . VAL B 1 44 ? 6.254 -33.375 -2.307 1 95 44 VAL B C 1
ATOM 3085 O O . VAL B 1 44 ? 5.688 -34.062 -1.475 1 95 44 VAL B O 1
ATOM 3088 N N . LEU B 1 45 ? 6.387 -33.656 -3.588 1 96.19 45 LEU B N 1
ATOM 3089 C CA . LEU B 1 45 ? 5.984 -34.969 -4.117 1 96.19 45 LEU B CA 1
ATOM 3090 C C . LEU B 1 45 ? 7.191 -35.875 -4.27 1 96.19 45 LEU B C 1
ATOM 3092 O O . LEU B 1 45 ? 8.195 -35.5 -4.887 1 96.19 45 LEU B O 1
ATOM 3096 N N . GLU B 1 46 ? 7.082 -37.062 -3.723 1 95.75 46 GLU B N 1
ATOM 3097 C CA . GLU B 1 46 ? 8.117 -38.094 -3.869 1 95.75 46 GLU B CA 1
ATOM 3098 C C . GLU B 1 46 ? 7.73 -39.125 -4.91 1 95.75 46 GLU B C 1
ATOM 3100 O O . GLU B 1 46 ? 6.543 -39.312 -5.18 1 95.75 46 GLU B O 1
ATOM 3105 N N . GLY B 1 47 ? 8.766 -39.719 -5.531 1 94.44 47 GLY B N 1
ATOM 3106 C CA . GLY B 1 47 ? 8.516 -40.781 -6.512 1 94.44 47 GLY B CA 1
ATOM 3107 C C . GLY B 1 47 ? 7.918 -40.25 -7.805 1 94.44 47 GLY B C 1
ATOM 3108 O O . GLY B 1 47 ? 7.066 -40.875 -8.406 1 94.44 47 GLY B O 1
ATOM 3109 N N . VAL B 1 48 ? 8.359 -39.062 -8.125 1 96.44 48 VAL B N 1
ATOM 3110 C CA . VAL B 1 48 ? 7.82 -38.438 -9.336 1 96.44 48 VAL B CA 1
ATOM 3111 C C . VAL B 1 48 ? 8.562 -38.969 -10.562 1 96.44 48 VAL B C 1
ATOM 3113 O O . VAL B 1 48 ? 9.727 -38.656 -10.781 1 96.44 48 VAL B O 1
ATOM 3116 N N . THR B 1 49 ? 7.863 -39.781 -11.383 1 94.25 49 THR B N 1
ATOM 3117 C CA . THR B 1 49 ? 8.422 -40.281 -12.625 1 94.25 49 THR B CA 1
ATOM 3118 C C . THR B 1 49 ? 8.422 -39.219 -13.703 1 94.25 49 THR B C 1
ATOM 3120 O O . THR B 1 49 ? 7.699 -38.219 -13.586 1 94.25 49 THR B O 1
ATOM 3123 N N . PRO B 1 50 ? 9.273 -39.375 -14.727 1 93.06 50 PRO B N 1
ATOM 3124 C CA . PRO B 1 50 ? 9.242 -38.406 -15.844 1 93.06 50 PRO B CA 1
ATOM 3125 C C . PRO B 1 50 ? 7.848 -38.25 -16.438 1 93.06 50 PRO B C 1
ATOM 3127 O O . PRO B 1 50 ? 7.449 -37.125 -16.781 1 93.06 50 PRO B O 1
ATOM 3130 N N . ALA B 1 51 ? 7.172 -39.344 -16.531 1 93.12 51 ALA B N 1
ATOM 3131 C CA . ALA B 1 51 ? 5.82 -39.312 -17.078 1 93.12 51 ALA B CA 1
ATOM 3132 C C . ALA B 1 51 ? 4.895 -38.469 -16.188 1 93.12 51 ALA B C 1
ATOM 3134 O O . ALA B 1 51 ? 4.102 -37.656 -16.703 1 93.12 51 ALA B O 1
ATOM 3135 N N . LEU B 1 52 ? 5.047 -38.656 -14.898 1 94.56 52 LEU B N 1
ATOM 3136 C CA . LEU B 1 52 ? 4.223 -37.875 -13.977 1 94.56 52 LEU B CA 1
ATOM 3137 C C . LEU B 1 52 ? 4.586 -36.406 -14.031 1 94.56 52 LEU B C 1
ATOM 3139 O O . LEU B 1 52 ? 3.703 -35.531 -14.008 1 94.56 52 LEU B O 1
ATOM 3143 N N . ALA B 1 53 ? 5.871 -36.125 -14.109 1 94.69 53 ALA B N 1
ATOM 3144 C CA . ALA B 1 53 ? 6.332 -34.75 -14.227 1 94.69 53 ALA B CA 1
ATOM 3145 C C . ALA B 1 53 ? 5.762 -34.094 -15.484 1 94.69 53 ALA B C 1
ATOM 3147 O O . ALA B 1 53 ? 5.34 -32.938 -15.453 1 94.69 53 ALA B O 1
ATOM 3148 N N . GLU B 1 54 ? 5.742 -34.781 -16.547 1 92.31 54 GLU B N 1
ATOM 3149 C CA . GLU B 1 54 ? 5.207 -34.281 -17.812 1 92.31 54 GLU B CA 1
ATOM 3150 C C . GLU B 1 54 ? 3.705 -34 -17.703 1 92.31 54 GLU B C 1
ATOM 3152 O O . GLU B 1 54 ? 3.203 -33.031 -18.234 1 92.31 54 GLU B O 1
ATOM 3157 N N . PHE B 1 55 ? 3.061 -34.938 -17.062 1 92.88 55 PHE B N 1
ATOM 3158 C CA . PHE B 1 55 ? 1.633 -34.75 -16.828 1 92.88 55 PHE B CA 1
ATOM 3159 C C . PHE B 1 55 ? 1.372 -33.438 -16.062 1 92.88 55 PHE B C 1
ATOM 3161 O O . PHE B 1 55 ? 0.566 -32.625 -16.484 1 92.88 55 PHE B O 1
ATOM 3168 N N . LEU B 1 56 ? 2.102 -33.281 -14.922 1 93.12 56 LEU B N 1
ATOM 3169 C CA . LEU B 1 56 ? 1.915 -32.094 -14.086 1 93.12 56 LEU B CA 1
ATOM 3170 C C . LEU B 1 56 ? 2.223 -30.812 -14.875 1 93.12 56 LEU B C 1
ATOM 3172 O O . LEU B 1 56 ? 1.552 -29.797 -14.703 1 93.12 56 LEU B O 1
ATOM 3176 N N . ALA B 1 57 ? 3.131 -30.906 -15.758 1 90.5 57 ALA B N 1
ATOM 3177 C CA . ALA B 1 57 ? 3.508 -29.766 -16.594 1 90.5 57 ALA B CA 1
ATOM 3178 C C . ALA B 1 57 ? 2.428 -29.453 -17.625 1 90.5 57 ALA B C 1
ATOM 3180 O O . ALA B 1 57 ? 2.322 -28.328 -18.094 1 90.5 57 ALA B O 1
ATOM 3181 N N . SER B 1 58 ? 1.648 -30.438 -17.906 1 89.62 58 SER B N 1
ATOM 3182 C CA . SER B 1 58 ? 0.656 -30.281 -18.969 1 89.62 58 SER B CA 1
ATOM 3183 C C . SER B 1 58 ? -0.635 -29.672 -18.438 1 89.62 58 SER B C 1
ATOM 3185 O O . SER B 1 58 ? -1.486 -29.234 -19.203 1 89.62 58 SER B O 1
ATOM 3187 N N . ILE B 1 59 ? -0.768 -29.688 -17.125 1 89.12 59 ILE B N 1
ATOM 3188 C CA . ILE B 1 59 ? -1.973 -29.156 -16.5 1 89.12 59 ILE B CA 1
ATOM 3189 C C . ILE B 1 59 ? -1.998 -27.625 -16.641 1 89.12 59 ILE B C 1
ATOM 3191 O O . ILE B 1 59 ? -1.288 -26.922 -15.914 1 89.12 59 ILE B O 1
ATOM 3195 N N . ASP B 1 60 ? -2.828 -27.172 -17.547 1 80.38 60 ASP B N 1
ATOM 3196 C CA . ASP B 1 60 ? -2.828 -25.75 -17.828 1 80.38 60 ASP B CA 1
ATOM 3197 C C . ASP B 1 60 ? -4.219 -25.141 -17.656 1 80.38 60 ASP B C 1
ATOM 3199 O O . ASP B 1 60 ? -4.422 -23.953 -17.891 1 80.38 60 ASP B O 1
ATOM 3203 N N . GLY B 1 61 ? -5.195 -25.969 -17.312 1 80.56 61 GLY B N 1
ATOM 3204 C CA . GLY B 1 61 ? -6.531 -25.469 -17.047 1 80.56 61 GLY B CA 1
ATOM 3205 C C . GLY B 1 61 ? -7.418 -25.422 -18.281 1 80.56 61 GLY B C 1
ATOM 3206 O O . GLY B 1 61 ? -8.531 -24.906 -18.219 1 80.56 61 GLY B O 1
ATOM 3207 N N . PHE B 1 62 ? -6.984 -26.016 -19.438 1 81.75 62 PHE B N 1
ATOM 3208 C CA . PHE B 1 62 ? -7.746 -25.922 -20.672 1 81.75 62 PHE B CA 1
ATOM 3209 C C . PHE B 1 62 ? -8.305 -27.281 -21.078 1 81.75 62 PHE B C 1
ATOM 3211 O O . PHE B 1 62 ? -8.969 -27.391 -22.109 1 81.75 62 PHE B O 1
ATOM 3218 N N . SER B 1 63 ? -8.016 -28.281 -20.312 1 84.62 63 SER B N 1
ATOM 3219 C CA . SER B 1 63 ? -8.5 -29.625 -20.625 1 84.62 63 SER B CA 1
ATOM 3220 C C . SER B 1 63 ? -9.188 -30.25 -19.422 1 84.62 63 SER B C 1
ATOM 3222 O O . SER B 1 63 ? -8.734 -30.078 -18.281 1 84.62 63 SER B O 1
ATOM 3224 N N . PRO B 1 64 ? -10.227 -30.922 -19.734 1 87.19 64 PRO B N 1
ATOM 3225 C CA . PRO B 1 64 ? -10.844 -31.672 -18.641 1 87.19 64 PRO B CA 1
ATOM 3226 C C . PRO B 1 64 ? -9.969 -32.812 -18.141 1 87.19 64 PRO B C 1
ATOM 3228 O O . PRO B 1 64 ? -9.141 -33.344 -18.906 1 87.19 64 PRO B O 1
ATOM 3231 N N . LEU B 1 65 ? -10.156 -33.125 -16.922 1 89.12 65 LEU B N 1
ATOM 3232 C CA . LEU B 1 65 ? -9.383 -34.188 -16.297 1 89.12 65 LEU B CA 1
ATOM 3233 C C . LEU B 1 65 ? -9.469 -35.469 -17.109 1 89.12 65 LEU B C 1
ATOM 3235 O O . LEU B 1 65 ? -8.477 -36.188 -17.25 1 89.12 65 LEU B O 1
ATOM 3239 N N . GLU B 1 66 ? -10.578 -35.719 -17.734 1 87.69 66 GLU B N 1
ATOM 3240 C CA . GLU B 1 66 ? -10.82 -36.969 -18.484 1 87.69 66 GLU B CA 1
ATOM 3241 C C . GLU B 1 66 ? -9.844 -37.094 -19.656 1 87.69 66 GLU B C 1
ATOM 3243 O O . GLU B 1 66 ? -9.43 -38.188 -20 1 87.69 66 GLU B O 1
ATOM 3248 N N . ARG B 1 67 ? -9.562 -36 -20.219 1 88.19 67 ARG B N 1
ATOM 3249 C CA . ARG B 1 67 ? -8.633 -36.031 -21.344 1 88.19 67 ARG B CA 1
ATOM 3250 C C . ARG B 1 67 ? -7.242 -36.469 -20.906 1 88.19 67 ARG B C 1
ATOM 3252 O O . ARG B 1 67 ? -6.578 -37.219 -21.609 1 88.19 67 ARG B O 1
ATOM 3259 N N . TYR B 1 68 ? -6.824 -36.031 -19.75 1 87.81 68 TYR B N 1
ATOM 3260 C CA . TYR B 1 68 ? -5.516 -36.438 -19.25 1 87.81 68 TYR B CA 1
ATOM 3261 C C . TYR B 1 68 ? -5.488 -37.906 -18.906 1 87.81 68 TYR B C 1
ATOM 3263 O O . TYR B 1 68 ? -4.477 -38.594 -19.109 1 87.81 68 TYR B O 1
ATOM 3271 N N . LEU B 1 69 ? -6.57 -38.469 -18.438 1 86.31 69 LEU B N 1
ATOM 3272 C CA . LEU B 1 69 ? -6.648 -39.875 -18.016 1 86.31 69 LEU B CA 1
ATOM 3273 C C . LEU B 1 69 ? -6.562 -40.812 -19.219 1 86.31 69 LEU B C 1
ATOM 3275 O O . LEU B 1 69 ? -6.086 -41.938 -19.109 1 86.31 69 LEU B O 1
ATOM 3279 N N . THR B 1 70 ? -7.008 -40.281 -20.312 1 84.81 70 THR B N 1
ATOM 3280 C CA . THR B 1 70 ? -7.02 -41.094 -21.516 1 84.81 70 THR B CA 1
ATOM 3281 C C . THR B 1 70 ? -5.672 -41.031 -22.219 1 84.81 70 THR B C 1
ATOM 3283 O O . THR B 1 70 ? -5.254 -42 -22.859 1 84.81 70 THR B O 1
ATOM 3286 N N . GLU B 1 71 ? -4.941 -39.938 -22.109 1 80.19 71 GLU B N 1
ATOM 3287 C CA . GLU B 1 71 ? -3.775 -39.688 -22.953 1 80.19 71 GLU B CA 1
ATOM 3288 C C . GLU B 1 71 ? -2.48 -40 -22.203 1 80.19 71 GLU B C 1
ATOM 3290 O O . GLU B 1 71 ? -1.428 -40.188 -22.828 1 80.19 71 GLU B O 1
ATOM 3295 N N . GLN B 1 72 ? -2.598 -40.25 -20.953 1 71.44 72 GLN B N 1
ATOM 3296 C CA . GLN B 1 72 ? -1.336 -40.281 -20.219 1 71.44 72 GLN B CA 1
ATOM 3297 C C . GLN B 1 72 ? -0.899 -41.719 -19.938 1 71.44 72 GLN B C 1
ATOM 3299 O O . GLN B 1 72 ? -1.727 -42.625 -19.922 1 71.44 72 GLN B O 1
ATOM 3304 N N . THR B 1 73 ? 0.362 -41.844 -19.875 1 83.19 73 THR B N 1
ATOM 3305 C CA . THR B 1 73 ? 1.004 -43.125 -19.609 1 83.19 73 THR B CA 1
ATOM 3306 C C . THR B 1 73 ? 1.178 -43.344 -18.109 1 83.19 73 THR B C 1
ATOM 3308 O O . THR B 1 73 ? 1.58 -44.438 -17.672 1 83.19 73 THR B O 1
ATOM 3311 N N . VAL B 1 74 ? 0.863 -42.406 -17.375 1 89.19 74 VAL B N 1
ATOM 3312 C CA . VAL B 1 74 ? 0.94 -42.5 -15.914 1 89.19 74 VAL B CA 1
ATOM 3313 C C . VAL B 1 74 ? -0.197 -43.375 -15.398 1 89.19 74 VAL B C 1
ATOM 3315 O O . VAL B 1 74 ? -1.337 -43.25 -15.859 1 89.19 74 VAL B O 1
ATOM 3318 N N . PRO B 1 75 ? 0.189 -44.406 -14.539 1 90.38 75 PRO B N 1
ATOM 3319 C CA . PRO B 1 75 ? -0.901 -45.156 -13.938 1 90.38 75 PRO B CA 1
ATOM 3320 C C . PRO B 1 75 ? -2.002 -44.281 -13.359 1 90.38 75 PRO B C 1
ATOM 3322 O O . PRO B 1 75 ? -1.714 -43.312 -12.664 1 90.38 75 PRO B O 1
ATOM 3325 N N . ARG B 1 76 ? -3.217 -44.656 -13.656 1 89.94 76 ARG B N 1
ATOM 3326 C CA . ARG B 1 76 ? -4.387 -43.875 -13.281 1 89.94 76 ARG B CA 1
ATOM 3327 C C . ARG B 1 76 ? -4.418 -43.625 -11.773 1 89.94 76 ARG B C 1
ATOM 3329 O O . ARG B 1 76 ? -4.695 -42.5 -11.336 1 89.94 76 ARG B O 1
ATOM 3336 N N . THR B 1 77 ? -4.152 -44.594 -11.047 1 91.06 77 THR B N 1
ATOM 3337 C CA . THR B 1 77 ? -4.203 -44.5 -9.594 1 91.06 77 THR B CA 1
ATOM 3338 C C . THR B 1 77 ? -3.188 -43.469 -9.102 1 91.06 77 THR B C 1
ATOM 3340 O O . THR B 1 77 ? -3.496 -42.656 -8.227 1 91.06 77 THR B O 1
ATOM 3343 N N . LEU B 1 78 ? -2.029 -43.5 -9.633 1 92.56 78 LEU B N 1
ATOM 3344 C CA . LEU B 1 78 ? -0.986 -42.531 -9.25 1 92.56 78 LEU B CA 1
ATOM 3345 C C . LEU B 1 78 ? -1.385 -41.125 -9.625 1 92.56 78 LEU B C 1
ATOM 3347 O O . LEU B 1 78 ? -1.198 -40.188 -8.836 1 92.56 78 LEU B O 1
ATOM 3351 N N . LEU B 1 79 ? -1.899 -41 -10.766 1 92.44 79 LEU B N 1
ATOM 3352 C CA . LEU B 1 79 ? -2.33 -39.719 -11.266 1 92.44 79 LEU B CA 1
ATOM 3353 C C . LEU B 1 79 ? -3.412 -39.125 -10.375 1 92.44 79 LEU B C 1
ATOM 3355 O O . LEU B 1 79 ? -3.299 -37.969 -9.93 1 92.44 79 LEU B O 1
ATOM 3359 N N . LEU B 1 80 ? -4.387 -39.875 -10.07 1 93.12 80 LEU B N 1
ATOM 3360 C CA . LEU B 1 80 ? -5.512 -39.406 -9.273 1 93.12 80 LEU B CA 1
ATOM 3361 C C . LEU B 1 80 ? -5.074 -39.094 -7.844 1 93.12 80 LEU B C 1
ATOM 3363 O O . LEU B 1 80 ? -5.496 -38.094 -7.258 1 93.12 80 LEU B O 1
ATOM 3367 N N . ASP B 1 81 ? -4.207 -39.875 -7.332 1 93.81 81 ASP B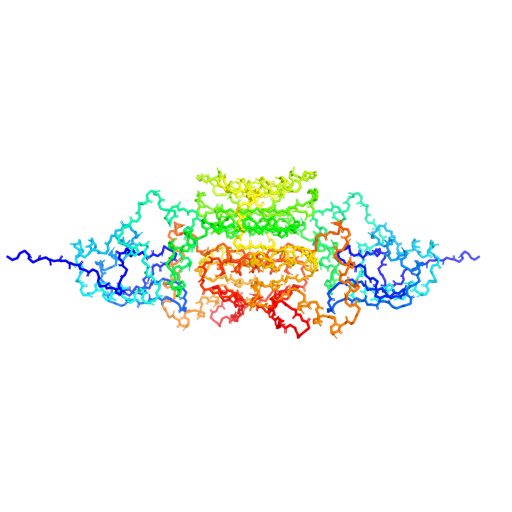 N 1
ATOM 3368 C CA . ASP B 1 81 ? -3.711 -39.656 -5.977 1 93.81 81 ASP B CA 1
ATOM 3369 C C . ASP B 1 81 ? -2.889 -38.375 -5.891 1 93.81 81 ASP B C 1
ATOM 3371 O O . ASP B 1 81 ? -3.016 -37.594 -4.934 1 93.81 81 ASP B O 1
ATOM 3375 N N . THR B 1 82 ? -2.088 -38.156 -6.875 1 94.44 82 THR B N 1
ATOM 3376 C CA . THR B 1 82 ? -1.27 -36.969 -6.93 1 94.44 82 THR B CA 1
ATOM 3377 C C . THR B 1 82 ? -2.146 -35.719 -7.039 1 94.44 82 THR B C 1
ATOM 3379 O O . THR B 1 82 ? -1.951 -34.75 -6.305 1 94.44 82 THR B O 1
ATOM 3382 N N . LEU B 1 83 ? -3.152 -35.781 -7.855 1 92.75 83 LEU B N 1
ATOM 3383 C CA . LEU B 1 83 ? -4.051 -34.656 -8.039 1 92.75 83 LEU B CA 1
ATOM 3384 C C . LEU B 1 83 ? -4.84 -34.375 -6.77 1 92.75 83 LEU B C 1
ATOM 3386 O O . LEU B 1 83 ? -5.062 -33.219 -6.414 1 92.75 83 LEU B O 1
ATOM 3390 N N . ARG B 1 84 ? -5.211 -35.438 -6.129 1 92.12 84 ARG B N 1
ATOM 3391 C CA . ARG B 1 84 ? -5.941 -35.281 -4.879 1 92.12 84 ARG B CA 1
ATOM 3392 C C . ARG B 1 84 ? -5.09 -34.562 -3.828 1 92.12 84 ARG B C 1
ATOM 3394 O O . ARG B 1 84 ? -5.562 -33.656 -3.143 1 92.12 84 ARG B O 1
ATOM 3401 N N . ARG B 1 85 ? -3.914 -34.969 -3.738 1 91.56 85 ARG B N 1
ATOM 3402 C CA . ARG B 1 85 ? -2.99 -34.375 -2.779 1 91.56 85 ARG B CA 1
ATOM 3403 C C . ARG B 1 85 ? -2.754 -32.875 -3.088 1 91.56 85 ARG B C 1
ATOM 3405 O O . ARG B 1 85 ? -2.811 -32.031 -2.193 1 91.56 85 ARG B O 1
ATOM 3412 N N . LEU B 1 86 ? -2.557 -32.594 -4.328 1 90.94 86 LEU B N 1
ATOM 3413 C CA . LEU B 1 86 ? -2.275 -31.234 -4.738 1 90.94 86 LEU B CA 1
ATOM 3414 C C . LEU B 1 86 ? -3.514 -30.359 -4.594 1 90.94 86 LEU B C 1
ATOM 3416 O O . LEU B 1 86 ? -3.412 -29.188 -4.234 1 90.94 86 LEU B O 1
ATOM 3420 N N . HIS B 1 87 ? -4.617 -30.922 -4.863 1 87.75 87 HIS B N 1
ATOM 3421 C CA . HIS B 1 87 ? -5.871 -30.203 -4.723 1 87.75 87 HIS B CA 1
ATOM 3422 C C . HIS B 1 87 ? -6.148 -29.859 -3.264 1 87.75 87 HIS B C 1
ATOM 3424 O O . HIS B 1 87 ? -6.551 -28.734 -2.949 1 87.75 87 HIS B O 1
ATOM 3430 N N . ARG B 1 88 ? -5.898 -30.828 -2.422 1 82.75 88 ARG B N 1
ATOM 3431 C CA . ARG B 1 88 ? -6.113 -30.625 -0.994 1 82.75 88 ARG B CA 1
ATOM 3432 C C . ARG B 1 88 ? -5.176 -29.547 -0.448 1 82.75 88 ARG B C 1
ATOM 3434 O O . ARG B 1 88 ? -5.543 -28.797 0.453 1 82.75 88 ARG B O 1
ATOM 3441 N N . ALA B 1 89 ? -4.039 -29.5 -1.042 1 83 89 ALA B N 1
ATOM 3442 C CA . ALA B 1 89 ? -3.045 -28.531 -0.593 1 83 89 ALA B CA 1
ATOM 3443 C C . ALA B 1 89 ? -3.27 -27.172 -1.252 1 83 89 ALA B C 1
ATOM 3445 O O . ALA B 1 89 ? -2.574 -26.203 -0.943 1 83 89 ALA B O 1
ATOM 3446 N N . GLY B 1 90 ? -4.16 -27.141 -2.225 1 79.88 90 GLY B N 1
ATOM 3447 C CA . GLY B 1 90 ? -4.469 -25.891 -2.896 1 79.88 90 GLY B CA 1
ATOM 3448 C C . GLY B 1 90 ? -3.555 -25.594 -4.07 1 79.88 90 GLY B C 1
ATOM 3449 O O . GLY B 1 90 ? -3.561 -24.484 -4.613 1 79.88 90 GLY B O 1
ATOM 3450 N N . CYS B 1 91 ? -2.789 -26.547 -4.48 1 85.88 91 CYS B N 1
ATOM 3451 C CA . CYS B 1 91 ? -1.836 -26.359 -5.57 1 85.88 91 CYS B CA 1
ATOM 3452 C C . CYS B 1 91 ? -2.496 -26.609 -6.922 1 85.88 91 CYS B C 1
ATOM 3454 O O . CYS B 1 91 ? -1.967 -26.219 -7.961 1 85.88 91 CYS B O 1
ATOM 3456 N N . VAL B 1 92 ? -3.594 -27.359 -6.953 1 85.62 92 VAL B N 1
ATOM 3457 C CA . VAL B 1 92 ? -4.41 -27.547 -8.148 1 85.62 92 VAL B CA 1
ATOM 3458 C C . VAL B 1 92 ? -5.824 -27.031 -7.898 1 85.62 92 VAL B C 1
ATOM 3460 O O . VAL B 1 92 ? -6.422 -27.328 -6.859 1 85.62 92 VAL B O 1
ATOM 3463 N N . VAL B 1 93 ? -6.266 -26.297 -8.859 1 80.81 93 VAL B N 1
ATOM 3464 C CA . VAL B 1 93 ? -7.598 -25.719 -8.703 1 80.81 93 VAL B CA 1
ATOM 3465 C C . VAL B 1 93 ? -8.484 -26.141 -9.875 1 80.81 93 VAL B C 1
ATOM 3467 O O . VAL B 1 93 ? -7.988 -26.531 -10.93 1 80.81 93 VAL B O 1
ATOM 3470 N N . ASP B 1 94 ? -9.703 -26.141 -9.555 1 80.38 94 ASP B N 1
ATOM 3471 C CA . ASP B 1 94 ? -10.695 -26.422 -10.586 1 80.38 94 ASP B CA 1
ATOM 3472 C C . ASP B 1 94 ? -11.148 -25.141 -11.289 1 80.38 94 ASP B C 1
ATOM 3474 O O . ASP B 1 94 ? -11.828 -24.297 -10.688 1 80.38 94 ASP B O 1
ATOM 3478 N N . LEU B 1 95 ? -10.797 -24.922 -12.516 1 77.06 95 LEU B N 1
ATOM 3479 C CA . LEU B 1 95 ? -11.125 -23.688 -13.219 1 77.06 95 LEU B CA 1
ATOM 3480 C C . LEU B 1 95 ? -12.555 -23.719 -13.75 1 77.06 95 LEU B C 1
ATOM 3482 O O . LEU B 1 95 ? -13.125 -22.672 -14.062 1 77.06 95 LEU B O 1
ATOM 3486 N N . ALA B 1 96 ? -13.047 -24.859 -14.031 1 73.19 96 ALA B N 1
ATOM 3487 C CA . ALA B 1 96 ? -14.406 -25 -14.547 1 73.19 96 ALA B CA 1
ATOM 3488 C C . ALA B 1 96 ? -15.125 -26.156 -13.867 1 73.19 96 ALA B C 1
ATOM 3490 O O . ALA B 1 96 ? -15.219 -27.25 -14.438 1 73.19 96 ALA B O 1
ATOM 3491 N N . PRO B 1 97 ? -15.688 -25.906 -12.711 1 65.12 97 PRO B N 1
ATOM 3492 C CA . PRO B 1 97 ? -16.344 -27 -11.992 1 65.12 97 PRO B CA 1
ATOM 3493 C C . PRO B 1 97 ? -17.5 -27.609 -12.797 1 65.12 97 PRO B C 1
ATOM 3495 O O . PRO B 1 97 ? -17.859 -28.766 -12.555 1 65.12 97 PRO B O 1
ATOM 3498 N N . GLY B 1 98 ? -18.031 -26.797 -13.703 1 66.12 98 GLY B N 1
ATOM 3499 C CA . GLY B 1 98 ? -19.094 -27.344 -14.539 1 66.12 98 GLY B CA 1
ATOM 3500 C C . GLY B 1 98 ? -18.578 -28.234 -15.648 1 66.12 98 GLY B C 1
ATOM 3501 O O . GLY B 1 98 ? -19.359 -28.844 -16.391 1 66.12 98 GLY B O 1
ATOM 3502 N N . GLY B 1 99 ? -17.266 -28.422 -15.688 1 63.19 99 GLY B N 1
ATOM 3503 C CA . GLY B 1 99 ? -16.656 -29.375 -16.594 1 63.19 99 GLY B CA 1
ATOM 3504 C C . GLY B 1 99 ? -16.312 -28.781 -17.953 1 63.19 99 GLY B C 1
ATOM 3505 O O . GLY B 1 99 ? -15.625 -29.406 -18.75 1 63.19 99 GLY B O 1
ATOM 3506 N N . GLN B 1 100 ? -16.859 -27.578 -18.312 1 68.75 100 GLN B N 1
ATOM 3507 C CA . GLN B 1 100 ? -16.516 -26.984 -19.594 1 68.75 100 GLN B CA 1
ATOM 3508 C C . GLN B 1 100 ? -15.312 -26.062 -19.469 1 68.75 100 GLN B C 1
ATOM 3510 O O . GLN B 1 100 ? -15.398 -24.984 -18.859 1 68.75 100 GLN B O 1
ATOM 3515 N N . PRO B 1 101 ? -14.227 -26.625 -20.016 1 69.12 101 PRO B N 1
ATOM 3516 C CA . PRO B 1 101 ? -13.031 -25.781 -19.938 1 69.12 101 PRO B CA 1
ATOM 3517 C C . PRO B 1 101 ? -13.203 -24.438 -20.625 1 69.12 101 PRO B C 1
ATOM 3519 O O . PRO B 1 101 ? -13.922 -24.344 -21.625 1 69.12 101 PRO B O 1
ATOM 3522 N N . PRO B 1 102 ? -12.672 -23.438 -20.031 1 65.56 102 PRO B N 1
ATOM 3523 C CA . PRO B 1 102 ? -12.711 -22.141 -20.703 1 65.56 102 PRO B CA 1
ATOM 3524 C C . PRO B 1 102 ? -11.914 -22.125 -22 1 65.56 102 PRO B C 1
ATOM 3526 O O . PRO B 1 102 ? -11.023 -22.953 -22.203 1 65.56 102 PRO B O 1
ATOM 3529 N N . GLU B 1 103 ? -12.422 -21.344 -23 1 62.47 103 GLU B N 1
ATOM 3530 C CA . GLU B 1 103 ? -11.656 -21.156 -24.234 1 62.47 103 GLU B CA 1
ATOM 3531 C C . GLU B 1 103 ? -10.344 -20.422 -23.953 1 62.47 103 GLU B C 1
ATOM 3533 O O . GLU B 1 103 ? -10.32 -19.406 -23.266 1 62.47 103 GLU B O 1
ATOM 3538 N N . PRO B 1 104 ? -9.156 -21.156 -24.266 1 57.59 104 PRO B N 1
ATOM 3539 C CA . PRO B 1 104 ? -7.855 -20.547 -23.984 1 57.59 104 PRO B CA 1
ATOM 3540 C C . PRO B 1 104 ? -7.805 -19.062 -24.328 1 57.59 104 PRO B C 1
ATOM 3542 O O . PRO B 1 104 ? -7.266 -18.266 -23.562 1 57.59 104 PRO B O 1
ATOM 3545 N N . ALA B 1 105 ? -8.117 -18.703 -25.719 1 51.56 105 ALA B N 1
ATOM 3546 C CA . ALA B 1 105 ? -7.926 -17.344 -26.234 1 51.56 105 ALA B CA 1
ATOM 3547 C C . ALA B 1 105 ? -8.68 -16.328 -25.391 1 51.56 105 ALA B C 1
ATOM 3549 O O . ALA B 1 105 ? -8.273 -15.172 -25.281 1 51.56 105 ALA B O 1
ATOM 3550 N N . ARG B 1 106 ? -9.656 -16.781 -24.859 1 49.19 106 ARG B N 1
ATOM 3551 C CA . ARG B 1 106 ? -10.609 -15.828 -24.312 1 49.19 106 ARG B CA 1
ATOM 3552 C C . ARG B 1 106 ? -10.516 -15.773 -22.781 1 49.19 106 ARG B C 1
ATOM 3554 O O . ARG B 1 106 ? -11.156 -14.938 -22.141 1 49.19 106 ARG B O 1
ATOM 3561 N N . HIS B 1 107 ? -9.688 -16.734 -22.25 1 53.78 107 HIS B N 1
ATOM 3562 C CA . HIS B 1 107 ? -9.984 -16.766 -20.812 1 53.78 107 HIS B CA 1
ATOM 3563 C C . HIS B 1 107 ? -9.07 -15.828 -20.031 1 53.78 107 HIS B C 1
ATOM 3565 O O . HIS B 1 107 ? -7.848 -15.953 -20.109 1 53.78 107 HIS B O 1
ATOM 3571 N N . PRO B 1 108 ? -9.641 -14.781 -19.562 1 54.91 108 PRO B N 1
ATOM 3572 C CA . PRO B 1 108 ? -8.914 -13.789 -18.781 1 54.91 108 PRO B CA 1
ATOM 3573 C C . PRO B 1 108 ? -7.922 -14.422 -17.812 1 54.91 108 PRO B C 1
ATOM 3575 O O . PRO B 1 108 ? -6.918 -13.797 -17.453 1 54.91 108 PRO B O 1
ATOM 3578 N N . MET B 1 109 ? -8.219 -15.664 -17.531 1 52.88 109 MET B N 1
ATOM 3579 C CA . MET B 1 109 ? -7.449 -16.359 -16.5 1 52.88 109 MET B CA 1
ATOM 3580 C C . MET B 1 109 ? -6.023 -16.625 -16.984 1 52.88 109 MET B C 1
ATOM 3582 O O . MET B 1 109 ? -5.117 -16.828 -16.172 1 52.88 109 MET B O 1
ATOM 3586 N N . PHE B 1 110 ? -5.781 -16.703 -18.328 1 53.41 110 PHE B N 1
ATOM 3587 C CA . PHE B 1 110 ? -4.477 -17.172 -18.766 1 53.41 110 PHE B CA 1
ATOM 3588 C C . PHE B 1 110 ? -3.723 -16.062 -19.5 1 53.41 110 PHE B C 1
ATOM 3590 O O . PHE B 1 110 ? -2.502 -16.141 -19.641 1 53.41 110 PHE B O 1
ATOM 3597 N N . SER B 1 111 ? -4.34 -15.312 -19.984 1 56.19 111 SER B N 1
ATOM 3598 C CA . SER B 1 111 ? -3.578 -14.297 -20.703 1 56.19 111 SER B CA 1
ATOM 3599 C C . SER B 1 111 ? -4.035 -12.891 -20.328 1 56.19 111 SER B C 1
ATOM 3601 O O . SER B 1 111 ? -3.695 -11.922 -21.016 1 56.19 111 SER B O 1
ATOM 3603 N N . GLY B 1 112 ? -4.5 -13.078 -19.109 1 72.88 112 GLY B N 1
ATOM 3604 C CA . GLY B 1 112 ? -5.156 -11.789 -18.953 1 72.88 112 GLY B CA 1
ATOM 3605 C C . GLY B 1 112 ? -4.699 -11.031 -17.719 1 72.88 112 GLY B C 1
ATOM 3606 O O . GLY B 1 112 ? -3.783 -11.469 -17.016 1 72.88 112 GLY B O 1
ATOM 3607 N N . ARG B 1 113 ? -5.105 -10 -17.656 1 79.62 113 ARG B N 1
ATOM 3608 C CA . ARG B 1 113 ? -4.781 -8.992 -16.656 1 79.62 113 ARG B CA 1
ATOM 3609 C C . ARG B 1 113 ? -5.082 -9.5 -15.242 1 79.62 113 ARG B C 1
ATOM 3611 O O . ARG B 1 113 ? -4.461 -9.07 -14.273 1 79.62 113 ARG B O 1
ATOM 3618 N N . LEU B 1 114 ? -5.891 -10.625 -15.227 1 84.94 114 LEU B N 1
ATOM 3619 C CA . LEU B 1 114 ? -6.352 -11.016 -13.898 1 84.94 114 LEU B CA 1
ATOM 3620 C C . LEU B 1 114 ? -5.719 -12.336 -13.469 1 84.94 114 LEU B C 1
ATOM 3622 O O . LEU B 1 114 ? -6.121 -12.922 -12.461 1 84.94 114 LEU B O 1
ATOM 3626 N N . VAL B 1 115 ? -4.746 -12.75 -14.18 1 79.88 115 VAL B N 1
ATOM 3627 C CA . VAL B 1 115 ? -4.078 -14.016 -13.891 1 79.88 115 VAL B CA 1
ATOM 3628 C C . VAL B 1 115 ? -3.502 -13.984 -12.477 1 79.88 115 VAL B C 1
ATOM 3630 O O . VAL B 1 115 ? -3.699 -14.922 -11.703 1 79.88 115 VAL B O 1
ATOM 3633 N N . PRO B 1 116 ? -2.83 -12.914 -12.086 1 83.94 116 PRO B N 1
ATOM 3634 C CA . PRO B 1 116 ? -2.311 -12.906 -10.711 1 83.94 116 PRO B CA 1
ATOM 3635 C C . PRO B 1 116 ? -3.416 -12.961 -9.664 1 83.94 116 PRO B C 1
ATOM 3637 O O . PRO B 1 116 ? -3.234 -13.57 -8.602 1 83.94 116 PRO B O 1
ATOM 3640 N N . GLU B 1 117 ? -4.539 -12.344 -9.969 1 86.5 117 GLU B N 1
ATOM 3641 C CA . GLU B 1 117 ? -5.672 -12.391 -9.047 1 86.5 117 GLU B CA 1
ATOM 3642 C C . GLU B 1 117 ? -6.203 -13.812 -8.906 1 86.5 117 GLU B C 1
ATOM 3644 O O . GLU B 1 117 ? -6.457 -14.273 -7.793 1 86.5 117 GLU B O 1
ATOM 3649 N N . ILE B 1 118 ? -6.324 -14.445 -9.992 1 80.75 118 ILE B N 1
ATOM 3650 C CA . ILE B 1 118 ? -6.855 -15.805 -10.031 1 80.75 118 ILE B CA 1
ATOM 3651 C C . ILE B 1 118 ? -5.898 -16.75 -9.312 1 80.75 118 ILE B C 1
ATOM 3653 O O . ILE B 1 118 ? -6.324 -17.594 -8.516 1 80.75 118 ILE B O 1
ATOM 3657 N N . ALA B 1 119 ? -4.637 -16.531 -9.602 1 79.69 119 ALA B N 1
ATOM 3658 C C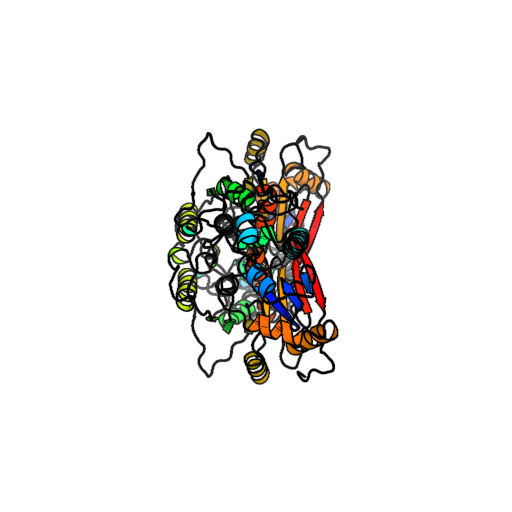A . ALA B 1 119 ? -3.619 -17.375 -8.977 1 79.69 119 ALA B CA 1
ATOM 3659 C C . ALA B 1 119 ? -3.639 -17.203 -7.457 1 79.69 119 ALA B C 1
ATOM 3661 O O . ALA B 1 119 ? -3.613 -18.203 -6.723 1 79.69 119 ALA B O 1
ATOM 3662 N N . ALA B 1 120 ? -3.693 -16.031 -7.012 1 81.25 120 ALA B N 1
ATOM 3663 C CA . ALA B 1 120 ? -3.701 -15.758 -5.574 1 81.25 120 ALA B CA 1
ATOM 3664 C C . ALA B 1 120 ? -4.926 -16.375 -4.91 1 81.25 120 ALA B C 1
ATOM 3666 O O . ALA B 1 120 ? -4.824 -16.953 -3.824 1 81.25 120 ALA B O 1
ATOM 3667 N N . ARG B 1 121 ? -5.98 -16.281 -5.555 1 78.38 121 ARG B N 1
ATOM 3668 C CA . ARG B 1 121 ? -7.223 -16.812 -4.996 1 78.38 121 ARG B CA 1
ATOM 3669 C C . ARG B 1 121 ? -7.203 -18.328 -4.949 1 78.38 121 ARG B C 1
ATOM 3671 O O . ARG B 1 121 ? -7.836 -18.938 -4.082 1 78.38 121 ARG B O 1
ATOM 3678 N N . SER B 1 122 ? -6.539 -18.844 -5.883 1 74.19 122 SER B N 1
ATOM 3679 C CA . SER B 1 122 ? -6.453 -20.297 -5.961 1 74.19 122 SER B CA 1
ATOM 3680 C C . SER B 1 122 ? -5.602 -20.859 -4.832 1 74.19 122 SER B C 1
ATOM 3682 O O . SER B 1 122 ? -5.773 -22.016 -4.434 1 74.19 122 SER B O 1
ATOM 3684 N N . LEU B 1 123 ? -4.695 -20.078 -4.379 1 73.19 123 LEU B N 1
ATOM 3685 C CA . LEU B 1 123 ? -3.771 -20.516 -3.338 1 73.19 123 LEU B CA 1
ATOM 3686 C C . LEU B 1 123 ? -4.414 -20.406 -1.959 1 73.19 123 LEU B C 1
ATOM 3688 O O . LEU B 1 123 ? -3.924 -21 -0.992 1 73.19 123 LEU B O 1
ATOM 3692 N N . GLY B 1 124 ? -5.488 -19.641 -1.934 1 62.69 124 GLY B N 1
ATOM 3693 C CA . GLY B 1 124 ? -6.164 -19.516 -0.651 1 62.69 124 GLY B CA 1
ATOM 3694 C C . GLY B 1 124 ? -7.211 -20.594 -0.426 1 62.69 124 GLY B C 1
ATOM 3695 O O . GLY B 1 124 ? -7.711 -21.188 -1.382 1 62.69 124 GLY B O 1
ATOM 3696 N N . ALA B 1 125 ? -7.062 -21.344 0.642 1 57.06 125 ALA B N 1
ATOM 3697 C CA . ALA B 1 125 ? -8.062 -22.328 1.021 1 57.06 125 ALA B CA 1
ATOM 3698 C C . ALA B 1 125 ? -9.469 -21.75 0.97 1 57.06 125 ALA B C 1
ATOM 3700 O O . ALA B 1 125 ? -10.164 -21.688 1.988 1 57.06 125 ALA B O 1
ATOM 3701 N N . LEU B 1 126 ? -9.68 -21.203 -0.158 1 58.12 126 LEU B N 1
ATOM 3702 C CA . LEU B 1 126 ? -10.977 -20.531 -0.153 1 58.12 126 LEU B CA 1
ATOM 3703 C C . LEU B 1 126 ? -12.039 -21.406 -0.814 1 58.12 126 LEU B C 1
ATOM 3705 O O . LEU B 1 126 ? -11.727 -22.266 -1.634 1 58.12 126 LEU B O 1
ATOM 3709 N N . ASP B 1 127 ? -13.102 -21.344 -0.268 1 57.75 127 ASP B N 1
ATOM 3710 C CA . ASP B 1 127 ? -14.266 -22.141 -0.641 1 57.75 127 ASP B CA 1
ATOM 3711 C C . ASP B 1 127 ? -14.734 -21.812 -2.057 1 57.75 127 ASP B C 1
ATOM 3713 O O . ASP B 1 127 ? -15.211 -22.688 -2.781 1 57.75 127 ASP B O 1
ATOM 3717 N N . SER B 1 128 ? -14.484 -20.562 -2.402 1 63.84 128 SER B N 1
ATOM 3718 C CA . SER B 1 128 ? -15.016 -20.156 -3.703 1 63.84 128 SER B CA 1
ATOM 3719 C C . SER B 1 128 ? -14.008 -20.438 -4.816 1 63.84 128 SER B C 1
ATOM 3721 O O . SER B 1 128 ? -12.805 -20.312 -4.617 1 63.84 128 SER B O 1
ATOM 3723 N N . GLN B 1 129 ? -14.625 -20.781 -5.875 1 69.69 129 GLN B N 1
ATOM 3724 C CA . GLN B 1 129 ? -13.82 -21 -7.074 1 69.69 129 GLN B CA 1
ATOM 3725 C C . GLN B 1 129 ? -13.281 -19.688 -7.629 1 69.69 129 GLN B C 1
ATOM 3727 O O . GLN B 1 129 ? -13.969 -18.672 -7.613 1 69.69 129 GLN B O 1
ATOM 3732 N N . PRO B 1 130 ? -12.07 -19.672 -8.047 1 75.25 130 PRO B N 1
ATOM 3733 C CA . PRO B 1 130 ? -11.469 -18.453 -8.586 1 75.25 130 PRO B CA 1
ATOM 3734 C C . PRO B 1 130 ? -12.305 -17.828 -9.711 1 75.25 130 PRO B C 1
ATOM 3736 O O . PRO B 1 130 ? -12.453 -16.609 -9.766 1 75.25 130 PRO B O 1
ATOM 3739 N N . ALA B 1 131 ? -12.898 -18.641 -10.539 1 72.12 131 ALA B N 1
ATOM 3740 C CA . ALA B 1 131 ? -13.711 -18.125 -11.633 1 72.12 131 ALA B CA 1
ATOM 3741 C C . ALA B 1 131 ? -14.938 -17.375 -11.109 1 72.12 131 ALA B C 1
ATOM 3743 O O . ALA B 1 131 ? -15.336 -16.359 -11.672 1 72.12 131 ALA B O 1
ATOM 3744 N N . GLU B 1 132 ? -15.461 -17.906 -10.117 1 77.75 132 GLU B N 1
ATOM 3745 C CA . GLU B 1 132 ? -16.625 -17.266 -9.516 1 77.75 132 GLU B CA 1
ATOM 3746 C C . GLU B 1 132 ? -16.266 -15.914 -8.906 1 77.75 132 GLU B C 1
ATOM 3748 O O . GLU B 1 132 ? -17.016 -14.945 -9.039 1 77.75 132 GLU B O 1
ATOM 3753 N N . VAL B 1 133 ? -15.188 -15.891 -8.289 1 82.5 133 VAL B N 1
ATOM 3754 C CA . VAL B 1 133 ? -14.727 -14.664 -7.641 1 82.5 133 VAL B CA 1
ATOM 3755 C C . VAL B 1 133 ? -14.461 -13.594 -8.695 1 82.5 133 VAL B C 1
ATOM 3757 O O . VAL B 1 133 ? -14.867 -12.438 -8.539 1 82.5 133 VAL B O 1
ATOM 3760 N N . ILE B 1 134 ? -13.859 -13.969 -9.727 1 81.75 134 ILE B N 1
ATOM 3761 C CA . ILE B 1 134 ? -13.523 -13.023 -10.797 1 81.75 134 ILE B CA 1
ATOM 3762 C C . ILE B 1 134 ? -14.812 -12.539 -11.469 1 81.75 134 ILE B C 1
ATOM 3764 O O . ILE B 1 134 ? -14.922 -11.367 -11.828 1 81.75 134 ILE B O 1
ATOM 3768 N N . SER B 1 135 ? -15.703 -13.445 -11.617 1 83.38 135 SER B N 1
ATOM 3769 C CA . SER B 1 135 ? -17 -13.055 -12.164 1 83.38 135 SER B CA 1
ATOM 3770 C C . SER B 1 135 ? -17.719 -12.078 -11.25 1 83.38 135 SER B C 1
ATOM 3772 O O . SER B 1 135 ? -18.297 -11.094 -11.711 1 83.38 135 SER B O 1
ATOM 3774 N N . ARG B 1 136 ? -17.688 -12.375 -10.023 1 88.19 136 ARG B N 1
ATOM 3775 C CA . ARG B 1 136 ? -18.312 -11.484 -9.047 1 88.19 136 ARG B CA 1
ATOM 3776 C C . ARG B 1 136 ? -17.672 -10.094 -9.094 1 88.19 136 ARG B C 1
ATOM 3778 O O . ARG B 1 136 ? -18.375 -9.086 -9.07 1 88.19 136 ARG B O 1
ATOM 3785 N N . ARG B 1 137 ? -16.375 -10.07 -9.18 1 91.56 137 ARG B N 1
ATOM 3786 C CA . ARG B 1 137 ? -15.688 -8.789 -9.273 1 91.56 137 ARG B CA 1
ATOM 3787 C C . ARG B 1 137 ? -16.094 -8.039 -10.539 1 91.56 137 ARG B C 1
ATOM 3789 O O . ARG B 1 137 ? -16.328 -6.832 -10.5 1 91.56 137 ARG B O 1
ATOM 3796 N N . ALA B 1 138 ? -16.234 -8.758 -11.578 1 90 138 ALA B N 1
ATOM 3797 C CA . ALA B 1 138 ? -16.562 -8.148 -12.867 1 90 138 ALA B CA 1
ATOM 3798 C C . ALA B 1 138 ? -17.938 -7.512 -12.836 1 90 138 ALA B C 1
ATOM 3800 O O . ALA B 1 138 ? -18.203 -6.555 -13.57 1 90 138 ALA B O 1
ATOM 3801 N N . HIS B 1 139 ? -18.781 -7.949 -11.984 1 91.12 139 HIS B N 1
ATOM 3802 C CA . HIS B 1 139 ? -20.141 -7.445 -11.922 1 91.12 139 HIS B CA 1
ATOM 3803 C C . HIS B 1 139 ? -20.328 -6.488 -10.75 1 91.12 139 HIS B C 1
ATOM 3805 O O . HIS B 1 139 ? -21.391 -5.91 -10.57 1 91.12 139 HIS B O 1
ATOM 3811 N N . ALA B 1 140 ? -19.328 -6.398 -9.984 1 95 140 ALA B N 1
ATOM 3812 C CA . ALA B 1 140 ? -19.422 -5.535 -8.805 1 95 140 ALA B CA 1
ATOM 3813 C C . ALA B 1 140 ? -19.359 -4.062 -9.203 1 95 140 ALA B C 1
ATOM 3815 O O . ALA B 1 140 ? -18.656 -3.693 -10.148 1 95 140 ALA B O 1
ATOM 3816 N N . ARG B 1 141 ? -20.156 -3.258 -8.469 1 96.56 141 ARG B N 1
ATOM 3817 C CA . ARG B 1 141 ? -20.188 -1.805 -8.602 1 96.56 141 ARG B CA 1
ATOM 3818 C C . ARG B 1 141 ? -19.703 -1.129 -7.32 1 96.56 141 ARG B C 1
ATOM 3820 O O . ARG B 1 141 ? -20.344 -1.238 -6.277 1 96.56 141 ARG B O 1
ATOM 3827 N N . VAL B 1 142 ? -18.594 -0.4 -7.426 1 97.88 142 VAL B N 1
ATOM 3828 C CA . VAL B 1 142 ? -18.016 0.237 -6.246 1 97.88 142 VAL B CA 1
ATOM 3829 C C . VAL B 1 142 ? -17.922 1.743 -6.469 1 97.88 142 VAL B C 1
ATOM 3831 O O . VAL B 1 142 ? -17.469 2.189 -7.527 1 97.88 142 VAL B O 1
ATOM 3834 N N . ILE B 1 143 ? -18.406 2.533 -5.531 1 96.62 143 ILE B N 1
ATOM 3835 C CA . ILE B 1 143 ? -18.266 3.984 -5.547 1 96.62 143 ILE B CA 1
ATOM 3836 C C . ILE B 1 143 ? -17.234 4.41 -4.492 1 96.62 143 ILE B C 1
ATOM 3838 O O . ILE B 1 143 ? -17.297 3.971 -3.344 1 96.62 143 ILE B O 1
ATOM 3842 N N . VAL B 1 144 ? -16.234 5.133 -4.914 1 96.5 144 VAL B N 1
ATOM 3843 C CA . VAL B 1 144 ? -15.273 5.738 -4.004 1 96.5 144 VAL B CA 1
ATOM 3844 C C . VAL B 1 144 ? -15.555 7.234 -3.869 1 96.5 144 VAL B C 1
ATOM 3846 O O . VAL B 1 144 ? -15.625 7.953 -4.871 1 96.5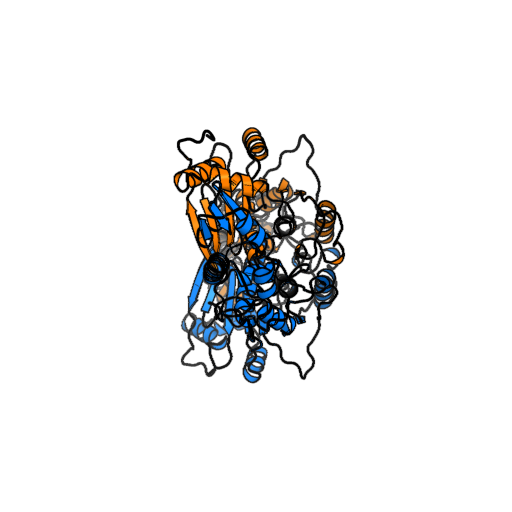 144 VAL B O 1
ATOM 3849 N N . VAL B 1 145 ? -15.742 7.68 -2.641 1 93.31 145 VAL B N 1
ATOM 3850 C CA . VAL B 1 145 ? -16.109 9.07 -2.406 1 93.31 145 VAL B CA 1
ATOM 3851 C C . VAL B 1 145 ? -14.969 9.789 -1.686 1 93.31 145 VAL B C 1
ATOM 3853 O O . VAL B 1 145 ? -14.578 9.398 -0.585 1 93.31 145 VAL B O 1
ATOM 3856 N N . GLY B 1 146 ? -14.5 10.781 -2.334 1 87.62 146 GLY B N 1
ATOM 3857 C CA . GLY B 1 146 ? -13.531 11.656 -1.684 1 87.62 146 GLY B CA 1
ATOM 3858 C C . GLY B 1 146 ? -12.102 11.156 -1.815 1 87.62 146 GLY B C 1
ATOM 3859 O O . GLY B 1 146 ? -11.805 10.336 -2.684 1 87.62 146 GLY B O 1
ATOM 3860 N N . GLY B 1 147 ? -11.234 11.883 -1.018 1 83.31 147 GLY B N 1
ATOM 3861 C CA . GLY B 1 147 ? -9.812 11.602 -1.07 1 83.31 147 GLY B CA 1
ATOM 3862 C C . GLY B 1 147 ? -9.133 12.18 -2.301 1 83.31 147 GLY B C 1
ATOM 3863 O O . GLY B 1 147 ? -9.273 11.633 -3.4 1 83.31 147 GLY B O 1
ATOM 3864 N N . ARG B 1 148 ? -8.352 13.102 -2.109 1 88.31 148 ARG B N 1
ATOM 3865 C CA . ARG B 1 148 ? -7.672 13.727 -3.238 1 88.31 148 ARG B CA 1
ATOM 3866 C C . ARG B 1 148 ? -6.586 12.82 -3.801 1 88.31 148 ARG B C 1
ATOM 3868 O O . ARG B 1 148 ? -6.277 12.875 -4.992 1 88.31 148 ARG B O 1
ATOM 3875 N N . ARG B 1 149 ? -6.031 12.07 -2.955 1 93 149 ARG B N 1
ATOM 3876 C CA . ARG B 1 149 ? -5.02 11.102 -3.357 1 93 149 ARG B CA 1
ATOM 3877 C C . ARG B 1 149 ? -5.504 9.672 -3.109 1 93 149 ARG B C 1
ATOM 3879 O O . ARG B 1 149 ? -5.598 8.875 -4.043 1 93 149 ARG B O 1
ATOM 3886 N N . LEU B 1 150 ? -6.047 9.438 -1.954 1 94.5 150 LEU B N 1
ATOM 3887 C CA . LEU B 1 150 ? -6.449 8.094 -1.546 1 94.5 150 LEU B CA 1
ATOM 3888 C C . LEU B 1 150 ? -7.578 7.57 -2.432 1 94.5 150 LEU B C 1
ATOM 3890 O O . LEU B 1 150 ? -7.535 6.426 -2.887 1 94.5 150 LEU B O 1
ATOM 3894 N N . GLY B 1 151 ? -8.562 8.367 -2.73 1 94.94 151 GLY B N 1
ATOM 3895 C CA . GLY B 1 151 ? -9.695 7.953 -3.541 1 94.94 151 GLY B CA 1
ATOM 3896 C C . GLY B 1 151 ? -9.305 7.5 -4.934 1 94.94 151 GLY B C 1
ATOM 3897 O O . GLY B 1 151 ? -9.57 6.363 -5.32 1 94.94 151 GLY B O 1
ATOM 3898 N N . PRO B 1 152 ? -8.633 8.43 -5.656 1 95.31 152 PRO B N 1
ATOM 3899 C CA . PRO B 1 152 ? -8.195 8.055 -7.008 1 95.31 152 PRO B CA 1
ATOM 3900 C C . PRO B 1 152 ? -7.297 6.82 -7.02 1 95.31 152 PRO B C 1
ATOM 3902 O O . PRO B 1 152 ? -7.453 5.949 -7.875 1 95.31 152 PRO B O 1
ATOM 3905 N N . MET B 1 153 ? -6.359 6.727 -6.09 1 96.25 153 MET B N 1
ATOM 3906 C CA . MET B 1 153 ? -5.516 5.539 -6.035 1 96.25 153 MET B CA 1
ATOM 3907 C C . MET B 1 153 ? -6.352 4.285 -5.801 1 96.25 153 MET B C 1
ATOM 3909 O O . MET B 1 153 ? -6.164 3.275 -6.484 1 96.25 153 MET B O 1
ATOM 3913 N N . LEU B 1 154 ? -7.301 4.344 -4.914 1 97.31 154 LEU B N 1
ATOM 3914 C CA . LEU B 1 154 ? -8.18 3.211 -4.641 1 97.31 154 LEU B CA 1
ATOM 3915 C C . LEU B 1 154 ? -8.992 2.84 -5.875 1 97.31 154 LEU B C 1
ATOM 3917 O O . LEU B 1 154 ? -9.172 1.657 -6.176 1 97.31 154 LEU B O 1
ATOM 3921 N N . GLY B 1 155 ? -9.469 3.852 -6.516 1 97.25 155 GLY B N 1
ATOM 3922 C CA . GLY B 1 155 ? -10.195 3.584 -7.746 1 97.25 155 GLY B CA 1
ATOM 3923 C C . GLY B 1 155 ? -9.406 2.775 -8.75 1 97.25 155 GLY B C 1
ATOM 3924 O O . GLY B 1 155 ? -9.906 1.796 -9.305 1 97.25 155 GLY B O 1
ATOM 3925 N N . SER B 1 156 ? -8.195 3.168 -8.945 1 96.88 156 SER B N 1
ATOM 3926 C CA . SER B 1 156 ? -7.324 2.488 -9.898 1 96.88 156 SER B CA 1
ATOM 3927 C C . SER B 1 156 ? -7 1.069 -9.438 1 96.88 156 SER B C 1
ATOM 3929 O O . SER B 1 156 ? -6.934 0.148 -10.258 1 96.88 156 SER B O 1
ATOM 3931 N N . LEU B 1 157 ? -6.801 0.898 -8.172 1 97.69 157 LEU B N 1
ATOM 3932 C CA . LEU B 1 157 ? -6.492 -0.421 -7.629 1 97.69 157 LEU B CA 1
ATOM 3933 C C . LEU B 1 157 ? -7.699 -1.349 -7.742 1 97.69 157 LEU B C 1
ATOM 3935 O O . LEU B 1 157 ? -7.555 -2.523 -8.086 1 97.69 157 LEU B O 1
ATOM 3939 N N . LEU B 1 158 ? -8.883 -0.797 -7.457 1 97.31 158 LEU B N 1
ATOM 3940 C CA . LEU B 1 158 ? -10.109 -1.571 -7.617 1 97.31 158 LEU B CA 1
ATOM 3941 C C . LEU B 1 158 ? -10.281 -2.029 -9.062 1 97.31 158 LEU B C 1
ATOM 3943 O O . LEU B 1 158 ? -10.547 -3.207 -9.32 1 97.31 158 LEU B O 1
ATOM 3947 N N . ALA B 1 159 ? -10.055 -1.115 -9.953 1 95.19 159 ALA B N 1
ATOM 3948 C CA . ALA B 1 159 ? -10.156 -1.444 -11.375 1 95.19 159 ALA B CA 1
ATOM 3949 C C . ALA B 1 159 ? -9.156 -2.527 -11.766 1 95.19 159 ALA B C 1
ATOM 3951 O O . ALA B 1 159 ? -9.5 -3.482 -12.461 1 95.19 159 ALA B O 1
ATOM 3952 N N . THR B 1 160 ? -7.965 -2.414 -11.305 1 94.62 160 THR B N 1
ATOM 3953 C CA . THR B 1 160 ? -6.895 -3.35 -11.625 1 94.62 160 THR B CA 1
ATOM 3954 C C . THR B 1 160 ? -7.18 -4.727 -11.039 1 94.62 160 THR B C 1
ATOM 3956 O O . THR B 1 160 ? -6.762 -5.746 -11.594 1 94.62 160 THR B O 1
ATOM 3959 N N . SER B 1 161 ? -7.941 -4.754 -9.93 1 94.38 161 SER B N 1
ATOM 3960 C CA . SER B 1 161 ? -8.266 -6.016 -9.273 1 94.38 161 SER B CA 1
ATOM 3961 C C . SER B 1 161 ? -9.406 -6.738 -9.984 1 94.38 161 SER B C 1
ATOM 3963 O O . SER B 1 161 ? -9.766 -7.852 -9.609 1 94.38 161 SER B O 1
ATOM 3965 N N . GLY B 1 162 ? -10.008 -6.082 -10.953 1 91.44 162 GLY B N 1
ATOM 3966 C CA . GLY B 1 162 ? -11.023 -6.746 -11.758 1 91.44 162 GLY B CA 1
ATOM 3967 C C . GLY B 1 162 ? -12.43 -6.262 -11.469 1 91.44 162 GLY B C 1
ATOM 3968 O O . GLY B 1 162 ? -13.406 -6.816 -11.984 1 91.44 162 GLY B O 1
ATOM 3969 N N . ILE B 1 163 ? -12.57 -5.227 -10.641 1 94.56 163 ILE B N 1
ATOM 3970 C CA . ILE B 1 163 ? -13.906 -4.684 -10.391 1 94.56 163 ILE B CA 1
ATOM 3971 C C . ILE B 1 163 ? -14.469 -4.094 -11.68 1 94.56 163 ILE B C 1
ATOM 3973 O O . ILE B 1 163 ? -13.797 -3.314 -12.359 1 94.56 163 ILE B O 1
ATOM 3977 N N . GLY B 1 164 ? -15.688 -4.438 -11.961 1 91.75 164 GLY B N 1
ATOM 3978 C CA . GLY B 1 164 ? -16.266 -4.113 -13.258 1 91.75 164 GLY B CA 1
ATOM 3979 C C . GLY B 1 164 ? -16.609 -2.645 -13.398 1 91.75 164 GLY B C 1
ATOM 3980 O O . GLY B 1 164 ? -16.484 -2.07 -14.484 1 91.75 164 GLY B O 1
ATOM 3981 N N . ARG B 1 165 ? -17.172 -2.068 -12.367 1 94.56 165 ARG B N 1
ATOM 3982 C CA . ARG B 1 165 ? -17.547 -0.657 -12.391 1 94.56 165 ARG B CA 1
ATOM 3983 C C . ARG B 1 165 ? -16.984 0.076 -11.172 1 94.56 165 ARG B C 1
ATOM 3985 O O . ARG B 1 165 ? -17.219 -0.323 -10.031 1 94.56 165 ARG B O 1
ATOM 3992 N N . VAL B 1 166 ? -16.234 1.102 -11.43 1 96.62 166 VAL B N 1
ATOM 3993 C CA . VAL B 1 166 ? -15.656 1.936 -10.383 1 96.62 166 VAL B CA 1
ATOM 3994 C C . VAL B 1 166 ? -15.953 3.406 -10.664 1 96.62 166 VAL B C 1
ATOM 3996 O O . VAL B 1 166 ? -15.664 3.904 -11.758 1 96.62 166 VAL B O 1
ATOM 3999 N N . ASP B 1 167 ? -16.594 4.066 -9.773 1 95.44 167 ASP B N 1
ATOM 4000 C CA . ASP B 1 167 ? -16.828 5.504 -9.867 1 95.44 167 ASP B CA 1
ATOM 4001 C C . ASP B 1 167 ? -16.172 6.246 -8.703 1 95.44 167 ASP B C 1
ATOM 4003 O O . ASP B 1 167 ? -16.484 5.988 -7.543 1 95.44 167 ASP B O 1
ATOM 4007 N N . VAL B 1 168 ? -15.25 7.086 -9.039 1 95.12 168 VAL B N 1
ATOM 4008 C CA . VAL B 1 168 ? -14.609 7.918 -8.023 1 95.12 168 VAL B CA 1
ATOM 4009 C C . VAL B 1 168 ? -15.211 9.32 -8.047 1 95.12 168 VAL B C 1
ATOM 4011 O O . VAL B 1 168 ? -15.094 10.039 -9.039 1 95.12 168 VAL B O 1
ATOM 4014 N N . ILE B 1 169 ? -15.859 9.664 -6.977 1 92.88 169 ILE B N 1
ATOM 4015 C CA . ILE B 1 169 ? -16.453 10.992 -6.84 1 92.88 169 ILE B CA 1
ATOM 4016 C C . ILE B 1 169 ? -15.445 11.945 -6.195 1 92.88 169 ILE B C 1
ATOM 4018 O O . ILE B 1 169 ? -15.062 11.766 -5.035 1 92.88 169 ILE B O 1
ATOM 4022 N N . ALA B 1 170 ? -14.984 12.805 -6.965 1 87.81 170 ALA B N 1
ATOM 4023 C CA . ALA B 1 170 ? -13.992 13.781 -6.516 1 87.81 170 ALA B CA 1
ATOM 4024 C C . ALA B 1 170 ? -14.414 15.203 -6.895 1 87.81 170 ALA B C 1
ATOM 4026 O O . ALA B 1 170 ? -14.883 15.438 -8.008 1 87.81 170 ALA B O 1
ATOM 4027 N N . HIS B 1 171 ? -14.289 16.078 -5.984 1 87.81 171 HIS B N 1
ATOM 4028 C CA . HIS B 1 171 ? -14.672 17.469 -6.234 1 87.81 171 HIS B CA 1
ATOM 4029 C C . HIS B 1 171 ? -13.445 18.375 -6.242 1 87.81 171 HIS B C 1
ATOM 4031 O O . HIS B 1 171 ? -12.383 18 -5.758 1 87.81 171 HIS B O 1
ATOM 4037 N N . GLY B 1 172 ? -13.625 19.516 -6.816 1 89.62 172 GLY B N 1
ATOM 4038 C CA . GLY B 1 172 ? -12.555 20.5 -6.852 1 89.62 172 GLY B CA 1
ATOM 4039 C C . GLY B 1 172 ? -11.633 20.344 -8.047 1 89.62 172 GLY B C 1
ATOM 4040 O O . GLY B 1 172 ? -12.047 19.812 -9.086 1 89.62 172 GLY B O 1
ATOM 4041 N N . ARG B 1 173 ? -10.414 21 -7.863 1 93.44 173 ARG B N 1
ATOM 4042 C CA . ARG B 1 173 ? -9.43 20.969 -8.938 1 93.44 173 ARG B CA 1
ATOM 4043 C C . ARG B 1 173 ? -8.148 20.25 -8.5 1 93.44 173 ARG B C 1
ATOM 4045 O O . ARG B 1 173 ? -7.82 20.25 -7.312 1 93.44 173 ARG B O 1
ATOM 4052 N N . VAL B 1 174 ? -7.531 19.703 -9.453 1 92.88 174 VAL B N 1
ATOM 4053 C CA . VAL B 1 174 ? -6.289 18.984 -9.164 1 92.88 174 VAL B CA 1
ATOM 4054 C C . VAL B 1 174 ? -5.215 19.984 -8.727 1 92.88 174 VAL B C 1
ATOM 4056 O O . VAL B 1 174 ? -4.98 20.984 -9.398 1 92.88 174 VAL B O 1
ATOM 4059 N N . GLU B 1 175 ? -4.633 19.719 -7.613 1 89.31 175 GLU B N 1
ATOM 4060 C CA . GLU B 1 175 ? -3.484 20.469 -7.117 1 89.31 175 GLU B CA 1
ATOM 4061 C C . GLU B 1 175 ? -2.195 19.672 -7.25 1 89.31 175 GLU B C 1
ATOM 4063 O O . GLU B 1 175 ? -2.232 18.453 -7.477 1 89.31 175 GLU B O 1
ATOM 4068 N N . ALA B 1 176 ? -1.085 20.344 -7.082 1 87.44 176 ALA B N 1
ATOM 4069 C CA . ALA B 1 176 ? 0.21 19.688 -7.238 1 87.44 176 ALA B CA 1
ATOM 4070 C C . ALA B 1 176 ? 0.362 18.531 -6.25 1 87.44 176 ALA B C 1
ATOM 4072 O O . ALA B 1 176 ? 0.929 17.484 -6.582 1 87.44 176 ALA B O 1
ATOM 4073 N N . SER B 1 177 ? -0.228 18.688 -5.09 1 87.62 177 SER B N 1
ATOM 4074 C CA . SER B 1 177 ? -0.077 17.703 -4.027 1 87.62 177 SER B CA 1
ATOM 4075 C C . SER B 1 177 ? -0.98 16.5 -4.262 1 87.62 177 SER B C 1
ATOM 4077 O O . SER B 1 177 ? -0.899 15.5 -3.539 1 87.62 177 SER B O 1
ATOM 4079 N N . ASP B 1 178 ? -1.81 16.578 -5.355 1 90.19 178 ASP B N 1
ATOM 4080 C CA . ASP B 1 178 ? -2.756 15.5 -5.633 1 90.19 178 ASP B CA 1
ATOM 4081 C C . ASP B 1 178 ? -2.123 14.43 -6.516 1 90.19 178 ASP B C 1
ATOM 4083 O O . ASP B 1 178 ? -2.686 13.344 -6.688 1 90.19 178 ASP B O 1
ATOM 4087 N N . VAL B 1 179 ? -0.963 14.742 -7.074 1 92.06 179 VAL B N 1
ATOM 4088 C CA . VAL B 1 179 ? -0.344 13.859 -8.062 1 92.06 179 VAL B CA 1
ATOM 4089 C C . VAL B 1 179 ? 0.134 12.578 -7.383 1 92.06 179 VAL B C 1
ATOM 4091 O O . VAL B 1 179 ? 0.941 12.625 -6.453 1 92.06 179 VAL B O 1
ATOM 4094 N N . ILE B 1 180 ? -0.416 11.453 -7.867 1 93.5 180 ILE B N 1
ATOM 4095 C CA . ILE B 1 180 ? -0.081 10.164 -7.266 1 93.5 180 ILE B CA 1
ATOM 4096 C C . ILE B 1 180 ? -0.212 9.055 -8.312 1 93.5 180 ILE B C 1
ATOM 4098 O O . ILE B 1 180 ? -0.966 9.195 -9.273 1 93.5 180 ILE B O 1
ATOM 4102 N N . PRO B 1 181 ? 0.486 7.926 -8.109 1 94.56 181 PRO B N 1
ATOM 4103 C CA . PRO B 1 181 ? 0.254 6.773 -8.992 1 94.56 181 PRO B CA 1
ATOM 4104 C C . PRO B 1 181 ? -1.204 6.324 -9 1 94.56 181 PRO B C 1
ATOM 4106 O O . PRO B 1 181 ? -1.804 6.141 -7.934 1 94.56 181 PRO B O 1
ATOM 4109 N N . GLY B 1 182 ? -1.73 6.129 -10.18 1 92.19 182 GLY B N 1
ATOM 4110 C CA . GLY B 1 182 ? -3.111 5.688 -10.289 1 92.19 182 GLY B CA 1
ATOM 4111 C C . GLY B 1 182 ? -4.109 6.824 -10.227 1 92.19 182 GLY B C 1
ATOM 4112 O O . GLY B 1 182 ? -5.309 6.621 -10.438 1 92.19 182 GLY B O 1
ATOM 4113 N N . GLY B 1 183 ? -3.66 7.98 -9.867 1 92.69 183 GLY B N 1
ATOM 4114 C CA . GLY B 1 183 ? -4.508 9.156 -9.82 1 92.69 183 GLY B CA 1
ATOM 4115 C C . GLY B 1 183 ? -4.18 10.18 -10.898 1 92.69 183 GLY B C 1
ATOM 4116 O O . GLY B 1 183 ? -3.836 9.805 -12.023 1 92.69 183 GLY B O 1
ATOM 4117 N N . ALA B 1 184 ? -4.324 11.461 -10.539 1 90.62 184 ALA B N 1
ATOM 4118 C CA . ALA B 1 184 ? -4.109 12.539 -11.5 1 90.62 184 ALA B CA 1
ATOM 4119 C C . ALA B 1 184 ? -2.623 12.734 -11.773 1 90.62 184 ALA B C 1
ATOM 4121 O O . ALA B 1 184 ? -1.828 12.898 -10.844 1 90.62 184 ALA B O 1
ATOM 4122 N N . PRO B 1 185 ? -2.266 12.711 -12.992 1 91.81 185 PRO B N 1
ATOM 4123 C CA . PRO B 1 185 ? -0.871 13.016 -13.312 1 91.81 185 PRO B CA 1
ATOM 4124 C C . PRO B 1 185 ? -0.577 14.516 -13.281 1 91.81 185 PRO B C 1
ATOM 4126 O O . PRO B 1 185 ? -1.504 15.328 -13.234 1 91.81 185 PRO B O 1
ATOM 4129 N N . GLU B 1 186 ? 0.65 14.789 -13.281 1 91.56 186 GLU B N 1
ATOM 4130 C CA . GLU B 1 186 ? 1.117 16.172 -13.164 1 91.56 186 GLU B CA 1
ATOM 4131 C C . GLU B 1 186 ? 0.516 17.047 -14.25 1 91.56 186 GLU B C 1
ATOM 4133 O O . GLU B 1 186 ? 0.175 18.203 -14 1 91.56 186 GLU B O 1
ATOM 4138 N N . ALA B 1 187 ? 0.283 16.531 -15.383 1 92.75 187 ALA B N 1
ATOM 4139 C CA . ALA B 1 187 ? -0.177 17.297 -16.531 1 92.75 187 ALA B CA 1
ATOM 4140 C C . ALA B 1 187 ? -1.607 17.797 -16.328 1 92.75 187 ALA B C 1
ATOM 4142 O O . ALA B 1 187 ? -2.076 18.672 -17.047 1 92.75 187 ALA B O 1
ATOM 4143 N N . THR B 1 188 ? -2.297 17.25 -15.383 1 94.62 188 THR B N 1
ATOM 4144 C CA . THR B 1 188 ? -3.707 17.578 -15.227 1 94.62 188 THR B CA 1
ATOM 4145 C C . THR B 1 188 ? -3.904 18.594 -14.102 1 94.62 188 THR B C 1
ATOM 4147 O O . THR B 1 188 ? -5.035 18.922 -13.742 1 94.62 188 THR B O 1
ATOM 4150 N N . ILE B 1 189 ? -2.824 19.078 -13.531 1 92.56 189 ILE B N 1
ATOM 4151 C CA . ILE B 1 189 ? -2.926 20.078 -12.477 1 92.56 189 ILE B CA 1
ATOM 4152 C C . ILE B 1 189 ? -3.775 21.25 -12.961 1 92.56 189 ILE B C 1
ATOM 4154 O O . ILE B 1 189 ? -3.568 21.766 -14.07 1 92.56 189 ILE B O 1
ATOM 4158 N N . GLY B 1 190 ? -4.746 21.594 -12.156 1 94.69 190 GLY B N 1
ATOM 4159 C CA . GLY B 1 190 ? -5.641 22.688 -12.508 1 94.69 190 GLY B CA 1
ATOM 4160 C C . GLY B 1 190 ? -6.957 22.219 -13.102 1 94.69 190 GLY B C 1
ATOM 4161 O O . GLY B 1 190 ? -7.945 22.953 -13.086 1 94.69 190 GLY B O 1
ATOM 4162 N N . GLU B 1 191 ? -7.02 21.031 -13.625 1 96.31 191 GLU B N 1
ATOM 4163 C CA . GLU B 1 191 ? -8.242 20.469 -14.18 1 96.31 191 GLU B CA 1
ATOM 4164 C C . GLU B 1 191 ? -9.203 20.031 -13.07 1 96.31 191 GLU B C 1
ATOM 4166 O O . GLU B 1 191 ? -8.812 19.938 -11.906 1 96.31 191 GLU B O 1
ATOM 4171 N N . ALA B 1 192 ? -10.492 19.844 -13.539 1 96.12 192 ALA B N 1
ATOM 4172 C CA . ALA B 1 192 ? -11.445 19.266 -12.594 1 96.12 192 ALA B CA 1
ATOM 4173 C C . ALA B 1 192 ? -10.977 17.906 -12.109 1 96.12 192 ALA B C 1
ATOM 4175 O O . ALA B 1 192 ? -10.625 17.031 -12.906 1 96.12 192 ALA B O 1
ATOM 4176 N N . ARG B 1 193 ? -10.945 17.734 -10.805 1 93.69 193 ARG B N 1
ATOM 4177 C CA . ARG B 1 193 ? -10.43 16.5 -10.211 1 93.69 193 ARG B CA 1
ATOM 4178 C C . ARG B 1 193 ? -11.203 15.289 -10.711 1 93.69 193 ARG B C 1
ATOM 4180 O O . ARG B 1 193 ? -10.609 14.242 -10.977 1 93.69 193 ARG B O 1
ATOM 4187 N N . GLN B 1 194 ? -12.531 15.406 -10.852 1 93.75 194 GLN B N 1
ATOM 4188 C CA . GLN B 1 194 ? -13.383 14.32 -11.328 1 93.75 194 GLN B CA 1
ATOM 4189 C C . GLN B 1 194 ? -12.953 13.859 -12.719 1 93.75 194 GLN B C 1
ATOM 4191 O O . GLN B 1 194 ? -12.797 12.664 -12.961 1 93.75 194 GLN B O 1
ATOM 4196 N N . ALA B 1 195 ? -12.773 14.773 -13.547 1 94.62 195 ALA B N 1
ATOM 4197 C CA . ALA B 1 195 ? -12.391 14.469 -14.922 1 94.62 195 ALA B CA 1
ATOM 4198 C C . ALA B 1 195 ? -10.992 13.867 -14.984 1 94.62 195 ALA B C 1
ATOM 4200 O O . ALA B 1 195 ? -10.758 12.898 -15.711 1 94.62 195 ALA B O 1
ATOM 4201 N N . ALA B 1 196 ? -10.086 14.469 -14.234 1 95 196 ALA B N 1
ATOM 4202 C CA . ALA B 1 196 ? -8.703 13.977 -14.227 1 95 196 ALA B CA 1
ATOM 4203 C C . ALA B 1 196 ? -8.641 12.547 -13.703 1 95 196 ALA B C 1
ATOM 4205 O O . ALA B 1 196 ? -7.906 11.711 -14.25 1 95 196 ALA B O 1
ATOM 4206 N N . THR B 1 197 ? -9.398 12.281 -12.68 1 93.88 197 THR B N 1
ATOM 4207 C CA . THR B 1 197 ? -9.414 10.953 -12.078 1 93.88 197 THR B CA 1
ATOM 4208 C C . THR B 1 197 ? -10.008 9.93 -13.047 1 93.88 197 THR B C 1
ATOM 4210 O O . THR B 1 197 ? -9.445 8.852 -13.234 1 93.88 197 THR B O 1
ATOM 4213 N N . ARG B 1 198 ? -11.102 10.273 -13.672 1 93 198 ARG B N 1
ATOM 4214 C CA . ARG B 1 198 ? -11.711 9.383 -14.648 1 93 198 ARG B CA 1
ATOM 4215 C C . ARG B 1 198 ? -10.773 9.125 -15.82 1 93 198 ARG B C 1
ATOM 4217 O O . ARG B 1 198 ? -10.68 8 -16.312 1 93 198 ARG B O 1
ATOM 4224 N N . GLY B 1 199 ? -10.148 10.188 -16.25 1 92.81 199 GLY B N 1
ATOM 4225 C CA . GLY B 1 199 ? -9.172 10.039 -17.312 1 92.81 199 GLY B CA 1
ATOM 4226 C C . GLY B 1 199 ? -8.031 9.094 -16.953 1 92.81 199 GLY B C 1
ATOM 4227 O O . GLY B 1 199 ? -7.637 8.258 -17.781 1 92.81 199 GLY B O 1
ATOM 4228 N N . ALA B 1 200 ? -7.543 9.211 -15.781 1 92.38 200 ALA B N 1
ATOM 4229 C CA . ALA B 1 200 ? -6.461 8.344 -15.32 1 92.38 200 ALA B CA 1
ATOM 4230 C C . ALA B 1 200 ? -6.906 6.887 -15.281 1 92.38 200 ALA B C 1
ATOM 4232 O O . ALA B 1 200 ? -6.16 5.992 -15.68 1 92.38 200 ALA B O 1
ATOM 4233 N N . LEU B 1 201 ? -8.117 6.629 -14.805 1 92.94 201 LEU B N 1
ATOM 4234 C CA . LEU B 1 201 ? -8.664 5.277 -14.742 1 92.94 201 LEU B CA 1
ATOM 4235 C C . LEU B 1 201 ? -8.789 4.672 -16.141 1 92.94 201 LEU B C 1
ATOM 4237 O O . LEU B 1 201 ? -8.414 3.52 -16.344 1 92.94 201 LEU B O 1
ATOM 4241 N N . ARG B 1 202 ? -9.195 5.48 -17.031 1 90.81 202 ARG B N 1
ATOM 4242 C CA . ARG B 1 202 ? -9.398 4.996 -18.406 1 90.81 202 ARG B CA 1
ATOM 4243 C C . ARG B 1 202 ? -8.062 4.766 -19.094 1 90.81 202 ARG B C 1
ATOM 4245 O O . ARG B 1 202 ? -7.941 3.881 -19.953 1 90.81 202 ARG B O 1
ATOM 4252 N N . GLN B 1 203 ? -7.172 5.566 -18.75 1 89.69 203 GLN B N 1
ATOM 4253 C CA . GLN B 1 203 ? -5.84 5.363 -19.297 1 89.69 203 GLN B CA 1
ATOM 4254 C C . GLN B 1 203 ? -5.238 4.043 -18.828 1 89.69 203 GLN B C 1
ATOM 4256 O O . GLN B 1 203 ? -4.539 3.367 -19.578 1 89.69 203 GLN B O 1
ATOM 4261 N N . LEU B 1 204 ? -5.5 3.723 -17.625 1 91.06 204 LEU B N 1
ATOM 4262 C CA . LEU B 1 204 ? -4.969 2.486 -17.047 1 91.06 204 LEU B CA 1
ATOM 4263 C C . LEU B 1 204 ? -5.734 1.276 -17.578 1 91.06 204 LEU B C 1
ATOM 4265 O O . LEU B 1 204 ? -5.133 0.265 -17.938 1 91.06 204 LEU B O 1
ATOM 4269 N N . HIS B 1 205 ? -7.035 1.416 -17.594 1 90.12 205 HIS B N 1
ATOM 4270 C CA . HIS B 1 205 ? -7.926 0.377 -18.094 1 90.12 205 HIS B CA 1
ATOM 4271 C C . HIS B 1 205 ? -8.953 0.955 -19.062 1 90.12 205 HIS B C 1
ATOM 4273 O O . HIS B 1 205 ? -9.969 1.508 -18.641 1 90.12 205 HIS B O 1
ATOM 4279 N N . ARG B 1 206 ? -8.812 0.712 -20.359 1 85.69 206 ARG B N 1
ATOM 4280 C CA . ARG B 1 206 ? -9.555 1.393 -21.406 1 85.69 206 ARG B CA 1
ATOM 4281 C C . ARG B 1 206 ? -11.031 1.019 -21.359 1 85.69 206 ARG B C 1
ATOM 4283 O O . ARG B 1 206 ? -11.898 1.846 -21.656 1 85.69 206 ARG B O 1
ATOM 4290 N N . ASP B 1 207 ? -11.352 -0.173 -20.875 1 84.38 207 ASP B N 1
ATOM 4291 C CA . ASP B 1 207 ? -12.734 -0.643 -20.953 1 84.38 207 ASP B CA 1
ATOM 4292 C C . ASP B 1 207 ? -13.422 -0.555 -19.594 1 84.38 207 ASP B C 1
ATOM 4294 O O . ASP B 1 207 ? -14.516 -1.091 -19.406 1 84.38 207 ASP B O 1
ATOM 4298 N N . LEU B 1 208 ? -12.797 0.087 -18.672 1 87.12 208 LEU B N 1
ATOM 4299 C CA . LEU B 1 208 ? -13.383 0.208 -17.344 1 87.12 208 LEU B CA 1
ATOM 4300 C C . LEU B 1 208 ? -14.656 1.048 -17.375 1 87.12 208 LEU B C 1
ATOM 4302 O O . LEU B 1 208 ? -14.68 2.117 -18 1 87.12 208 LEU B O 1
ATOM 4306 N N . ALA B 1 209 ? -15.734 0.588 -16.844 1 87.38 209 ALA B N 1
ATOM 4307 C CA . ALA B 1 209 ? -16.938 1.391 -16.641 1 87.38 209 ALA B CA 1
ATOM 4308 C C . ALA B 1 209 ? -16.766 2.361 -15.477 1 87.38 209 ALA B C 1
ATOM 4310 O O . ALA B 1 209 ? -16.547 1.941 -14.344 1 87.38 209 ALA B O 1
ATOM 4311 N N . THR B 1 210 ? -16.734 3.604 -15.875 1 87.88 210 THR B N 1
ATOM 4312 C CA . THR B 1 210 ? -16.625 4.645 -14.859 1 87.88 210 THR B CA 1
ATOM 4313 C C . THR B 1 210 ? -17.781 5.633 -14.969 1 87.88 210 THR B C 1
ATOM 4315 O O . THR B 1 210 ? -18.516 5.633 -15.953 1 87.88 210 THR B O 1
ATOM 4318 N N . GLY B 1 211 ? -18.141 6.371 -13.977 1 84.44 211 GLY B N 1
ATOM 4319 C CA . GLY B 1 211 ? -19.234 7.332 -13.977 1 84.44 211 GLY B CA 1
ATOM 4320 C C . GLY B 1 211 ? -20.359 6.949 -13.047 1 84.44 211 GLY B C 1
ATOM 4321 O O . GLY B 1 211 ? -20.359 5.863 -12.461 1 84.44 211 GLY B O 1
ATOM 4322 N N . PRO B 1 212 ? -21.266 7.773 -12.977 1 84.25 212 PRO B N 1
ATOM 4323 C CA . PRO B 1 212 ? -22.344 7.574 -12.016 1 84.25 212 PRO B CA 1
ATOM 4324 C C . PRO B 1 212 ? -23.25 6.398 -12.383 1 84.25 212 PRO B C 1
ATOM 4326 O O . PRO B 1 212 ? -23.422 6.09 -13.562 1 84.25 212 PRO B O 1
ATOM 4329 N N . LEU B 1 213 ? -23.688 5.75 -11.344 1 83.25 213 LEU B N 1
ATOM 4330 C CA . LEU B 1 213 ? -24.672 4.691 -11.516 1 83.25 213 LEU B CA 1
ATOM 4331 C C . LEU B 1 213 ? -26.031 5.273 -11.898 1 83.25 213 LEU B C 1
ATOM 4333 O O . LEU B 1 213 ? -26.328 6.434 -11.602 1 83.25 213 LEU B O 1
ATOM 4337 N N . THR B 1 214 ? -26.766 4.492 -12.562 1 82.19 214 THR B N 1
ATOM 4338 C CA . THR B 1 214 ? -28.156 4.879 -12.82 1 82.19 214 THR B CA 1
ATOM 4339 C C . THR B 1 214 ? -28.984 4.789 -11.547 1 82.19 214 THR B C 1
ATOM 4341 O O . THR B 1 214 ? -28.609 4.094 -10.602 1 82.19 214 THR B O 1
ATOM 4344 N N . PRO B 1 215 ? -29.984 5.566 -11.539 1 78.12 215 PRO B N 1
ATOM 4345 C CA . PRO B 1 215 ? -30.844 5.551 -10.344 1 78.12 215 PRO B CA 1
ATOM 4346 C C . PRO B 1 215 ? -31.312 4.148 -9.977 1 78.12 215 PRO B C 1
ATOM 4348 O O . PRO B 1 215 ? -31.656 3.895 -8.82 1 78.12 215 PRO B O 1
ATOM 4351 N N . SER B 1 216 ? -31.344 3.277 -10.938 1 80.88 216 SER B N 1
ATOM 4352 C CA . SER B 1 216 ? -31.828 1.923 -10.672 1 80.88 216 SER B CA 1
ATOM 4353 C C . SER B 1 216 ? -30.703 1.026 -10.164 1 80.88 216 SER B C 1
ATOM 4355 O O . SER B 1 216 ? -30.969 -0.075 -9.672 1 80.88 216 SER B O 1
ATOM 4357 N N . GLU B 1 217 ? -29.562 1.547 -10.258 1 86.19 217 GLU B N 1
ATOM 4358 C CA . GLU B 1 217 ? -28.422 0.738 -9.859 1 86.19 217 GLU B CA 1
ATOM 4359 C C . GLU B 1 217 ? -27.938 1.106 -8.461 1 86.19 217 GLU B C 1
ATOM 4361 O O . GLU B 1 217 ? -27.938 2.281 -8.086 1 86.19 217 GLU B O 1
ATOM 4366 N N . SER B 1 218 ? -27.75 0.043 -7.707 1 91 218 SER B N 1
ATOM 4367 C CA . SER B 1 218 ? -27.188 0.236 -6.375 1 91 218 SER B CA 1
ATOM 4368 C C . SER B 1 218 ? -25.75 -0.25 -6.309 1 91 218 SER B C 1
ATOM 4370 O O . SER B 1 218 ? -25.406 -1.28 -6.895 1 91 218 SER B O 1
ATOM 4372 N N . PRO B 1 219 ? -24.969 0.525 -5.668 1 96 219 PRO B N 1
ATOM 4373 C CA . PRO B 1 219 ? -23.594 0.023 -5.508 1 96 219 PRO B CA 1
ATOM 4374 C C . PRO B 1 219 ? -23.516 -1.182 -4.574 1 96 219 PRO B C 1
ATOM 4376 O O . PRO B 1 219 ? -24.344 -1.311 -3.656 1 96 219 PRO B O 1
ATOM 4379 N N . ASP B 1 220 ? -22.547 -2.033 -4.871 1 96.38 220 ASP B N 1
ATOM 4380 C CA . ASP B 1 220 ? -22.297 -3.174 -3.998 1 96.38 220 ASP B CA 1
ATOM 4381 C C . ASP B 1 220 ? -21.453 -2.764 -2.787 1 96.38 220 ASP B C 1
ATOM 4383 O O . ASP B 1 220 ? -21.484 -3.439 -1.756 1 96.38 220 ASP B O 1
ATOM 4387 N N . LEU B 1 221 ? -20.734 -1.683 -2.9 1 97.44 221 LEU B N 1
ATOM 4388 C CA . LEU B 1 221 ? -19.891 -1.151 -1.833 1 97.44 221 LEU B CA 1
ATOM 4389 C C . LEU B 1 221 ? -19.578 0.32 -2.076 1 97.44 221 LEU B C 1
ATOM 4391 O O . LEU B 1 221 ? -19.281 0.717 -3.207 1 97.44 221 LEU B O 1
ATOM 4395 N N . VAL B 1 222 ? -19.672 1.109 -1.062 1 96.62 222 VAL B N 1
ATOM 4396 C CA . VAL B 1 222 ? -19.203 2.486 -1.091 1 96.62 222 VAL B CA 1
ATOM 4397 C C . VAL B 1 222 ? -17.969 2.623 -0.19 1 96.62 222 VAL B C 1
ATOM 4399 O O . VAL B 1 222 ? -17.969 2.137 0.943 1 96.62 222 VAL B O 1
ATOM 4402 N N . ILE B 1 223 ? -16.906 3.197 -0.694 1 97.06 223 ILE B N 1
ATOM 4403 C CA . ILE B 1 223 ? -15.727 3.492 0.106 1 97.06 223 ILE B CA 1
ATOM 4404 C C . ILE B 1 223 ? -15.617 5 0.33 1 97.06 223 ILE B C 1
ATOM 4406 O O . ILE B 1 223 ? -15.562 5.773 -0.629 1 97.06 223 ILE B O 1
ATOM 4410 N N . LEU B 1 224 ? -15.648 5.379 1.581 1 95.06 224 LEU B N 1
ATOM 4411 C CA . LEU B 1 224 ? -15.461 6.773 1.968 1 95.06 224 LEU B CA 1
ATOM 4412 C C . LEU B 1 224 ? -13.992 7.055 2.279 1 95.06 224 LEU B C 1
ATOM 4414 O O . LEU B 1 224 ? -13.445 6.512 3.24 1 95.06 224 LEU B O 1
ATOM 4418 N N . ALA B 1 225 ? -13.367 7.941 1.508 1 92.31 225 ALA B N 1
ATOM 4419 C CA . ALA B 1 225 ? -11.922 8.133 1.6 1 92.31 225 ALA B CA 1
ATOM 4420 C C . ALA B 1 225 ? -11.586 9.508 2.152 1 92.31 225 ALA B C 1
ATOM 4422 O O . ALA B 1 225 ? -10.422 9.922 2.145 1 92.31 225 ALA B O 1
ATOM 4423 N N . ASP B 1 226 ? -12.539 10.188 2.65 1 82.69 226 ASP B N 1
ATOM 4424 C CA . ASP B 1 226 ? -12.273 11.477 3.281 1 82.69 226 ASP B CA 1
ATOM 4425 C C . ASP B 1 226 ? -11.812 11.297 4.727 1 82.69 226 ASP B C 1
ATOM 4427 O O . ASP B 1 226 ? -12.273 10.391 5.422 1 82.69 226 ASP B O 1
ATOM 4431 N N . PRO B 1 227 ? -10.969 12.133 5.176 1 66.94 227 PRO B N 1
ATOM 4432 C CA . PRO B 1 227 ? -10.383 11.977 6.512 1 66.94 227 PRO B CA 1
ATOM 4433 C C . PRO B 1 227 ? -11.406 12.188 7.629 1 66.94 227 PRO B C 1
ATOM 4435 O O . PRO B 1 227 ? -11.242 11.656 8.727 1 66.94 227 PRO B O 1
ATOM 4438 N N . TRP B 1 228 ? -12.281 13 7.477 1 65.25 228 TRP B N 1
ATOM 4439 C CA . TRP B 1 228 ? -13.141 13.336 8.602 1 65.25 228 TRP B CA 1
ATOM 4440 C C . TRP B 1 228 ? -14.609 13.109 8.258 1 65.25 228 TRP B C 1
ATOM 4442 O O . TRP B 1 228 ? -14.969 13.039 7.078 1 65.25 228 TRP B O 1
ATOM 4452 N N . PRO B 1 229 ? -15.312 13.055 9.281 1 61.56 229 PRO B N 1
ATOM 4453 C CA . PRO B 1 229 ? -16.609 12.359 9.281 1 61.56 229 PRO B CA 1
ATOM 4454 C C . PRO B 1 229 ? -17.516 12.805 8.148 1 61.56 229 PRO B C 1
ATOM 4456 O O . PRO B 1 229 ? -17.453 13.953 7.711 1 61.56 229 PRO B O 1
ATOM 4459 N N . VAL B 1 230 ? -18.094 11.852 7.551 1 63.69 230 VAL B N 1
ATOM 4460 C CA . VAL B 1 230 ? -19.109 11.836 6.516 1 63.69 230 VAL B CA 1
ATOM 4461 C C . VAL B 1 230 ? -20.359 12.562 7.012 1 63.69 230 VAL B C 1
ATOM 4463 O O . VAL B 1 230 ? -20.656 12.57 8.211 1 63.69 230 VAL B O 1
ATOM 4466 N N . SER B 1 231 ? -20.844 13.172 6.062 1 65.75 231 SER B N 1
ATOM 4467 C CA . SER B 1 231 ? -22.109 13.828 6.355 1 65.75 231 SER B CA 1
ATOM 4468 C C . SER B 1 231 ? -23.125 12.836 6.902 1 65.75 231 SER B C 1
ATOM 4470 O O . SER B 1 231 ? -23.156 11.68 6.48 1 65.75 231 SER B O 1
ATOM 4472 N N . GLY B 1 232 ? -23.75 13.273 7.863 1 74.88 232 GLY B N 1
ATOM 4473 C CA . GLY B 1 232 ? -24.859 12.508 8.43 1 74.88 232 GLY B CA 1
ATOM 4474 C C . GLY B 1 232 ? -25.875 12.086 7.395 1 74.88 232 GLY B C 1
ATOM 4475 O O . GLY B 1 232 ? -26.406 10.969 7.457 1 74.88 232 GLY B O 1
ATOM 4476 N N . GLU B 1 233 ? -26 12.883 6.391 1 80.5 233 GLU B N 1
ATOM 4477 C CA . GLU B 1 233 ? -27 12.594 5.355 1 80.5 233 GLU B CA 1
ATOM 4478 C C . GLU B 1 233 ? -26.562 11.414 4.492 1 80.5 233 GLU B C 1
ATOM 4480 O O . GLU B 1 233 ? -27.391 10.547 4.164 1 80.5 233 GLU B O 1
ATOM 4485 N N . ARG B 1 234 ? 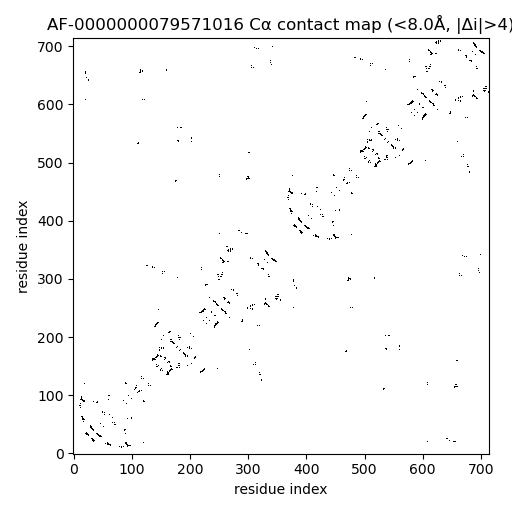-25.406 11.398 4.145 1 83.19 234 ARG B N 1
ATOM 4486 C CA . ARG B 1 234 ? -24.891 10.289 3.34 1 83.19 234 ARG B CA 1
ATOM 4487 C C . ARG B 1 234 ? -25 8.969 4.098 1 83.19 234 ARG B C 1
ATOM 4489 O O . ARG B 1 234 ? -25.406 7.953 3.533 1 83.19 234 ARG B O 1
ATOM 4496 N N . GLU B 1 235 ? -24.672 9.039 5.277 1 84.75 235 GLU B N 1
ATOM 4497 C CA . GLU B 1 235 ? -24.75 7.836 6.102 1 84.75 235 GLU B CA 1
ATOM 4498 C C . GLU B 1 235 ? -26.188 7.328 6.203 1 84.75 235 GLU B C 1
ATOM 4500 O O . GLU B 1 235 ? -26.438 6.125 6.094 1 84.75 235 GLU B O 1
ATOM 4505 N N . ARG B 1 236 ? -27.062 8.227 6.398 1 85.81 236 ARG B N 1
ATOM 4506 C CA . ARG B 1 236 ? -28.469 7.855 6.508 1 85.81 236 ARG B CA 1
ATOM 4507 C C . ARG B 1 236 ? -28.984 7.238 5.207 1 85.81 236 ARG B C 1
ATOM 4509 O O . ARG B 1 236 ? -29.719 6.254 5.23 1 85.81 236 ARG B O 1
ATOM 4516 N N . SER B 1 237 ? -28.578 7.832 4.133 1 88 237 SER B N 1
ATOM 4517 C CA . SER B 1 237 ? -29 7.328 2.83 1 88 237 SER B CA 1
ATOM 4518 C C . SER B 1 237 ? -28.469 5.918 2.588 1 88 237 SER B C 1
ATOM 4520 O O . SER B 1 237 ? -29.203 5.055 2.096 1 88 237 SER B O 1
ATOM 4522 N N . MET B 1 238 ? -27.266 5.68 2.914 1 90 238 MET B N 1
ATOM 4523 C CA . MET B 1 238 ? -26.672 4.359 2.734 1 90 238 MET B CA 1
ATOM 4524 C C . MET B 1 238 ? -27.328 3.334 3.65 1 90 238 MET B C 1
ATOM 4526 O O . MET B 1 238 ? -27.578 2.199 3.24 1 90 238 MET B O 1
ATOM 4530 N N . ARG B 1 239 ? -27.594 3.754 4.828 1 90.31 239 ARG B N 1
ATOM 4531 C CA . ARG B 1 239 ? -28.281 2.873 5.773 1 90.31 239 ARG B CA 1
ATOM 4532 C C . ARG B 1 239 ? -29.656 2.475 5.258 1 90.31 239 ARG B C 1
ATOM 4534 O O . ARG B 1 239 ? -30.016 1.298 5.289 1 90.31 239 ARG B O 1
ATOM 4541 N N . ALA B 1 240 ? -30.375 3.441 4.789 1 90.56 240 ALA B N 1
ATOM 4542 C CA . ALA B 1 240 ? -31.719 3.197 4.277 1 90.56 240 ALA B CA 1
ATOM 4543 C C . ALA B 1 240 ? -31.688 2.256 3.076 1 90.56 240 ALA B C 1
ATOM 4545 O O . ALA B 1 240 ? -32.562 1.396 2.932 1 90.56 240 ALA B O 1
ATOM 4546 N N . ALA B 1 241 ? -30.688 2.385 2.264 1 92.62 241 ALA B N 1
ATOM 4547 C CA . ALA B 1 241 ? -30.562 1.58 1.049 1 92.62 241 ALA B CA 1
ATOM 4548 C C . ALA B 1 241 ? -29.969 0.213 1.353 1 92.62 241 ALA B C 1
ATOM 4550 O O . ALA B 1 241 ? -29.953 -0.673 0.494 1 92.62 241 ALA B O 1
ATOM 4551 N N . GLY B 1 242 ? -29.453 0.06 2.547 1 94 242 GLY B N 1
ATOM 4552 C CA . GLY B 1 242 ? -28.781 -1.18 2.902 1 94 242 GLY B CA 1
ATOM 4553 C C . GLY B 1 242 ? -27.438 -1.343 2.227 1 94 242 GLY B C 1
ATOM 4554 O O . GLY B 1 242 ? -26.969 -2.465 2.035 1 94 242 GLY B O 1
ATOM 4555 N N . THR B 1 243 ? -26.812 -0.256 1.813 1 95 243 THR B N 1
ATOM 4556 C CA . THR B 1 243 ? -25.547 -0.282 1.091 1 95 243 THR B CA 1
ATOM 4557 C C . THR B 1 243 ? -24.375 -0.399 2.061 1 95 243 THR B C 1
ATOM 4559 O O . THR B 1 243 ? -24.156 0.476 2.904 1 95 243 THR B O 1
ATOM 4562 N N . PRO B 1 244 ? -23.609 -1.462 1.97 1 96.44 244 PRO B N 1
ATOM 4563 C CA . PRO B 1 244 ? -22.391 -1.527 2.789 1 96.44 244 PRO B CA 1
ATOM 4564 C C . PRO B 1 244 ? -21.375 -0.444 2.43 1 96.44 244 PRO B C 1
ATOM 4566 O O . PRO B 1 244 ? -21.281 -0.046 1.267 1 96.44 244 PRO B O 1
ATOM 4569 N N . TYR B 1 245 ? -20.609 0.014 3.426 1 95.94 245 TYR B N 1
ATOM 4570 C CA . TYR B 1 245 ? -19.594 1.006 3.113 1 95.94 245 TYR B CA 1
ATOM 4571 C C . TYR B 1 245 ? -18.375 0.841 4.016 1 95.94 245 TYR B C 1
ATOM 4573 O O . TYR B 1 245 ? -18.484 0.324 5.133 1 95.94 245 TYR B O 1
ATOM 4581 N N . LEU B 1 246 ? -17.234 1.166 3.508 1 96.75 246 LEU B N 1
ATOM 4582 C CA . LEU B 1 246 ? -15.945 1.146 4.195 1 96.75 246 LEU B CA 1
ATOM 4583 C C . LEU B 1 246 ? -15.391 2.559 4.352 1 96.75 246 LEU B C 1
ATOM 4585 O O . LEU B 1 246 ? -15.258 3.291 3.369 1 96.75 246 LEU B O 1
ATOM 4589 N N . CYS B 1 247 ? -15.102 2.951 5.578 1 95.12 247 CYS B N 1
ATOM 4590 C CA . CYS B 1 247 ? -14.414 4.215 5.828 1 95.12 247 CYS B CA 1
ATOM 4591 C C . CYS B 1 247 ? -12.906 4.031 5.809 1 95.12 247 CYS B C 1
ATOM 4593 O O . CYS B 1 247 ? -12.383 3.082 6.391 1 95.12 247 CYS B O 1
ATOM 4595 N N . THR B 1 248 ? -12.266 4.863 5.102 1 94.69 248 THR B N 1
ATOM 4596 C CA . THR B 1 248 ? -10.805 4.883 5.078 1 94.69 248 THR B CA 1
ATOM 4597 C C . THR B 1 248 ? -10.281 6.312 5.062 1 94.69 248 THR B C 1
ATOM 4599 O O . THR B 1 248 ? -10.93 7.211 4.516 1 94.69 248 THR B O 1
ATOM 4602 N N . ALA B 1 249 ? -9.133 6.52 5.707 1 91.5 249 ALA B N 1
ATOM 4603 C CA . ALA B 1 249 ? -8.602 7.875 5.781 1 91.5 249 ALA B CA 1
ATOM 4604 C C . ALA B 1 249 ? -7.102 7.859 6.062 1 91.5 249 ALA B C 1
ATOM 4606 O O . ALA B 1 249 ? -6.566 6.863 6.559 1 91.5 249 ALA B O 1
ATOM 4607 N N . VAL B 1 250 ? -6.516 8.883 5.656 1 91.19 250 VAL B N 1
ATOM 4608 C CA . VAL B 1 250 ? -5.176 9.227 6.117 1 91.19 250 VAL B CA 1
ATOM 4609 C C . VAL B 1 250 ? -5.242 10.453 7.031 1 91.19 250 VAL B C 1
ATOM 4611 O O . VAL B 1 250 ? -5.703 11.516 6.617 1 91.19 250 VAL B O 1
ATOM 4614 N N . ARG B 1 251 ? -4.883 10.289 8.234 1 86.38 251 ARG B N 1
ATOM 4615 C CA . ARG B 1 251 ? -4.863 11.359 9.227 1 86.38 251 ARG B CA 1
ATOM 4616 C C . ARG B 1 251 ? -3.449 11.594 9.75 1 86.38 251 ARG B C 1
ATOM 4618 O O . ARG B 1 251 ? -2.949 10.82 10.57 1 86.38 251 ARG B O 1
ATOM 4625 N N . GLU B 1 252 ? -2.889 12.695 9.25 1 83.44 252 GLU B N 1
ATOM 4626 C CA . GLU B 1 252 ? -1.514 13 9.633 1 83.44 252 GLU B CA 1
ATOM 4627 C C . GLU B 1 252 ? -0.568 11.867 9.258 1 83.44 252 GLU B C 1
ATOM 4629 O O . GLU B 1 252 ? -0.402 11.562 8.07 1 83.44 252 GLU B O 1
ATOM 4634 N N . ARG B 1 253 ? -0.11 11.078 10.219 1 86.31 253 ARG B N 1
ATOM 4635 C CA 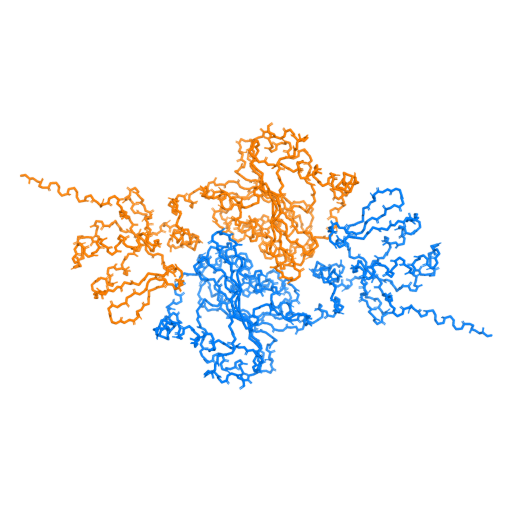. ARG B 1 253 ? 0.858 10.031 9.906 1 86.31 253 ARG B CA 1
ATOM 4636 C C . ARG B 1 253 ? 0.251 8.648 10.102 1 86.31 253 ARG B C 1
ATOM 4638 O O . ARG B 1 253 ? 0.972 7.676 10.344 1 86.31 253 ARG B O 1
ATOM 4645 N N . ARG B 1 254 ? -1.069 8.609 9.977 1 90.38 254 ARG B N 1
ATOM 4646 C CA . ARG B 1 254 ? -1.749 7.348 10.227 1 90.38 254 ARG B CA 1
ATOM 4647 C C . ARG B 1 254 ? -2.701 7 9.086 1 90.38 254 ARG B C 1
ATOM 4649 O O . ARG B 1 254 ? -3.443 7.855 8.609 1 90.38 254 ARG B O 1
ATOM 4656 N N . ALA B 1 255 ? -2.582 5.785 8.641 1 94.75 255 ALA B N 1
ATOM 4657 C CA . ALA B 1 255 ? -3.641 5.203 7.812 1 94.75 255 ALA B CA 1
ATOM 4658 C C . ALA B 1 255 ? -4.727 4.574 8.68 1 94.75 255 ALA B C 1
ATOM 4660 O O . ALA B 1 255 ? -4.434 3.783 9.578 1 94.75 255 ALA B O 1
ATOM 4661 N N . VAL B 1 256 ? -5.938 4.938 8.469 1 93.69 256 VAL B N 1
ATOM 4662 C CA . VAL B 1 256 ? -7.062 4.41 9.242 1 93.69 256 VAL B CA 1
ATOM 4663 C C . VAL B 1 256 ? -8.039 3.701 8.312 1 93.69 256 VAL B C 1
ATOM 4665 O O . VAL B 1 256 ? -8.586 4.316 7.391 1 93.69 256 VAL B O 1
ATOM 4668 N N . ILE B 1 257 ? -8.227 2.396 8.531 1 96.88 257 ILE B N 1
ATOM 4669 C CA . ILE B 1 257 ? -9.164 1.593 7.75 1 96.88 257 ILE B CA 1
ATOM 4670 C C . ILE B 1 257 ? -10.328 1.151 8.633 1 96.88 257 ILE B C 1
ATOM 4672 O O . ILE B 1 257 ? -10.125 0.491 9.656 1 96.88 257 ILE B O 1
ATOM 4676 N N . GLY B 1 258 ? -11.539 1.464 8.133 1 95.81 258 GLY B N 1
ATOM 4677 C CA . GLY B 1 258 ? -12.734 1.122 8.883 1 95.81 258 GLY B CA 1
ATOM 4678 C C . GLY B 1 258 ? -13.359 2.314 9.578 1 95.81 258 GLY B C 1
ATOM 4679 O O . GLY B 1 258 ? -12.742 3.373 9.695 1 95.81 258 GLY B O 1
ATOM 4680 N N . PRO B 1 259 ? -14.445 2.193 10.039 1 94.88 259 PRO B N 1
ATOM 4681 C CA . PRO B 1 259 ? -15.102 0.885 10.086 1 94.88 259 PRO B CA 1
ATOM 4682 C C . PRO B 1 259 ? -15.648 0.449 8.734 1 94.88 259 PRO B C 1
ATOM 4684 O O . PRO B 1 259 ? -15.852 1.284 7.848 1 94.88 259 PRO B O 1
ATOM 4687 N N . PHE B 1 260 ? -15.68 -0.833 8.516 1 96.62 260 PHE B N 1
ATOM 4688 C CA . PHE B 1 260 ? -16.531 -1.445 7.504 1 96.62 260 PHE B CA 1
ATOM 4689 C C . PHE B 1 260 ? -17.938 -1.662 8.031 1 96.62 260 PHE B C 1
ATOM 4691 O O . PHE B 1 260 ? -18.156 -2.479 8.938 1 96.62 260 PHE B O 1
ATOM 4698 N N . VAL B 1 261 ? -18.922 -0.987 7.441 1 95.81 261 VAL B N 1
ATOM 4699 C CA . VAL B 1 261 ? -20.266 -0.975 8.023 1 95.81 261 VAL B CA 1
ATOM 4700 C C . VAL B 1 261 ? -21.203 -1.818 7.172 1 95.81 261 VAL B C 1
ATOM 4702 O O . VAL B 1 261 ? -21.312 -1.605 5.961 1 95.81 261 VAL B O 1
ATOM 4705 N N . LEU B 1 262 ? -21.766 -2.762 7.762 1 96.19 262 LEU B N 1
ATOM 4706 C CA . LEU B 1 262 ? -22.906 -3.5 7.234 1 96.19 262 LEU B CA 1
ATOM 4707 C C . LEU B 1 262 ? -24.203 -3.002 7.855 1 96.19 262 LEU B C 1
ATOM 4709 O O . LEU B 1 262 ? -24.5 -3.303 9.016 1 96.19 262 LEU B O 1
ATOM 4713 N N . PRO B 1 263 ? -24.953 -2.273 7.047 1 94.38 263 PRO B N 1
ATOM 4714 C CA . PRO B 1 263 ? -26.156 -1.685 7.629 1 94.38 263 PRO B CA 1
ATOM 4715 C C . PRO B 1 263 ? -27.031 -2.711 8.359 1 94.38 263 PRO B C 1
ATOM 4717 O O . PRO B 1 263 ? -27.281 -3.795 7.824 1 94.38 263 PRO B O 1
ATOM 4720 N N . ARG B 1 264 ? -27.391 -2.385 9.617 1 92.12 264 ARG B N 1
ATOM 4721 C CA . ARG B 1 264 ? -28.281 -3.146 10.492 1 92.12 264 ARG B CA 1
ATOM 4722 C C . ARG B 1 264 ? -27.594 -4.41 11 1 92.12 264 ARG B C 1
ATOM 4724 O O . ARG B 1 264 ? -28.219 -5.223 11.688 1 92.12 264 ARG B O 1
ATOM 4731 N N . GLU B 1 265 ? -26.328 -4.648 10.664 1 94.25 265 GLU B N 1
ATOM 4732 C CA . GLU B 1 265 ? -25.641 -5.859 11.094 1 94.25 265 GLU B CA 1
ATOM 4733 C C . GLU B 1 265 ? -24.391 -5.527 11.906 1 94.25 265 GLU B C 1
ATOM 4735 O O . GLU B 1 265 ? -23.922 -6.355 12.68 1 94.25 265 GLU B O 1
ATOM 4740 N N . SER B 1 266 ? -23.828 -4.355 11.703 1 95.5 266 SER B N 1
ATOM 4741 C CA . SER B 1 266 ? -22.625 -3.928 12.414 1 95.5 266 SER B CA 1
ATOM 4742 C C . SER B 1 266 ? -22.797 -2.529 13 1 95.5 266 SER B C 1
ATOM 4744 O O . SER B 1 266 ? -23.812 -1.869 12.758 1 95.5 266 SER B O 1
ATOM 4746 N N . SER B 1 267 ? -21.781 -2.111 13.859 1 95.06 267 SER B N 1
ATOM 4747 C CA . SER B 1 267 ? -21.766 -0.728 14.328 1 95.06 267 SER B CA 1
ATOM 4748 C C . SER B 1 267 ? -21.594 0.246 13.164 1 95.06 267 SER B C 1
ATOM 4750 O O . SER B 1 267 ? -21.062 -0.121 12.117 1 95.06 267 SER B O 1
ATOM 4752 N N . CYS B 1 268 ? -22.172 1.42 13.375 1 92.19 268 CYS B N 1
ATOM 4753 C CA . CYS B 1 268 ? -22.125 2.441 12.336 1 92.19 268 CYS B CA 1
ATOM 4754 C C . CYS B 1 268 ? -21.219 3.602 12.75 1 92.19 268 CYS B C 1
ATOM 4756 O O . CYS B 1 268 ? -20.562 3.545 13.789 1 92.19 268 CYS B O 1
ATOM 4758 N N . LEU B 1 269 ? -21.125 4.59 11.922 1 90.38 269 LEU B N 1
ATOM 4759 C CA . LEU B 1 269 ? -20.281 5.754 12.211 1 90.38 269 LEU B CA 1
ATOM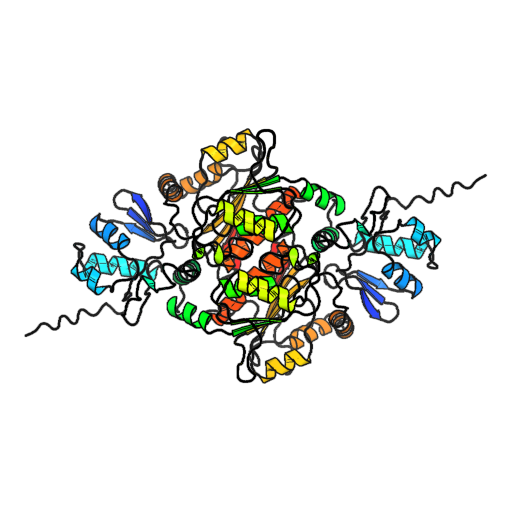 4760 C C . LEU B 1 269 ? -20.797 6.508 13.43 1 90.38 269 LEU B C 1
ATOM 4762 O O . LEU B 1 269 ? -20.016 7.07 14.195 1 90.38 269 LEU B O 1
ATOM 4766 N N . ARG B 1 270 ? -22.094 6.555 13.578 1 89.44 270 ARG B N 1
ATOM 4767 C CA . ARG B 1 270 ? -22.672 7.211 14.742 1 89.44 270 ARG B CA 1
ATOM 4768 C C . ARG B 1 270 ? -22.25 6.52 16.031 1 89.44 270 ARG B C 1
ATOM 4770 O O . ARG B 1 270 ? -22 7.18 17.047 1 89.44 270 ARG B O 1
ATOM 4777 N N . CYS B 1 271 ? -22.188 5.18 16 1 93.56 271 CYS B N 1
ATOM 4778 C CA . CYS B 1 271 ? -21.672 4.441 17.156 1 93.56 271 CYS B CA 1
ATOM 4779 C C . CYS B 1 271 ? -20.281 4.926 17.531 1 93.56 271 CYS B C 1
ATOM 4781 O O . CYS B 1 271 ? -20.016 5.207 18.703 1 93.56 271 CYS B O 1
ATOM 4783 N N . GLN B 1 272 ? -19.453 5.047 16.547 1 90.44 272 GLN B N 1
ATOM 4784 C CA . GLN B 1 272 ? -18.078 5.504 16.797 1 90.44 272 GLN B CA 1
ATOM 4785 C C . GLN B 1 272 ? -18.078 6.914 17.391 1 90.44 272 GLN B C 1
ATOM 4787 O O . GLN B 1 272 ? -17.328 7.203 18.312 1 90.44 272 GLN B O 1
ATOM 4792 N N . GLU B 1 273 ? -18.922 7.758 16.812 1 88.12 273 GLU B N 1
ATOM 4793 C CA . GLU B 1 273 ? -19 9.133 17.297 1 88.12 273 GLU B CA 1
ATOM 4794 C C . GLU B 1 273 ? -19.469 9.18 18.75 1 88.12 273 GLU B C 1
ATOM 4796 O O . GLU B 1 273 ? -18.984 10 19.531 1 88.12 273 GLU B O 1
ATOM 4801 N N . LEU B 1 274 ? -20.391 8.359 19.031 1 92.88 274 LEU B N 1
ATOM 4802 C CA . LEU B 1 274 ? -20.906 8.305 20.406 1 92.88 274 LEU B CA 1
ATOM 4803 C C . LEU B 1 274 ? -19.828 7.832 21.359 1 92.88 274 LEU B C 1
ATOM 4805 O O . LEU B 1 274 ? -19.688 8.375 22.469 1 92.88 274 LEU B O 1
ATOM 4809 N N . TYR B 1 275 ? -19.062 6.895 20.969 1 93 275 TYR B N 1
ATOM 4810 C CA . TYR B 1 275 ? -17.953 6.449 21.797 1 93 275 TYR B CA 1
ATOM 4811 C C . TYR B 1 275 ? -16.922 7.559 22 1 93 275 TYR B C 1
ATOM 4813 O O . TYR B 1 275 ? -16.422 7.762 23.109 1 93 275 TYR B O 1
ATOM 4821 N N . ARG B 1 276 ? -16.625 8.25 20.938 1 89.19 276 ARG B N 1
ATOM 4822 C CA . ARG B 1 276 ? -15.68 9.359 21.031 1 89.19 276 ARG B CA 1
ATOM 4823 C C . ARG B 1 276 ? -16.219 10.453 21.953 1 89.19 276 ARG B C 1
ATOM 4825 O O . ARG B 1 276 ? -15.461 11.047 22.734 1 89.19 276 ARG B O 1
ATOM 4832 N N . THR B 1 277 ? -17.438 10.656 21.859 1 91.38 277 THR B N 1
ATOM 4833 C CA . THR B 1 277 ? -18.078 11.656 22.703 1 91.38 277 THR B CA 1
ATOM 4834 C C . THR B 1 277 ? -18.047 11.219 24.172 1 91.38 277 THR B C 1
ATOM 4836 O O . THR B 1 277 ? -17.875 12.047 25.062 1 91.38 277 THR B O 1
ATOM 4839 N N . ASP B 1 278 ? -18.297 9.922 24.391 1 93.75 278 ASP B N 1
ATOM 4840 C CA . ASP B 1 278 ? -18.188 9.391 25.75 1 93.75 278 ASP B CA 1
ATOM 4841 C C . ASP B 1 278 ? -16.828 9.68 26.344 1 93.75 278 ASP B C 1
ATOM 4843 O O . ASP B 1 278 ? -16.703 9.992 27.547 1 93.75 278 ASP B O 1
ATOM 4847 N N . HIS B 1 279 ? -15.812 9.586 25.531 1 90.5 279 HIS B N 1
ATOM 4848 C CA . HIS B 1 279 ? -14.445 9.773 25.984 1 90.5 279 HIS B CA 1
ATOM 4849 C C . HIS B 1 279 ? -14.086 11.25 26.062 1 90.5 279 HIS B C 1
ATOM 4851 O O . HIS B 1 279 ? -13.273 11.656 26.891 1 90.5 279 HIS B O 1
ATOM 4857 N N . ASP B 1 280 ? -14.594 12.008 25.141 1 91.19 280 ASP B N 1
ATOM 4858 C CA . ASP B 1 280 ? -14.359 13.445 25.047 1 91.19 280 ASP B CA 1
ATOM 4859 C C . ASP B 1 280 ? -15.664 14.195 24.781 1 91.19 280 ASP B C 1
ATOM 4861 O O . ASP B 1 280 ? -16.094 14.352 23.641 1 91.19 280 ASP B O 1
ATOM 4865 N N . PRO B 1 281 ? -16.203 14.773 25.781 1 91.62 281 PRO B N 1
ATOM 4866 C CA . PRO B 1 281 ? -17.5 15.438 25.656 1 91.62 281 PRO B CA 1
ATOM 4867 C C . PRO B 1 281 ? -17.484 16.562 24.625 1 91.62 281 PRO B C 1
ATOM 4869 O O . PRO B 1 281 ? -18.547 16.953 24.125 1 91.62 281 PRO B O 1
ATOM 4872 N N . GLN B 1 282 ? -16.344 17.094 24.25 1 91 282 GLN B N 1
ATOM 4873 C CA . GLN B 1 282 ? -16.266 18.172 23.281 1 91 282 GLN B CA 1
ATOM 4874 C C . GLN B 1 282 ? -16.094 17.641 21.859 1 91 282 GLN B C 1
ATOM 4876 O O . GLN B 1 282 ? -15.984 18.406 20.906 1 91 282 GLN B O 1
ATOM 4881 N N . TRP B 1 283 ? -16.203 16.344 21.734 1 89 283 TRP B N 1
ATOM 4882 C CA . TRP B 1 283 ? -15.914 15.719 20.453 1 89 283 TRP B CA 1
ATOM 4883 C C . TRP B 1 283 ? -16.922 16.172 19.406 1 89 283 TRP B C 1
ATOM 4885 O O . TRP B 1 283 ? -16.562 16.406 18.25 1 89 283 TRP B O 1
ATOM 4895 N N . ARG B 1 284 ? -18.234 16.266 19.781 1 86 284 ARG B N 1
ATOM 4896 C CA . ARG B 1 284 ? -19.25 16.641 18.812 1 86 284 ARG B CA 1
ATOM 4897 C C . ARG B 1 284 ? -18.906 17.984 18.156 1 86 284 ARG B C 1
ATOM 4899 O O . ARG B 1 284 ? -19.062 18.156 16.953 1 86 284 ARG B O 1
ATOM 4906 N N . ALA B 1 285 ? -18.406 18.891 18.906 1 87.44 285 ALA B N 1
ATOM 4907 C CA . ALA B 1 285 ? -18.016 20.203 18.391 1 87.44 285 ALA B CA 1
ATOM 4908 C C . ALA B 1 285 ? -16.75 20.109 17.547 1 87.44 285 ALA B C 1
ATOM 4910 O O . ALA B 1 285 ? -16.641 20.766 16.5 1 87.44 285 ALA B O 1
ATOM 4911 N N . VAL B 1 286 ? -15.867 19.328 18 1 87.38 286 VAL B N 1
ATOM 4912 C CA . VAL B 1 286 ? -14.617 19.125 17.281 1 87.38 286 VAL B CA 1
ATOM 4913 C C . VAL B 1 286 ? -14.898 18.484 15.922 1 87.38 286 VAL B C 1
ATOM 4915 O O . VAL B 1 286 ? -14.438 18.984 14.891 1 87.38 286 VAL B O 1
ATOM 4918 N N . ALA B 1 287 ? -15.695 17.453 15.953 1 85.56 287 ALA B N 1
ATOM 4919 C CA . ALA B 1 287 ? -16.031 16.719 14.734 1 85.56 287 ALA B CA 1
ATOM 4920 C C . ALA B 1 287 ? -16.734 17.609 13.727 1 85.56 287 ALA B C 1
ATOM 4922 O O . ALA B 1 287 ? -16.484 17.516 12.523 1 85.56 287 ALA B O 1
ATOM 4923 N N . ALA B 1 288 ? -17.609 18.453 14.172 1 85.25 288 ALA B N 1
ATOM 4924 C CA . ALA B 1 288 ? -18.328 19.359 13.289 1 85.25 288 ALA B CA 1
ATOM 4925 C C . ALA B 1 288 ? -17.375 20.297 12.578 1 85.25 288 ALA B C 1
ATOM 4927 O O . ALA B 1 288 ? -17.547 20.594 11.391 1 85.25 288 ALA B O 1
ATOM 4928 N N . GLN B 1 289 ? -16.391 20.781 13.266 1 86.31 289 GLN B N 1
ATOM 4929 C CA . GLN B 1 289 ? -15.406 21.672 12.68 1 86.31 289 GLN B CA 1
ATOM 4930 C C . GLN B 1 289 ? -14.516 20.953 11.68 1 86.31 289 GLN B C 1
ATOM 4932 O O . GLN B 1 289 ? -14.141 21.516 10.648 1 86.31 289 GLN B O 1
ATOM 4937 N N . LEU B 1 290 ? -14.227 19.703 12 1 81.75 290 LEU B N 1
ATOM 4938 C CA . LEU B 1 290 ? -13.383 18.906 11.117 1 81.75 290 LEU B CA 1
ATOM 4939 C C . LEU B 1 290 ? -14.109 18.562 9.82 1 81.75 290 LEU B C 1
ATOM 4941 O O . LEU B 1 290 ? -13.5 18.5 8.758 1 81.75 290 LEU B O 1
ATOM 4945 N N . ALA B 1 291 ? -15.352 18.391 9.945 1 76 291 ALA B N 1
ATOM 4946 C CA . ALA B 1 291 ? -16.172 18.031 8.789 1 76 291 ALA B CA 1
ATOM 4947 C C . ALA B 1 291 ? -16.312 19.219 7.84 1 76 291 ALA B C 1
ATOM 4949 O O . ALA B 1 291 ? -16.5 19.031 6.637 1 76 291 ALA B O 1
ATOM 4950 N N . HIS B 1 292 ? -16.266 20.438 8.367 1 69.56 292 HIS B N 1
ATOM 4951 C CA . HIS B 1 292 ? -16.547 21.609 7.559 1 69.56 292 HIS B CA 1
ATOM 4952 C C . HIS B 1 292 ? -15.266 22.328 7.152 1 69.56 292 HIS B C 1
ATOM 4954 O O . HIS B 1 292 ? -15.305 23.406 6.559 1 69.56 292 HIS B O 1
ATOM 4960 N N . ALA B 1 293 ? -14.227 21.781 7.621 1 62.09 293 ALA B N 1
ATOM 4961 C CA . ALA B 1 293 ? -12.984 22.469 7.277 1 62.09 293 ALA B CA 1
ATOM 4962 C C . ALA B 1 293 ? -12.789 22.516 5.762 1 62.09 293 ALA B C 1
ATOM 4964 O O . ALA B 1 293 ? -13.125 21.562 5.055 1 62.09 293 ALA B O 1
ATOM 4965 N N . PRO B 1 294 ? -12.484 23.797 5.41 1 54.81 294 PRO B N 1
ATOM 4966 C CA . PRO B 1 294 ? -12.344 23.969 3.961 1 54.81 294 PRO B CA 1
ATOM 4967 C C . PRO B 1 294 ? -11.438 22.922 3.324 1 54.81 294 PRO B C 1
ATOM 4969 O O . PRO B 1 294 ? -10.547 22.391 3.988 1 54.81 294 PRO B O 1
ATOM 4972 N N . SER B 1 295 ? -11.922 22.547 2.145 1 50.56 295 SER B N 1
ATOM 4973 C CA . SER B 1 295 ? -11.328 21.594 1.211 1 50.56 295 SER B CA 1
ATOM 4974 C C . SER B 1 295 ? -9.836 21.844 1.022 1 50.56 295 SER B C 1
ATOM 4976 O O . SER B 1 295 ? -9.117 20.984 0.521 1 50.56 295 SER B O 1
ATOM 4978 N N . ARG B 1 296 ? -9.422 23.109 1.331 1 49.56 296 ARG B N 1
ATOM 4979 C CA . ARG B 1 296 ? -8.055 23.484 1.002 1 49.56 296 ARG B CA 1
ATOM 4980 C C . ARG B 1 296 ? -7.059 22.797 1.922 1 49.56 296 ARG B C 1
ATOM 4982 O O . ARG B 1 296 ? -5.844 22.922 1.751 1 49.56 296 ARG B O 1
ATOM 4989 N N . ALA B 1 297 ? -7.762 22.203 2.805 1 54.03 297 ALA B N 1
ATOM 4990 C CA . ALA B 1 297 ? -6.805 21.547 3.684 1 54.03 297 ALA B CA 1
ATOM 4991 C C . ALA B 1 297 ? -6.062 20.422 2.949 1 54.03 297 ALA B C 1
ATOM 4993 O O . ALA B 1 297 ? -6.676 19.656 2.211 1 54.03 297 ALA B O 1
ATOM 4994 N N . ALA B 1 298 ? -4.781 20.781 2.811 1 56.81 298 ALA B N 1
ATOM 4995 C CA . ALA B 1 298 ? -3.861 19.859 2.145 1 56.81 298 ALA B CA 1
ATOM 4996 C C . ALA B 1 298 ? -4.09 18.422 2.604 1 56.81 298 ALA B C 1
ATOM 4998 O O . ALA B 1 298 ? -4.473 18.188 3.752 1 56.81 298 ALA B O 1
ATOM 4999 N N . GLU B 1 299 ? -4.246 17.594 1.674 1 62.75 299 GLU B N 1
ATOM 5000 C CA . GLU B 1 299 ? -4.309 16.172 1.991 1 62.75 299 GLU B CA 1
ATOM 5001 C C . GLU B 1 299 ? -3.172 15.758 2.924 1 62.75 299 GLU B C 1
ATOM 5003 O O . GLU B 1 299 ? -2.039 16.219 2.768 1 62.75 299 GLU B O 1
ATOM 5008 N N . SER B 1 300 ? -3.588 15.125 3.979 1 65.94 300 SER B N 1
ATOM 5009 C CA . SER B 1 300 ? -2.648 14.648 4.988 1 65.94 300 SER B CA 1
ATOM 5010 C C . SER B 1 300 ? -1.958 13.367 4.539 1 65.94 300 SER B C 1
ATOM 5012 O O . SER B 1 300 ? -2.484 12.633 3.701 1 65.94 300 SER B O 1
ATOM 5014 N N . GLY B 1 301 ? -0.72 13.273 4.941 1 80.81 301 GLY B N 1
ATOM 5015 C CA . GLY B 1 301 ? -0.026 12 4.914 1 80.81 301 GLY B CA 1
ATOM 5016 C C . GLY B 1 301 ? 0.94 11.867 3.754 1 80.81 301 GLY B C 1
ATOM 5017 O O . GLY B 1 301 ? 0.609 12.227 2.621 1 80.81 301 GLY B O 1
ATOM 5018 N N . GLU B 1 302 ? 2.029 11.461 4.004 1 90.12 302 GLU B N 1
ATOM 5019 C CA . GLU B 1 302 ? 3.02 11.172 2.971 1 90.12 302 GLU B CA 1
ATOM 5020 C C . GLU B 1 302 ? 2.572 10.016 2.082 1 90.12 302 GLU B C 1
ATOM 5022 O O . GLU B 1 302 ? 1.638 9.289 2.424 1 90.12 302 GLU B O 1
ATOM 5027 N N . ILE B 1 303 ? 3.143 9.867 0.975 1 94.56 303 ILE B N 1
ATOM 5028 C CA . ILE B 1 303 ? 2.727 8.945 -0.073 1 94.56 303 ILE B CA 1
ATOM 5029 C C . ILE B 1 303 ? 2.779 7.512 0.453 1 94.56 303 ILE B C 1
ATOM 5031 O O . ILE B 1 303 ? 1.955 6.676 0.077 1 94.56 303 ILE B O 1
ATOM 5035 N N . ALA B 1 304 ? 3.707 7.184 1.339 1 96.19 304 ALA B N 1
ATOM 5036 C CA . ALA B 1 304 ? 3.766 5.848 1.927 1 96.19 304 ALA B CA 1
ATOM 5037 C C . ALA B 1 304 ? 2.506 5.551 2.734 1 96.19 304 ALA B C 1
ATOM 5039 O O . ALA B 1 304 ? 1.958 4.445 2.656 1 96.19 304 ALA B O 1
ATOM 5040 N N . THR B 1 305 ? 2.055 6.547 3.492 1 95.19 305 THR B N 1
ATOM 5041 C CA . THR B 1 305 ? 0.853 6.371 4.301 1 95.19 305 THR B CA 1
ATOM 5042 C C . THR B 1 305 ? -0.372 6.176 3.41 1 95.19 305 THR B C 1
ATOM 5044 O O . THR B 1 305 ? -1.199 5.301 3.668 1 95.19 305 THR B O 1
ATOM 5047 N N . VAL B 1 306 ? -0.438 6.953 2.346 1 96 306 VAL B N 1
ATOM 5048 C CA . VAL B 1 306 ? -1.558 6.852 1.417 1 96 306 VAL B CA 1
ATOM 5049 C C . VAL B 1 306 ? -1.561 5.473 0.761 1 96 306 VAL B C 1
ATOM 5051 O O . VAL B 1 306 ? -2.611 4.836 0.644 1 96 306 VAL B O 1
ATOM 5054 N N . THR B 1 307 ? -0.407 5.004 0.363 1 97.75 307 THR B N 1
ATOM 5055 C CA . THR B 1 307 ? -0.271 3.717 -0.312 1 97.75 307 THR B CA 1
ATOM 5056 C C . THR B 1 307 ? -0.681 2.574 0.612 1 97.75 307 THR B C 1
ATOM 5058 O O . THR B 1 307 ? -1.408 1.667 0.202 1 97.75 307 THR B O 1
ATOM 5061 N N . LEU B 1 308 ? -0.239 2.629 1.849 1 97.75 308 LEU B N 1
ATOM 5062 C CA . LEU B 1 308 ? -0.6 1.595 2.812 1 97.75 308 LEU B CA 1
ATOM 5063 C C . LEU B 1 308 ? -2.096 1.627 3.109 1 97.75 308 LEU B C 1
ATOM 5065 O O . LEU B 1 308 ? -2.736 0.578 3.199 1 97.75 308 LEU B O 1
ATOM 5069 N N . ALA B 1 309 ? -2.629 2.832 3.242 1 96.94 309 ALA B N 1
ATOM 5070 C CA . ALA B 1 309 ? -4.07 2.955 3.438 1 96.94 309 ALA B CA 1
ATOM 5071 C C . ALA B 1 309 ? -4.836 2.307 2.287 1 96.94 309 ALA B C 1
ATOM 5073 O O . ALA B 1 309 ? -5.777 1.542 2.514 1 96.94 309 ALA B O 1
ATOM 5074 N N . ALA B 1 310 ? -4.398 2.584 1.086 1 98 310 ALA B N 1
ATOM 5075 C CA . ALA B 1 310 ? -5.066 2.055 -0.101 1 98 310 ALA B CA 1
ATOM 5076 C C . ALA B 1 310 ? -4.969 0.534 -0.152 1 98 310 ALA B C 1
ATOM 5078 O O . ALA B 1 310 ? -5.949 -0.147 -0.468 1 98 310 ALA B O 1
ATOM 5079 N N . GLY B 1 311 ? -3.795 0.023 0.143 1 98 311 GLY B N 1
ATOM 5080 C CA . GLY B 1 311 ? -3.611 -1.42 0.124 1 98 311 GLY B CA 1
ATOM 5081 C C . GLY B 1 311 ? -4.5 -2.146 1.115 1 98 311 GLY B C 1
ATOM 5082 O O . GLY B 1 311 ? -5.148 -3.137 0.767 1 98 311 GLY B O 1
ATOM 5083 N N . PHE B 1 312 ? -4.523 -1.689 2.342 1 97.94 312 PHE B N 1
ATOM 5084 C CA . PHE B 1 312 ? -5.352 -2.307 3.369 1 97.94 312 PHE B CA 1
ATOM 5085 C C . PHE B 1 312 ? -6.832 -2.156 3.037 1 97.94 312 PHE B C 1
ATOM 5087 O O . PHE B 1 312 ? -7.605 -3.109 3.168 1 97.94 312 PHE B O 1
ATOM 5094 N N . ALA B 1 313 ? -7.223 -0.968 2.613 1 97.88 313 ALA B N 1
ATOM 5095 C CA . ALA B 1 313 ? -8.625 -0.729 2.264 1 97.88 313 ALA B CA 1
ATOM 5096 C C . ALA B 1 313 ? -9.062 -1.634 1.116 1 97.88 313 ALA B C 1
ATOM 5098 O O . ALA B 1 313 ? -10.148 -2.213 1.157 1 97.88 313 ALA B O 1
ATOM 5099 N N . LEU B 1 314 ? -8.242 -1.747 0.11 1 98.25 314 LEU B N 1
ATOM 5100 C CA . LEU B 1 314 ? -8.539 -2.629 -1.013 1 98.25 314 LEU B CA 1
ATOM 5101 C C . LEU B 1 314 ? -8.734 -4.066 -0.54 1 98.25 314 LEU B C 1
ATOM 5103 O O . LEU B 1 314 ? -9.68 -4.738 -0.958 1 98.25 314 LEU B O 1
ATOM 5107 N N . SER B 1 315 ? -7.84 -4.516 0.303 1 96.69 315 SER B N 1
ATOM 5108 C CA . SER B 1 315 ? -7.93 -5.883 0.806 1 96.69 315 SER B CA 1
ATOM 5109 C C . SER B 1 315 ? -9.258 -6.121 1.521 1 96.69 315 SER B C 1
ATOM 5111 O O . SER B 1 315 ? -9.914 -7.141 1.3 1 96.69 315 SER B O 1
ATOM 5113 N N . HIS B 1 316 ? -9.648 -5.164 2.35 1 97.19 316 HIS B N 1
ATOM 5114 C CA . HIS B 1 316 ? -10.914 -5.305 3.055 1 97.19 316 HIS B CA 1
ATOM 5115 C C . HIS B 1 316 ? -12.094 -5.289 2.084 1 97.19 316 HIS B C 1
ATOM 5117 O O . HIS B 1 316 ? -13.031 -6.074 2.229 1 97.19 316 HIS B O 1
ATOM 5123 N N . ALA B 1 317 ? -12.047 -4.41 1.111 1 97.5 317 ALA B N 1
ATOM 5124 C CA . ALA B 1 317 ? -13.102 -4.34 0.103 1 97.5 317 ALA B CA 1
ATOM 5125 C C . ALA B 1 317 ? -13.227 -5.66 -0.651 1 97.5 317 ALA B C 1
ATOM 5127 O O . ALA B 1 317 ? -14.336 -6.172 -0.831 1 97.5 317 ALA B O 1
ATOM 5128 N N . LEU B 1 318 ? -12.094 -6.207 -1.055 1 95.19 318 LEU B N 1
ATOM 5129 C CA . LEU B 1 318 ? -12.109 -7.43 -1.849 1 95.19 318 LEU B CA 1
ATOM 5130 C C . LEU B 1 318 ? -12.555 -8.617 -1.004 1 95.19 318 LEU B C 1
ATOM 5132 O O . LEU B 1 318 ? -13.219 -9.531 -1.507 1 95.19 318 LEU B O 1
ATOM 5136 N N . GLN B 1 319 ? -12.156 -8.633 0.261 1 93.12 319 GLN B N 1
ATOM 5137 C CA . GLN B 1 319 ? -12.641 -9.688 1.139 1 93.12 319 GLN B CA 1
ATOM 5138 C C . GLN B 1 319 ? -14.164 -9.742 1.148 1 93.12 319 GLN B C 1
ATOM 5140 O O . GLN B 1 319 ? -14.75 -10.828 1.095 1 93.12 319 GLN B O 1
ATOM 5145 N N . TRP B 1 320 ? -14.758 -8.609 1.156 1 94.62 320 TRP B N 1
ATOM 5146 C CA . TRP B 1 320 ? -16.219 -8.531 1.173 1 94.62 320 TRP B CA 1
ATOM 5147 C C . TRP B 1 320 ? -16.797 -8.867 -0.195 1 94.62 320 TRP B C 1
ATOM 5149 O O . TRP B 1 320 ? -17.688 -9.711 -0.304 1 94.62 320 TRP B O 1
ATOM 5159 N N . LEU B 1 321 ? -16.297 -8.25 -1.253 1 94.69 321 LEU B N 1
ATOM 5160 C CA . LEU B 1 321 ? -16.844 -8.383 -2.596 1 94.69 321 LEU B CA 1
ATOM 5161 C C . LEU B 1 321 ? -16.688 -9.812 -3.111 1 94.69 321 LEU B C 1
ATOM 5163 O O . LEU B 1 321 ? -17.516 -10.305 -3.877 1 94.69 321 LEU B O 1
ATOM 5167 N N . ASP B 1 322 ? -15.578 -10.406 -2.627 1 90.25 322 ASP B N 1
ATOM 5168 C CA . ASP B 1 322 ? -15.32 -11.781 -3.047 1 90.25 322 ASP B CA 1
ATOM 5169 C C . ASP B 1 322 ? -16.234 -12.758 -2.324 1 90.25 322 ASP B C 1
ATOM 5171 O O . ASP B 1 322 ? -16.406 -13.898 -2.76 1 90.25 322 ASP B O 1
ATOM 5175 N N . GLY B 1 323 ? -16.828 -12.344 -1.194 1 84.94 323 GLY B N 1
ATOM 5176 C CA . GLY B 1 323 ? -17.812 -13.148 -0.474 1 84.94 323 GLY B CA 1
ATOM 5177 C C . GLY B 1 323 ? -17.172 -14.203 0.417 1 84.94 323 GLY B C 1
ATOM 5178 O O . GLY B 1 323 ? -17.797 -15.227 0.715 1 84.94 323 GLY B O 1
ATOM 5179 N N . GLU B 1 324 ? -15.953 -14.055 0.839 1 72.12 324 GLU B N 1
ATOM 5180 C CA . GLU B 1 324 ? -15.289 -15.164 1.517 1 72.12 324 GLU B CA 1
ATOM 5181 C C . GLU B 1 324 ? -15.031 -14.836 2.984 1 72.12 324 GLU B C 1
ATOM 5183 O O . GLU B 1 324 ? -15.055 -15.727 3.838 1 72.12 324 GLU B O 1
ATOM 5188 N N . ARG B 1 325 ? -14.734 -13.656 3.211 1 76 325 ARG B N 1
ATOM 5189 C CA . ARG B 1 325 ? -14.32 -13.289 4.559 1 76 325 ARG B CA 1
ATOM 5190 C C . ARG B 1 325 ? -14.891 -11.938 4.957 1 76 325 ARG B C 1
ATOM 5192 O O . ARG B 1 325 ? -15.18 -11.102 4.102 1 76 325 ARG B O 1
ATOM 5199 N N . PHE B 1 326 ? -15.109 -11.906 6.246 1 87.94 326 PHE B N 1
ATOM 5200 C CA . PHE B 1 326 ? -15.461 -10.609 6.801 1 87.94 326 PHE B CA 1
ATOM 5201 C C . PHE B 1 326 ? -14.203 -9.82 7.156 1 87.94 326 PHE B C 1
ATOM 5203 O O . PHE B 1 326 ? -13.312 -10.328 7.832 1 87.94 326 PHE B O 1
ATOM 5210 N N . PRO B 1 327 ? -14.164 -8.641 6.609 1 94.25 327 PRO B N 1
ATOM 5211 C CA . PRO B 1 327 ? -13 -7.805 6.93 1 94.25 327 PRO B CA 1
ATOM 5212 C C . PRO B 1 327 ? -12.867 -7.531 8.43 1 94.25 327 PRO B C 1
ATOM 5214 O O . PRO B 1 327 ? -13.875 -7.441 9.133 1 94.25 327 PRO B O 1
ATOM 5217 N N . GLU B 1 328 ? -11.633 -7.332 8.852 1 95.19 328 GLU B N 1
ATOM 5218 C CA . GLU B 1 328 ? -11.352 -7.105 10.266 1 95.19 328 GLU B CA 1
ATOM 5219 C C . GLU B 1 328 ? -11.836 -5.734 10.711 1 95.19 328 GLU B C 1
ATOM 5221 O O . GLU B 1 328 ? -11.922 -5.461 11.914 1 95.19 328 GLU B O 1
ATOM 5226 N N . SER B 1 329 ? -12.211 -4.898 9.797 1 96.62 329 SER B N 1
ATOM 5227 C CA . SER B 1 329 ? -12.633 -3.541 10.125 1 96.62 329 SER B CA 1
ATOM 5228 C C . SER B 1 329 ? -14.125 -3.48 10.406 1 96.62 329 SER B C 1
ATOM 5230 O O . SER B 1 329 ? -14.68 -2.398 10.625 1 96.62 329 SER B O 1
ATOM 5232 N N . ILE B 1 330 ? -14.828 -4.633 10.344 1 97.06 330 ILE B N 1
ATOM 5233 C CA . ILE B 1 330 ? -16.203 -4.664 10.836 1 97.06 330 ILE B CA 1
ATOM 5234 C C . ILE B 1 330 ? -16.203 -4.48 12.352 1 97.06 330 ILE B C 1
ATOM 5236 O O . ILE B 1 330 ? -15.484 -5.18 13.07 1 97.06 330 ILE B O 1
ATOM 5240 N N . ASN B 1 331 ? -16.922 -3.514 12.836 1 96.81 331 ASN B N 1
ATOM 5241 C CA . ASN B 1 331 ? -17 -3.129 14.242 1 96.81 331 ASN B CA 1
ATOM 5242 C C . ASN B 1 331 ? -15.633 -2.705 14.781 1 96.81 331 ASN B C 1
ATOM 5244 O O . ASN B 1 331 ? -15.336 -2.916 15.961 1 96.81 331 ASN B O 1
ATOM 5248 N N . ALA B 1 332 ? -14.75 -2.217 13.883 1 96.94 332 ALA B N 1
ATOM 5249 C CA . ALA B 1 332 ? -13.398 -1.864 14.312 1 96.94 332 ALA B CA 1
ATOM 5250 C C . ALA B 1 332 ? -12.734 -0.924 13.305 1 96.94 332 ALA B C 1
ATOM 5252 O O . ALA B 1 332 ? -13.289 -0.669 12.227 1 96.94 332 ALA B O 1
ATOM 5253 N N . THR B 1 333 ? -11.672 -0.365 13.727 1 95.81 333 THR B N 1
ATOM 5254 C CA . THR B 1 333 ? -10.727 0.288 12.828 1 95.81 333 THR B CA 1
ATOM 5255 C C . THR B 1 333 ? -9.367 -0.401 12.875 1 95.81 333 THR B C 1
ATOM 5257 O O . THR B 1 333 ? -8.953 -0.883 13.938 1 95.81 333 THR B O 1
ATOM 5260 N N . VAL B 1 334 ? -8.75 -0.537 11.742 1 97.12 334 VAL B N 1
ATOM 5261 C CA . VAL B 1 334 ? -7.363 -0.974 11.617 1 97.12 334 VAL B CA 1
ATOM 5262 C C . VAL B 1 334 ? -6.477 0.219 11.266 1 97.12 334 VAL B C 1
ATOM 5264 O O . VAL B 1 334 ? -6.727 0.916 10.281 1 97.12 334 VAL B O 1
ATOM 5267 N N . GLU B 1 335 ? -5.438 0.444 12.047 1 95.56 335 GLU B N 1
ATOM 5268 C CA . GLU B 1 335 ? -4.617 1.637 11.867 1 95.56 335 GLU B CA 1
ATOM 5269 C C . GLU B 1 335 ? -3.145 1.271 11.695 1 95.56 335 GLU B C 1
ATOM 5271 O O . GLU B 1 335 ? -2.65 0.349 12.352 1 95.56 335 GLU B O 1
ATOM 5276 N N . ILE B 1 336 ? -2.504 1.991 10.82 1 95.31 336 ILE B N 1
ATOM 5277 C CA . ILE B 1 336 ? -1.066 1.858 10.617 1 95.31 336 ILE B CA 1
ATOM 5278 C C . ILE B 1 336 ? -0.383 3.197 10.883 1 95.31 336 ILE B C 1
ATOM 5280 O O . ILE B 1 336 ? -0.657 4.188 10.195 1 95.31 336 ILE B O 1
ATOM 5284 N N . ALA B 1 337 ? 0.497 3.207 11.812 1 91.31 337 ALA B N 1
ATOM 5285 C CA . ALA B 1 337 ? 1.225 4.426 12.148 1 91.31 337 ALA B CA 1
ATOM 5286 C C . ALA B 1 337 ? 2.594 4.453 11.477 1 91.31 337 ALA B C 1
ATOM 5288 O O . ALA B 1 337 ? 3.312 3.451 11.477 1 91.31 337 ALA B O 1
ATOM 5289 N N . LEU B 1 338 ? 2.887 5.508 10.891 1 88.69 338 LEU B N 1
ATOM 5290 C CA . LEU B 1 338 ? 4.215 5.723 10.328 1 88.69 338 LEU B CA 1
ATOM 5291 C C . LEU B 1 338 ? 5.008 6.719 11.164 1 88.69 338 LEU B C 1
ATOM 5293 O O . LEU B 1 338 ? 4.426 7.598 11.805 1 88.69 338 LEU B O 1
ATOM 5297 N N . PRO B 1 339 ? 6.297 6.535 11.281 1 84.62 339 PRO B N 1
ATOM 5298 C CA . PRO B 1 339 ? 7.09 5.645 10.43 1 84.62 339 PRO B CA 1
ATOM 5299 C C . PRO B 1 339 ? 7.305 4.27 11.055 1 84.62 339 PRO B C 1
ATOM 5301 O O . PRO B 1 339 ? 8.031 3.439 10.5 1 84.62 339 PRO B O 1
ATOM 5304 N N . GLU B 1 340 ? 6.672 3.924 12.18 1 87.06 340 GLU B N 1
ATOM 5305 C CA . GLU B 1 340 ? 6.918 2.678 12.898 1 87.06 340 GLU B CA 1
ATOM 5306 C C . GLU B 1 340 ? 6.316 1.485 12.156 1 87.06 340 GLU B C 1
ATOM 5308 O O . GLU B 1 340 ? 6.723 0.342 12.375 1 87.06 340 GLU B O 1
ATOM 5313 N N . LEU B 1 341 ? 5.297 1.702 11.336 1 93.12 341 LEU B N 1
ATOM 5314 C CA . LEU B 1 341 ? 4.578 0.699 10.562 1 93.12 341 LEU B CA 1
ATOM 5315 C C . LEU B 1 341 ? 3.906 -0.319 11.477 1 93.12 341 LEU B C 1
ATOM 5317 O O . LEU B 1 341 ? 3.809 -1.499 11.133 1 93.12 341 LEU B O 1
ATOM 5321 N N . THR B 1 342 ? 3.543 0.146 12.594 1 92.12 342 THR B N 1
ATOM 5322 C CA . THR B 1 342 ? 2.783 -0.688 13.523 1 92.12 342 THR B CA 1
ATOM 5323 C C . THR B 1 342 ? 1.307 -0.718 13.133 1 92.12 342 THR B C 1
ATOM 5325 O O . THR B 1 342 ? 0.71 0.326 12.859 1 92.12 342 THR B O 1
ATOM 5328 N N . VAL B 1 343 ? 0.765 -1.934 13.094 1 95.19 343 VAL B N 1
ATOM 5329 C CA . VAL B 1 343 ? -0.654 -2.113 12.812 1 95.19 343 VAL B CA 1
ATOM 5330 C C . VAL B 1 343 ? -1.416 -2.371 14.109 1 95.19 343 VAL B C 1
ATOM 5332 O O . VAL B 1 343 ? -1.03 -3.234 14.898 1 95.19 343 VAL B O 1
ATOM 5335 N N . SER B 1 344 ? -2.434 -1.642 14.336 1 95.19 344 SER B N 1
ATOM 5336 C CA . SER B 1 344 ? -3.275 -1.83 15.516 1 95.19 344 SER B CA 1
ATOM 5337 C C . SER B 1 344 ? -4.75 -1.887 15.133 1 95.19 344 SER B C 1
ATOM 5339 O O . SER B 1 344 ? -5.145 -1.386 14.078 1 95.19 344 SER B O 1
ATOM 5341 N N . ARG B 1 345 ? -5.465 -2.605 15.922 1 96.25 345 ARG B N 1
ATOM 5342 C CA . ARG B 1 345 ? -6.91 -2.715 15.742 1 96.25 345 ARG B CA 1
ATOM 5343 C C . ARG B 1 345 ? -7.66 -2.178 16.953 1 96.25 345 ARG B C 1
ATOM 5345 O O . ARG B 1 345 ? -7.34 -2.533 18.094 1 96.25 345 ARG B O 1
ATOM 5352 N N . ARG B 1 346 ? -8.57 -1.285 16.688 1 93.88 346 ARG B N 1
ATOM 5353 C CA . ARG B 1 346 ? -9.43 -0.751 17.734 1 93.88 346 ARG B CA 1
ATOM 5354 C C . ARG B 1 346 ? -10.875 -1.204 17.547 1 93.88 346 ARG B C 1
ATOM 5356 O O . ARG B 1 346 ? -11.445 -1.025 16.469 1 93.88 346 ARG B O 1
ATOM 5363 N N . HIS B 1 347 ? -11.43 -1.764 18.594 1 95.19 347 HIS B N 1
ATOM 5364 C CA . HIS B 1 347 ? -12.789 -2.301 18.531 1 95.19 347 HIS B CA 1
ATOM 5365 C C . HIS B 1 347 ? -13.82 -1.228 18.844 1 95.19 347 HIS B C 1
ATOM 5367 O O . HIS B 1 347 ? -13.648 -0.449 19.781 1 95.19 347 HIS B O 1
ATOM 5373 N N . TRP B 1 348 ? -14.844 -1.158 17.984 1 94.5 348 TRP B N 1
ATOM 5374 C CA . TRP B 1 348 ? -15.969 -0.246 18.141 1 94.5 348 TRP B CA 1
ATOM 5375 C C . TRP B 1 348 ? -17.297 -1.001 18.062 1 94.5 348 TRP B C 1
ATOM 5377 O O . TRP B 1 348 ? -17.969 -0.993 17.031 1 94.5 348 TRP B O 1
ATOM 5387 N N . PRO B 1 349 ? -17.766 -1.581 19.188 1 94.88 349 PRO B N 1
ATOM 5388 C CA . PRO B 1 349 ? -19.062 -2.27 19.125 1 94.88 349 PRO B CA 1
ATOM 5389 C C . PRO B 1 349 ? -20.234 -1.303 19 1 94.88 349 PRO B C 1
ATOM 5391 O O . PRO B 1 349 ? -20.047 -0.086 19.094 1 94.88 349 PRO B O 1
ATOM 5394 N N . ARG B 1 350 ? -21.375 -1.859 18.766 1 95.44 350 ARG B N 1
ATOM 5395 C CA . ARG B 1 350 ? -22.578 -1.033 18.75 1 95.44 350 ARG B CA 1
ATOM 5396 C C . ARG B 1 350 ? -22.734 -0.272 20.062 1 95.44 350 ARG B C 1
ATOM 5398 O O . ARG B 1 350 ? -22.641 -0.856 21.141 1 95.44 350 ARG B O 1
ATOM 5405 N N . HIS B 1 351 ? -22.938 1.004 19.875 1 96.19 351 HIS B N 1
ATOM 5406 C CA . HIS B 1 351 ? -23.125 1.842 21.062 1 96.19 351 HIS B CA 1
ATOM 5407 C C . HIS B 1 351 ? -24.562 1.753 21.562 1 96.19 351 HIS B C 1
ATOM 5409 O O . HIS B 1 351 ? -25.516 1.746 20.781 1 96.19 351 HIS B O 1
ATOM 5415 N N . GLN B 1 352 ? -24.797 1.757 22.828 1 95.19 352 GLN B N 1
ATOM 5416 C CA . GLN B 1 352 ? -26.094 1.555 23.469 1 95.19 352 GLN B CA 1
ATOM 5417 C C . GLN B 1 352 ? -27.078 2.645 23.062 1 95.19 352 GLN B C 1
ATOM 5419 O O . GLN B 1 352 ? -28.297 2.4 22.984 1 95.19 352 GLN B O 1
ATOM 5424 N N . LEU B 1 353 ? -26.609 3.803 22.75 1 95.25 353 LEU B N 1
ATOM 5425 C CA . LEU B 1 353 ? -27.484 4.938 22.469 1 95.25 353 LEU B CA 1
ATOM 5426 C C . LEU B 1 353 ? -27.719 5.078 20.969 1 95.25 353 LEU B C 1
ATOM 5428 O O . LEU B 1 353 ? -28.438 5.969 20.531 1 95.25 353 LEU B O 1
ATOM 5432 N N . CYS B 1 354 ? -27.062 4.219 20.172 1 94.12 354 CYS B N 1
ATOM 5433 C CA . CYS B 1 354 ? -27.234 4.293 18.719 1 94.12 354 CYS B CA 1
ATOM 5434 C C . CYS B 1 354 ? -28.406 3.432 18.281 1 94.12 354 CYS B C 1
ATOM 5436 O O . CYS B 1 354 ? -28.594 2.322 18.781 1 94.12 354 CYS B O 1
ATOM 5438 N N . GLU B 1 355 ? -29.125 3.855 17.25 1 88.81 355 GLU B N 1
ATOM 5439 C CA . GLU B 1 355 ? -30.297 3.141 16.766 1 88.81 355 GLU B CA 1
ATOM 5440 C C . GLU B 1 355 ? -30.016 2.455 15.43 1 88.81 355 GLU B C 1
ATOM 5442 O O . GLU B 1 355 ? -30.922 2.275 14.609 1 88.81 355 GLU B O 1
ATOM 5447 N N . CYS B 1 356 ? -28.828 2.18 15.195 1 86.62 356 CYS B N 1
ATOM 5448 C CA . CYS B 1 356 ? -28.484 1.683 13.867 1 86.62 356 CYS B CA 1
ATOM 5449 C C . CYS B 1 356 ? -28.953 0.242 13.688 1 86.62 356 CYS B C 1
ATOM 5451 O O . CYS B 1 356 ? -28.906 -0.294 12.586 1 86.62 356 CYS B O 1
ATOM 5453 N N . TRP B 1 357 ? -29.391 -0.467 14.656 1 77.25 357 TRP B N 1
ATOM 5454 C CA . TRP B 1 357 ? -29.922 -1.816 14.469 1 77.25 357 TRP B CA 1
ATOM 5455 C C . TRP B 1 357 ? -31.438 -1.811 14.43 1 77.25 357 TRP B C 1
ATOM 5457 O O . TRP B 1 357 ? -32.094 -0.98 15.078 1 77.25 357 TRP B O 1
#

pLDDT: mean 85.82, std 13.05, range [24.98, 98.31]

InterPro domains:
  IPR000594 THIF-type NAD/FAD binding fold [PF00899] (138-355)
  IPR035985 Ubiquitin-activating enzyme-like [SSF69572] (133-278)

Secondary structure (DSSP, 8-state):
----------TTS-SSEE--TTS-EEEEETTEEEE-S-TTT-EEEES--HHHHHHHHH-BSSS-HHHHHHH--S-HHHHHHHHHHHHHTTSSEES-TTS-PPPTTT-HHHHSTTHHHHHHHHHS--SS-HHHHHHHHHH-EEEEE--SSHHHHHHHHHHHTT-SEEEEE--SB--GGG--TTS--GGGTTSBHHHHHHHHHHHH-TT-B-SPPPTT---SEEEE--SSPPPHHHHHHHHHHT--EEEEEEETTEEEEEEEE-TTTS--HHHHHHHHHHH-TTHHHHHHHHHSS-TTS---S-HHHHHHHHHHHHHHHHHHHTTS---TTBTEEEEEETTTTEEEEEE-PPPTT----/----------TTS-SSEE--TTS-EEEEETTEEEE-S-TTT-EEEES--HHHHHHHHH-BSSS-HHHHHHH--S-HHHHHHHHHHHHHTTSSEES-TTS-PPPTTT-HHHHSTTHHHHHHHHHS--SS-HHHHHHHHHH-EEEEE--SSHHHHHHHHHHHTT-SEEEEE--SB--GGG--TTS--GGGTTSBHHHHHHHHHHHH-TT-B-SPPPTT---SEEEE--SSPPPHHHHHHHHHHT--EEEEEEETTEEEEEEEE-TTTS--HHHHHHHHHHH-TTHHHHHHHHHSS-TTS---S-HHHHHHHHHHHHHHHHHHHTTS---TTBTEEEEEETTTTEEEEEE-PPPTT----

Sequence (714 aa):
MSIDFEHVTPPDLPRVPWIPPVLRRVWRGPDVLQIGADPDRAVVLEGVTPALAEFLASIDGFSPLERYLTEQTVPRTLLLDTLRRLHRAGCVVDLAPGGQPPEPARHPMFSGRLVPEIAARSLGALDSQPAEVISRRAHARVIVVGGRRLGPMLGSLLATSGIGRVDVIAHGRVEASDVIPGGAPEATIGEARQAATRGALRQLHRDLATGPLTPSESPDLVILADPWPVSGERERSMRAAGTPYLCTAVRERRAVIGPFVLPRESSCLRCQELYRTDHDPQWRAVAAQLAHAPSRAAESGEIATVTLAAGFALSHALQWLDGERFPESINATVEIALPELTVSRRHWPRHQLCECWMSIDFEHVTPPDLPRVPWIPPVLRRVWRGPDVLQIGADPDRAVVLEGVTPALAEFLASIDGFSPLERYLTEQTVPRTLLLDTLRRLHRAGCVVDLAPGGQPPEPARHPMFSGRLVPEIAARSLGALDSQPAEVISRRAHARVIVVGGRRLGPMLGSLLATSGIGRVDVIAHGRVEASDVIPGGAPEATIGEARQAATRGALRQLHRDLATGPLTPSESPDLVILADPWPVSGERERSMRAAGTPYLCTAVRERRAVIGPFVLPRESSCLRCQELYRTDHDPQWRAVAAQLAHAPSRAAESGEIATVTLAAGFALSHALQWLDGERFPESINATVEIALPELTVSRRHWPRHQLCECW

Organism: NCBI:txid1891644